Protein AF-0000000077073101 (afdb_homodimer)

Secondary structure (DSSP, 8-state):
-----------------TT--PPP-BS-EEEEETTEEEEE--EE---TTS--BTTTB---EE---EEEEETTTTEEEEE--EE----SEES-EEEEETTEEEEEEEEETTTTEEEEEEEEEETTTTEEEEE--EESS--PPS-BS-EEEEEEETTEEEEEEE--EE--SS-TTS-EE---EEEEETTTTEEEE---SS----------/-----------------TT--PPP-BS-EEEEETTEEEEE--EE---TTS--BGGGB---EE---EEEEETTTTEEEEE--EE----SEES-EEEEETTEEEEEEEEETTTTEEEEEEEEEETTTTEEEEE--EESS--PPS-BS-EEEEEEETTEEEEEEE--EE--SS-TTS-EE---EEEEETTTTEEEE---SS----------

Foldseek 3Di:
DPPPPPPPPPPPPPDLPPDDDDADFPLWDWADAPQKIKIAKGWHQDDPPDPCPPPSNRPTDIGGWIKMAGNVVRRIDTDDAEEDDDPQFGQWEWDDDHQKIKTAWGAHPVVRFIGGWIWIAGNVRRYIDTADADEPDDADDGFGNWYWYWDDDPNATKIKTAKGWAADPVGNPDIDIDGWIWIQRVVRSYIDGPPPVDDDDPPPPPPD/DPPPPPPPPPPPPPDLPVDDDDADFDLWDWADAPQKIKIAKGWHQDPPPPPCPPPSNRPTDIGGWIKMAGNVVRRIDTDDAEEDDDPQFGQWEWDDDHQKIKTAWGAHPVVRFIGGWIWIAGNVRRYIDTADADEPDDADDGFGNWYWYWDDDPNATKIKTAKGWAADPVGNPDIDIDGWIWIQRVVRSYIDGVPVVDDDDPPPPPPD

Sequence (416 aa):
MAVRVAAAAKGDAKGARKDYQPAKRWEHSTVQVGDYLYMWGGNRDQPADLPYVHNNERKKSMCSVMEVCHLSTGKWEQKPTTGNPPLGVVGYAAAAIGNEIFYFGGWCHHEDCHHNSLYSFNVDTFNWKELSPTTSHHGPRMKAYSDMIAIKVNGEDYLALVGGWGPSNNTPEQPGAHASWYSYLIFAQLYRPFLSFYGGSCKQKRTVMAVRVAAAAKGDAKGARKDYQPAKRWEHSTVQVGDYLYMWGGNRDQPADLPYVHNNERKKSMCSVMEVCHLSTGKWEQKPTTGNPPLGVVGYAAAAIGNEIFYFGGWCHHEDCHHNSLYSFNVDTFNWKELSPTTSHHGPRMKAYSDMIAIKVNGEDYLALVGGWGPSNNTPEQPGAHASWYSYLIFAQLYRPFLSFYGGSCKQKRTV

pLDDT: mean 71.32, std 23.21, range [20.83, 97.69]

Solvent-accessible surface area (backbone atoms only — not comparable to full-atom values): 22762 Å² total; per-residue (Å²): 132,85,75,74,71,74,72,72,72,71,70,75,77,65,63,86,49,96,75,48,69,70,74,37,20,20,48,42,48,65,46,72,49,90,66,28,36,43,34,41,41,9,37,27,64,53,62,85,79,53,66,61,40,89,90,75,40,62,61,68,42,54,38,84,56,44,33,36,29,37,59,76,51,50,47,39,41,79,49,87,70,45,73,58,68,85,72,57,44,34,36,49,18,52,36,54,59,81,63,33,37,36,39,36,35,3,34,21,71,90,75,68,42,61,30,56,54,38,33,36,35,31,71,85,76,34,33,30,38,73,55,78,59,52,49,90,52,88,56,76,63,35,19,21,29,30,36,35,39,61,40,74,55,97,87,37,66,30,35,37,34,39,37,5,33,24,54,33,91,89,38,61,88,48,62,38,43,29,55,54,45,34,25,32,33,60,90,66,39,26,44,37,68,57,49,60,58,59,82,81,72,80,68,70,77,70,80,122,131,85,75,74,71,74,71,74,72,70,70,73,77,67,63,86,49,96,74,48,70,70,73,37,21,20,48,44,48,65,45,71,48,90,66,29,38,44,33,40,42,8,37,27,65,52,62,86,80,52,68,60,38,87,91,75,40,61,58,68,42,55,38,83,57,42,35,37,29,38,58,74,52,52,47,40,41,78,50,86,69,45,71,58,67,85,72,57,43,33,36,48,18,53,36,53,57,81,65,31,37,35,39,37,33,4,34,21,72,89,74,70,42,59,30,55,54,37,32,37,34,30,71,87,76,34,33,29,39,72,55,77,58,52,50,91,50,88,55,76,63,37,20,20,29,30,36,36,38,60,40,73,55,98,88,37,66,30,35,36,34,38,36,5,34,24,54,32,92,89,38,61,88,49,62,40,45,28,56,54,45,33,25,31,33,59,90,66,39,25,43,36,64,53,48,60,57,57,78,79,70,80,68,74,78,71,79,124

InterPro domains:
  IPR015915 Kelch-type beta-propeller [G3DSA:2.120.10.80] (12-193)
  IPR015915 Kelch-type beta-propeller [SSF117281] (22-168)
  IPR052637 Kelch domain-containing protein 3-like [PTHR46461] (21-145)

Organism: Amphimedon queenslandica (NCBI:txid400682)

Structure (mmCIF, N/CA/C/O backbone):
data_AF-0000000077073101-model_v1
#
loop_
_entity.id
_entity.type
_entity.pdbx_description
1 polymer 'Uncharacterized protein'
#
loop_
_atom_site.group_PDB
_atom_site.id
_atom_site.type_symbol
_atom_site.label_atom_id
_atom_site.label_alt_id
_atom_site.label_comp_id
_atom_site.label_asym_id
_atom_site.label_entity_id
_atom_site.label_seq_id
_atom_site.pdbx_PDB_ins_code
_atom_site.Cartn_x
_atom_site.Cartn_y
_atom_site.Cartn_z
_atom_site.occupancy
_atom_site.B_iso_or_equiv
_atom_site.auth_seq_id
_atom_site.auth_comp_id
_atom_site.auth_asym_id
_atom_site.auth_atom_id
_atom_site.pdbx_PDB_model_num
ATOM 1 N N . MET A 1 1 ? -40.594 -3.648 12.383 1 21.84 1 MET A N 1
ATOM 2 C CA . MET A 1 1 ? -39.562 -3.047 13.203 1 21.84 1 MET A CA 1
ATOM 3 C C . MET A 1 1 ? -38.75 -2.039 12.398 1 21.84 1 MET A C 1
ATOM 5 O O . MET A 1 1 ? -38.219 -2.363 11.32 1 21.84 1 MET A O 1
ATOM 9 N N . ALA A 1 2 ? -38.969 -0.686 12.586 1 21.12 2 ALA A N 1
ATOM 10 C CA . ALA A 1 2 ? -38.562 0.439 11.75 1 21.12 2 ALA A CA 1
ATOM 11 C C . ALA A 1 2 ? -37.031 0.608 11.781 1 21.12 2 ALA A C 1
ATOM 13 O O . ALA A 1 2 ? -36.438 0.712 12.852 1 21.12 2 ALA A O 1
ATOM 14 N N . VAL A 1 3 ? -36.344 -0.02 10.969 1 22.09 3 VAL A N 1
ATOM 15 C CA . VAL A 1 3 ? -34.906 0.051 10.844 1 22.09 3 VAL A CA 1
ATOM 16 C C . VAL A 1 3 ? -34.469 1.508 10.711 1 22.09 3 VAL A C 1
ATOM 18 O O . VAL A 1 3 ? -34.812 2.188 9.75 1 22.09 3 VAL A O 1
ATOM 21 N N . ARG A 1 4 ? -34.344 2.205 11.789 1 21.05 4 ARG A N 1
ATOM 22 C CA . ARG A 1 4 ? -33.938 3.602 11.797 1 21.05 4 ARG A CA 1
ATOM 23 C C . ARG A 1 4 ? -32.625 3.781 11.039 1 21.05 4 ARG A C 1
ATOM 25 O O . ARG A 1 4 ? -31.609 3.156 11.375 1 21.05 4 ARG A O 1
ATOM 32 N N . VAL A 1 5 ? -32.688 3.936 9.805 1 22.17 5 VAL A N 1
ATOM 33 C CA . VAL A 1 5 ? -31.641 4.426 8.922 1 22.17 5 VAL A CA 1
ATOM 34 C C . VAL A 1 5 ? -30.969 5.641 9.555 1 22.17 5 VAL A C 1
ATOM 36 O O . VAL A 1 5 ? -31.609 6.66 9.805 1 22.17 5 VAL A O 1
ATOM 39 N N . ALA A 1 6 ? -30.172 5.344 10.547 1 27.17 6 ALA A N 1
ATOM 40 C CA . ALA A 1 6 ? -29.484 6.488 11.133 1 27.17 6 ALA A CA 1
ATOM 41 C C . ALA A 1 6 ? -29.109 7.512 10.062 1 27.17 6 ALA A C 1
ATOM 43 O O . ALA A 1 6 ? -28.75 7.145 8.945 1 27.17 6 ALA A O 1
ATOM 44 N N . ALA A 1 7 ? -29.703 8.688 10.195 1 25.06 7 ALA A N 1
ATOM 45 C CA . ALA A 1 7 ? -29.516 9.945 9.477 1 25.06 7 ALA A CA 1
ATOM 46 C C . ALA A 1 7 ? -28.047 10.117 9.055 1 25.06 7 ALA A C 1
ATOM 48 O O . ALA A 1 7 ? -27.141 9.727 9.781 1 25.06 7 ALA A O 1
ATOM 49 N N . ALA A 1 8 ? -27.844 10.141 7.758 1 27.02 8 ALA A N 1
ATOM 50 C CA . ALA A 1 8 ? -26.688 10.648 7.035 1 27.02 8 ALA A CA 1
ATOM 51 C C . ALA A 1 8 ? -26.031 11.805 7.793 1 27.02 8 ALA A C 1
ATOM 53 O O . ALA A 1 8 ? -26.656 12.828 8.047 1 27.02 8 ALA A O 1
ATOM 54 N N . ALA A 1 9 ? -25.391 11.5 8.914 1 29.22 9 ALA A N 1
ATOM 55 C CA . ALA A 1 9 ? -24.734 12.68 9.469 1 29.22 9 ALA A CA 1
ATOM 56 C C . ALA A 1 9 ? -24.375 13.68 8.375 1 29.22 9 ALA A C 1
ATOM 58 O O . ALA A 1 9 ? -23.906 13.289 7.301 1 29.22 9 ALA A O 1
ATOM 59 N N . LYS A 1 10 ? -25.203 14.641 8.188 1 28.11 10 LYS A N 1
ATOM 60 C CA . LYS A 1 10 ? -24.938 15.836 7.395 1 28.11 10 LYS A CA 1
ATOM 61 C C . LYS A 1 10 ? -23.453 16.172 7.398 1 28.11 10 LYS A C 1
ATOM 63 O O . LYS A 1 10 ? -22.875 16.438 8.453 1 28.11 10 LYS A O 1
ATOM 68 N N . GLY A 1 11 ? -22.688 15.367 6.707 1 32.09 11 GLY A N 1
ATOM 69 C CA . GLY A 1 11 ? -21.344 15.906 6.457 1 32.09 11 GLY A CA 1
ATOM 70 C C . GLY A 1 11 ? -21.328 17.422 6.375 1 32.09 11 GLY A C 1
ATOM 71 O O . GLY A 1 11 ? -22.109 18.016 5.645 1 32.09 11 GLY A O 1
ATOM 72 N N . ASP A 1 12 ? -21.359 18.125 7.496 1 30.73 12 ASP A N 1
ATOM 73 C CA . ASP A 1 12 ? -21.125 19.562 7.512 1 30.73 12 ASP A CA 1
ATOM 74 C C . ASP A 1 12 ? -20.266 19.984 6.324 1 30.73 12 ASP A C 1
ATOM 76 O O . ASP A 1 12 ? -19.141 19.516 6.164 1 30.73 12 ASP A O 1
ATOM 80 N N . ALA A 1 13 ? -20.859 20.234 5.129 1 31.95 13 ALA A N 1
ATOM 81 C CA . ALA A 1 13 ? -20.328 21.031 4.023 1 31.95 13 ALA A CA 1
ATOM 82 C C . ALA A 1 13 ? -19.516 22.203 4.539 1 31.95 13 ALA A C 1
ATOM 84 O O . ALA A 1 13 ? -19.891 23.375 4.312 1 31.95 13 ALA A O 1
ATOM 85 N N . LYS A 1 14 ? -19.219 22.266 5.82 1 34.09 14 LYS A N 1
ATOM 86 C CA . LYS A 1 14 ? -18.422 23.453 6.086 1 34.09 14 LYS A CA 1
ATOM 87 C C . LYS A 1 14 ? -17.359 23.656 5.016 1 34.09 14 LYS A C 1
ATOM 89 O O . LYS A 1 14 ? -16.812 22.688 4.488 1 34.09 14 LYS A O 1
ATOM 94 N N . GLY A 1 15 ? -17.375 24.812 4.348 1 34.38 15 GLY A N 1
ATOM 95 C CA . GLY A 1 15 ? -16.484 25.391 3.348 1 34.38 15 GLY A CA 1
ATOM 96 C C . GLY A 1 15 ? -15.07 24.859 3.42 1 34.38 15 GLY A C 1
ATOM 97 O O . GLY A 1 15 ? -14.68 24.25 4.418 1 34.38 15 GLY A O 1
ATOM 98 N N . ALA A 1 16 ? -14.445 24.641 2.182 1 41.81 16 ALA A N 1
ATOM 99 C CA . ALA A 1 16 ? -12.984 24.562 2.129 1 41.81 16 ALA A CA 1
ATOM 100 C C . ALA A 1 16 ? -12.352 25.328 3.289 1 41.81 16 ALA A C 1
ATOM 102 O O . ALA A 1 16 ? -12.414 26.562 3.336 1 41.81 16 ALA A O 1
ATOM 103 N N . ARG A 1 17 ? -12.562 24.875 4.438 1 46.91 17 ARG A N 1
ATOM 104 C CA . ARG A 1 17 ? -11.828 25.609 5.465 1 46.91 17 ARG A CA 1
ATOM 105 C C . ARG A 1 17 ? -10.375 25.812 5.059 1 46.91 17 ARG A C 1
ATOM 107 O O . ARG A 1 17 ? -9.758 24.922 4.449 1 46.91 17 ARG A O 1
ATOM 114 N N . LYS A 1 18 ? -9.938 27.031 4.863 1 54.75 18 LYS A N 1
ATOM 115 C CA . LYS A 1 18 ? -8.617 27.531 4.496 1 54.75 18 LYS A CA 1
ATOM 116 C C . LYS A 1 18 ? -7.516 26.656 5.082 1 54.75 18 LYS A C 1
ATOM 118 O O . LYS A 1 18 ? -6.465 26.484 4.461 1 54.75 18 LYS A O 1
ATOM 123 N N . ASP A 1 19 ? -7.879 25.781 6.215 1 68.56 19 ASP A N 1
ATOM 124 C CA . ASP A 1 19 ? -6.82 25.078 6.938 1 68.56 19 ASP A CA 1
ATOM 125 C C . ASP A 1 19 ? -7.203 23.625 7.199 1 68.56 19 ASP A C 1
ATOM 127 O O . ASP A 1 19 ? -6.844 23.062 8.234 1 68.56 19 ASP A O 1
ATOM 131 N N . TYR A 1 20 ? -7.906 23 6.219 1 78.88 20 TYR A N 1
ATOM 132 C CA . TYR A 1 20 ? -8.305 21.625 6.469 1 78.88 20 TYR A CA 1
ATOM 133 C C . TYR A 1 20 ? -7.082 20.719 6.566 1 78.88 20 TYR A C 1
ATOM 135 O O . TYR A 1 20 ? -6.184 20.781 5.727 1 78.88 20 TYR A O 1
ATOM 143 N N . GLN A 1 21 ? -7.105 20 7.715 1 78.69 21 GLN A N 1
ATOM 144 C CA . GLN A 1 21 ? -6.082 18.969 7.867 1 78.69 21 GLN A CA 1
ATOM 145 C C . GLN A 1 21 ? -6.684 17.578 7.723 1 78.69 21 GLN A C 1
ATOM 147 O O . GLN A 1 21 ? -7.742 17.281 8.289 1 78.69 21 GLN A O 1
ATOM 152 N N . PRO A 1 22 ? -6.023 16.812 6.926 1 82.88 22 PRO A N 1
ATOM 153 C CA . PRO A 1 22 ? -6.559 15.461 6.77 1 82.88 22 PRO A CA 1
ATOM 154 C C . PRO A 1 22 ? -6.562 14.672 8.078 1 82.88 22 PRO A C 1
ATOM 156 O O . PRO A 1 22 ? -5.75 14.945 8.969 1 82.88 22 PRO A O 1
ATOM 159 N N . ALA A 1 23 ? -7.445 13.727 8.188 1 82.44 23 ALA A N 1
ATOM 160 C CA . ALA A 1 23 ? -7.574 12.906 9.383 1 82.44 23 ALA A CA 1
ATOM 161 C C . ALA A 1 23 ? -6.324 12.062 9.609 1 82.44 23 ALA A C 1
ATOM 163 O O . ALA A 1 23 ? -5.742 11.539 8.656 1 82.44 23 ALA A O 1
ATOM 164 N N . LYS A 1 24 ? -5.973 11.977 10.898 1 84.81 24 LYS A N 1
ATOM 165 C CA . LYS A 1 24 ? -4.945 11 11.25 1 84.81 24 LYS A CA 1
ATOM 166 C C . LYS A 1 24 ? -5.434 9.578 11.008 1 84.81 24 LYS A C 1
ATOM 168 O O . LYS A 1 24 ? -6.516 9.195 11.461 1 84.81 24 LYS A O 1
ATOM 173 N N . ARG A 1 25 ? -4.617 8.812 10.203 1 88.5 25 ARG A N 1
ATOM 174 C CA . ARG A 1 25 ? -5.07 7.457 9.906 1 88.5 25 ARG A CA 1
ATOM 175 C C . ARG A 1 25 ? -3.896 6.562 9.516 1 88.5 25 ARG A C 1
ATOM 177 O O . ARG A 1 25 ? -2.807 7.055 9.211 1 88.5 25 ARG A O 1
ATOM 184 N N . TRP A 1 26 ? -4.137 5.344 9.672 1 89.38 26 TRP A N 1
ATOM 185 C CA . TRP A 1 26 ? -3.197 4.32 9.227 1 89.38 26 TRP A CA 1
ATOM 186 C C . TRP A 1 26 ? -3.92 3.195 8.492 1 89.38 26 TRP A C 1
ATOM 188 O O . TRP A 1 26 ? -5.145 3.066 8.594 1 89.38 26 TRP A O 1
ATOM 198 N N . GLU A 1 27 ? -3.18 2.438 7.629 1 92.12 27 GLU A N 1
ATOM 199 C CA . GLU A 1 27 ? -3.748 1.379 6.797 1 92.12 27 GLU A CA 1
ATOM 200 C C . GLU A 1 27 ? -4.73 1.943 5.773 1 92.12 27 GLU A C 1
ATOM 202 O O . GLU A 1 27 ? -5.762 1.331 5.492 1 92.12 27 GLU A O 1
ATOM 207 N N . HIS A 1 28 ? -4.504 3.209 5.391 1 91.81 28 HIS A N 1
ATOM 208 C CA . HIS A 1 28 ? -5.246 3.855 4.316 1 91.81 28 HIS A CA 1
ATOM 209 C C . HIS A 1 28 ? -4.551 3.666 2.973 1 91.81 28 HIS A C 1
ATOM 211 O O . HIS A 1 28 ? -3.475 3.07 2.904 1 91.81 28 HIS A O 1
ATOM 217 N N . SER A 1 29 ? -5.258 4.051 1.969 1 92.69 29 SER A N 1
ATOM 218 C CA . SER A 1 29 ? -4.648 4.117 0.645 1 92.69 29 SER A CA 1
ATOM 219 C C . SER A 1 29 ? -4.633 5.547 0.114 1 92.69 29 SER A C 1
ATOM 221 O O . SER A 1 29 ? -5.609 6.281 0.276 1 92.69 29 SER A O 1
ATOM 223 N N . THR A 1 30 ? -3.562 5.914 -0.412 1 93.19 30 THR A N 1
ATOM 224 C CA . THR A 1 30 ? -3.408 7.18 -1.117 1 93.19 30 THR A CA 1
ATOM 225 C C . THR A 1 30 ? -2.895 6.949 -2.535 1 93.19 30 THR A C 1
ATOM 227 O O . THR A 1 30 ? -1.886 6.273 -2.734 1 93.19 30 THR A O 1
ATOM 230 N N . VAL A 1 31 ? -3.617 7.477 -3.482 1 93.62 31 VAL A N 1
ATOM 231 C CA . VAL A 1 31 ? -3.264 7.285 -4.887 1 93.62 31 VAL A CA 1
ATOM 232 C C . VAL A 1 31 ? -3.244 8.633 -5.602 1 93.62 31 VAL A C 1
ATOM 234 O O . VAL A 1 31 ? -4.02 9.531 -5.273 1 93.62 31 VAL A O 1
ATOM 237 N N . GLN A 1 32 ? -2.332 8.734 -6.523 1 92.06 32 GLN A N 1
ATOM 238 C CA . GLN A 1 32 ? -2.297 9.945 -7.344 1 92.06 32 GLN A CA 1
ATOM 239 C C . GLN A 1 32 ? -3.078 9.75 -8.641 1 92.06 32 GLN A C 1
ATOM 241 O O . GLN A 1 32 ? -2.92 8.734 -9.32 1 92.06 32 GLN A O 1
ATOM 246 N N . VAL A 1 33 ? -3.898 10.617 -8.945 1 94.31 33 VAL A N 1
ATOM 247 C CA . VAL A 1 33 ? -4.535 10.758 -10.25 1 94.31 33 VAL A CA 1
ATOM 248 C C . VAL A 1 33 ? -4.41 12.203 -10.734 1 94.31 33 VAL A C 1
ATOM 250 O O . VAL A 1 33 ? -4.957 13.117 -10.117 1 94.31 33 VAL A O 1
ATOM 253 N N . GLY A 1 34 ? -3.643 12.414 -11.844 1 91.19 34 GLY A N 1
ATOM 254 C CA . GLY A 1 34 ? -3.361 13.766 -12.281 1 91.19 34 GLY A CA 1
ATOM 255 C C . GLY A 1 34 ? -2.6 14.578 -11.25 1 91.19 34 GLY A C 1
ATOM 256 O O . GLY A 1 34 ? -1.562 14.141 -10.75 1 91.19 34 GLY A O 1
ATOM 257 N N . ASP A 1 35 ? -3.141 15.766 -10.898 1 90.06 35 ASP A N 1
ATOM 258 C CA . ASP A 1 35 ? -2.449 16.672 -9.992 1 90.06 35 ASP A CA 1
ATOM 259 C C . ASP A 1 35 ? -3.008 16.578 -8.578 1 90.06 35 ASP A C 1
ATOM 261 O O . ASP A 1 35 ? -2.838 17.484 -7.77 1 90.06 35 ASP A O 1
ATOM 265 N N . TYR A 1 36 ? -3.668 15.398 -8.352 1 92.19 36 TYR A N 1
ATOM 266 C CA . TYR A 1 36 ? -4.312 15.266 -7.047 1 92.19 36 TYR A CA 1
ATOM 267 C C . TYR A 1 36 ? -3.936 13.945 -6.387 1 92.19 36 TYR A C 1
ATOM 269 O O . TYR A 1 36 ? -3.682 12.953 -7.074 1 92.19 36 TYR A O 1
ATOM 277 N N . LEU A 1 37 ? -3.887 13.992 -5.066 1 92.12 37 LEU A N 1
ATOM 278 C CA . LEU A 1 37 ? -3.865 12.773 -4.266 1 92.12 37 LEU A CA 1
ATOM 279 C C . LEU A 1 37 ? -5.25 12.461 -3.711 1 92.12 37 LEU A C 1
ATOM 281 O O . LEU A 1 37 ? -5.957 13.359 -3.254 1 92.12 37 LEU A O 1
ATOM 285 N N . TYR A 1 38 ? -5.633 11.258 -3.836 1 94.81 38 TYR A N 1
ATOM 286 C CA . TYR A 1 38 ? -6.879 10.758 -3.264 1 94.81 38 TYR A CA 1
ATOM 287 C C . TYR A 1 38 ? -6.605 9.781 -2.127 1 94.81 38 TYR A C 1
ATOM 289 O O . TYR A 1 38 ? -5.961 8.75 -2.328 1 94.81 38 TYR A O 1
ATOM 297 N N . MET A 1 39 ? -7.039 10.148 -0.983 1 93.06 39 MET A N 1
ATOM 298 C CA . MET A 1 39 ? -6.832 9.328 0.206 1 93.06 39 MET A CA 1
ATOM 299 C C . MET A 1 39 ? -8.164 8.812 0.752 1 93.06 39 MET A C 1
ATOM 301 O O . MET A 1 39 ? -9.094 9.594 0.962 1 93.06 39 MET A O 1
ATOM 305 N N . TRP A 1 40 ? -8.211 7.566 0.951 1 92.75 40 TRP A N 1
ATOM 306 C CA . TRP A 1 40 ? -9.445 6.957 1.439 1 92.75 40 TRP A CA 1
ATOM 307 C C . TRP A 1 40 ? -9.141 5.789 2.373 1 92.75 40 TRP A C 1
ATOM 309 O O . TRP A 1 40 ? -8.148 5.082 2.191 1 92.75 40 TRP A O 1
ATOM 319 N N . GLY A 1 41 ? -10.039 5.59 3.348 1 90.06 41 GLY A N 1
ATOM 320 C CA . GLY A 1 41 ? -10 4.434 4.227 1 90.06 41 GLY A CA 1
ATOM 321 C C . GLY A 1 41 ? -9 4.578 5.363 1 90.06 41 GLY A C 1
ATOM 322 O O . GLY A 1 41 ? -8.555 5.688 5.664 1 90.06 41 GLY A O 1
ATOM 323 N N . GLY A 1 42 ? -8.742 3.373 5.988 1 90.25 42 GLY A N 1
ATOM 324 C CA . GLY A 1 42 ? -7.809 3.303 7.102 1 90.25 42 GLY A CA 1
ATOM 325 C C . GLY A 1 42 ? -8.484 3.398 8.453 1 90.25 42 GLY A C 1
ATOM 326 O O . GLY A 1 42 ? -9.711 3.529 8.539 1 90.25 42 GLY A O 1
ATOM 327 N N . ASN A 1 43 ? -7.609 3.291 9.391 1 88.06 43 ASN A N 1
ATOM 328 C CA . ASN A 1 43 ? -8.055 3.344 10.781 1 88.06 43 ASN A CA 1
ATOM 329 C C . ASN A 1 43 ? -7.77 4.707 11.406 1 88.06 43 ASN A C 1
ATOM 331 O O . ASN A 1 43 ? -6.727 5.309 11.148 1 88.06 43 ASN A O 1
ATOM 335 N N . ARG A 1 44 ? -8.766 5.156 12.172 1 81.56 44 ARG A N 1
ATOM 336 C CA . ARG A 1 44 ? -8.578 6.375 12.945 1 81.56 44 ARG A CA 1
ATOM 337 C C . ARG A 1 44 ? -8.453 6.059 14.438 1 81.56 44 ARG A C 1
ATOM 339 O O . ARG A 1 44 ? -8.953 5.031 14.898 1 81.56 44 ARG A O 1
ATOM 346 N N . ASP A 1 45 ? -7.57 6.977 15.07 1 72.44 45 ASP A N 1
ATOM 347 C CA . ASP A 1 45 ? -7.562 6.824 16.516 1 72.44 45 ASP A CA 1
ATOM 348 C C . ASP A 1 45 ? -8.93 7.164 17.109 1 72.44 45 ASP A C 1
ATOM 350 O O . ASP A 1 45 ? -9.625 8.055 16.609 1 72.44 45 ASP A O 1
ATOM 354 N N . GLN A 1 46 ? -9.523 6.234 17.766 1 59.09 46 GLN A N 1
ATOM 355 C CA . GLN A 1 46 ? -10.727 6.637 18.484 1 59.09 46 GLN A CA 1
ATOM 356 C C . GLN A 1 46 ? -10.414 7.699 19.531 1 59.09 46 GLN A C 1
ATOM 358 O O . GLN A 1 46 ? -9.312 7.723 20.094 1 59.09 46 GLN A O 1
ATOM 363 N N . PRO A 1 47 ? -11.289 8.734 19.516 1 51.16 47 PRO A N 1
ATOM 364 C CA . PRO A 1 47 ? -11.109 9.664 20.625 1 51.16 47 PRO A CA 1
ATOM 365 C C . PRO A 1 47 ? -10.852 8.953 21.953 1 51.16 47 PRO A C 1
ATOM 367 O O . PRO A 1 47 ? -11.383 7.867 22.188 1 51.16 47 PRO A O 1
ATOM 370 N N . ALA A 1 48 ? -9.688 9.375 22.578 1 45.31 48 ALA A N 1
ATOM 371 C CA . ALA A 1 48 ? -9.312 8.859 23.906 1 45.31 48 ALA A CA 1
ATOM 372 C C . ALA A 1 48 ? -10.547 8.633 24.781 1 45.31 48 ALA A C 1
ATOM 374 O O . ALA A 1 48 ? -10.5 7.852 25.719 1 45.31 48 ALA A O 1
ATOM 375 N N . ASP A 1 49 ? -11.445 9.469 24.594 1 43.88 49 ASP A N 1
ATOM 376 C CA . ASP A 1 49 ? -12.578 9.438 25.516 1 43.88 49 ASP A CA 1
ATOM 377 C C . ASP A 1 49 ? -13.523 8.281 25.188 1 43.88 49 ASP A C 1
ATOM 379 O O . ASP A 1 49 ? -14.516 8.062 25.875 1 43.88 49 ASP A O 1
ATOM 383 N N . LEU A 1 50 ? -13.43 7.77 24.078 1 47.47 50 LEU A N 1
ATOM 384 C CA . LEU A 1 50 ? -14.398 6.684 23.922 1 47.47 50 LEU A CA 1
ATOM 385 C C . LEU A 1 50 ? -13.93 5.43 24.641 1 47.47 50 LEU A C 1
ATOM 387 O O . LEU A 1 50 ? -12.742 5.094 24.625 1 47.47 50 LEU A O 1
ATOM 391 N N . PRO A 1 51 ? -14.75 4.984 25.516 1 42.03 51 PRO A N 1
ATOM 392 C CA . PRO A 1 51 ? -14.43 3.781 26.297 1 42.03 51 PRO A CA 1
ATOM 393 C C . PRO A 1 51 ? -13.961 2.625 25.406 1 42.03 51 PRO A C 1
ATOM 395 O O . PRO A 1 51 ? -14.336 2.543 24.234 1 42.03 51 PRO A O 1
ATOM 398 N N . TYR A 1 52 ? -12.773 2.113 25.781 1 41.94 52 TYR A N 1
ATOM 399 C CA . TYR A 1 52 ? -12.422 0.816 25.219 1 41.94 52 TYR A CA 1
ATOM 400 C C . TYR A 1 52 ? -13.656 -0.057 25.047 1 41.94 52 TYR A C 1
ATOM 402 O O . TYR A 1 52 ? -14.523 -0.094 25.922 1 41.94 52 TYR A O 1
ATOM 410 N N . VAL A 1 53 ? -14.273 -0.129 23.953 1 39.84 53 VAL A N 1
ATOM 411 C CA . VAL A 1 53 ? -15.391 -1.068 23.875 1 39.84 53 VAL A CA 1
ATOM 412 C C . VAL A 1 53 ? -14.953 -2.432 24.406 1 39.84 53 VAL A C 1
ATOM 414 O O . VAL A 1 53 ? -13.758 -2.68 24.594 1 39.84 53 VAL A O 1
ATOM 417 N N . HIS A 1 54 ? -15.781 -3.547 24.375 1 38.06 54 HIS A N 1
ATOM 418 C CA . HIS A 1 54 ? -15.609 -4.891 24.906 1 38.06 54 HIS A CA 1
ATOM 419 C C . HIS A 1 54 ? -14.414 -5.594 24.281 1 38.06 54 HIS A C 1
ATOM 421 O O . HIS A 1 54 ? -14.156 -5.426 23.078 1 38.06 54 HIS A O 1
ATOM 427 N N . ASN A 1 55 ? -13.523 -6.309 25.016 1 42.5 55 ASN A N 1
ATOM 428 C CA . ASN A 1 55 ? -12.305 -7.105 24.984 1 42.5 55 ASN A CA 1
ATOM 429 C C . ASN A 1 55 ? -11.086 -6.254 24.656 1 42.5 55 ASN A C 1
ATOM 431 O O . ASN A 1 55 ? -10.156 -6.715 23.984 1 42.5 55 ASN A O 1
ATOM 435 N N . ASN A 1 56 ? -11.125 -4.918 25.219 1 43.56 56 ASN A N 1
ATOM 436 C CA . ASN A 1 56 ? -9.992 -3.998 25.266 1 43.56 56 ASN A CA 1
ATOM 437 C C . ASN A 1 56 ? -9.586 -3.527 23.875 1 43.56 56 ASN A C 1
ATOM 439 O O . ASN A 1 56 ? -8.422 -3.193 23.641 1 43.56 56 ASN A O 1
ATOM 443 N N . GLU A 1 57 ? -10.445 -3.979 23.016 1 46.97 57 GLU A N 1
ATOM 444 C CA . GLU A 1 57 ? -10.117 -3.539 21.656 1 46.97 57 GLU A CA 1
ATOM 445 C C . GLU A 1 57 ? -10.711 -2.162 21.375 1 46.97 57 GLU A C 1
ATOM 447 O O . GLU A 1 57 ? -11.82 -1.855 21.797 1 46.97 57 GLU A O 1
ATOM 452 N N . ARG A 1 58 ? -10.078 -1.123 21.344 1 47.31 58 ARG A N 1
ATOM 453 C CA . ARG A 1 58 ? -10.469 0.203 20.875 1 47.31 58 ARG A CA 1
ATOM 454 C C . ARG A 1 58 ? -11.32 0.112 19.609 1 47.31 58 ARG A C 1
ATOM 456 O O . ARG A 1 58 ? -11.008 -0.662 18.703 1 47.31 58 ARG A O 1
ATOM 463 N N . LYS A 1 59 ? -12.641 0.458 19.812 1 50.09 59 LYS A N 1
ATOM 464 C CA . LYS A 1 59 ? -13.453 0.494 18.609 1 50.09 59 LYS A CA 1
ATOM 465 C C . LYS A 1 59 ? -12.734 1.241 17.484 1 50.09 59 LYS A C 1
ATOM 467 O O . LYS A 1 59 ? -12.422 2.428 17.625 1 50.09 59 LYS A O 1
ATOM 472 N N . LYS A 1 60 ? -11.938 0.605 16.781 1 56.12 60 LYS A N 1
ATOM 473 C CA . LYS A 1 60 ? -11.32 1.163 15.586 1 56.12 60 LYS A CA 1
ATOM 474 C C . LYS A 1 60 ? -12.375 1.735 14.641 1 56.12 60 LYS A C 1
ATOM 476 O O . LYS A 1 60 ? -13.438 1.135 14.453 1 56.12 60 LYS A O 1
ATOM 481 N N . SER A 1 61 ? -12.375 3.199 14.539 1 68.69 61 SER A N 1
ATOM 482 C CA . SER A 1 61 ? -13.258 3.805 13.547 1 68.69 61 SER A CA 1
ATOM 483 C C . SER A 1 61 ? -12.578 3.914 12.188 1 68.69 61 SER A C 1
ATOM 485 O O . SER A 1 61 ? -11.438 4.371 12.102 1 68.69 61 SER A O 1
ATOM 487 N N . MET A 1 62 ? -13.133 3.191 11.242 1 78.69 62 MET A N 1
ATOM 488 C CA . MET A 1 62 ? -12.641 3.227 9.867 1 78.69 62 MET A CA 1
ATOM 489 C C . MET A 1 62 ? -13.008 4.543 9.195 1 78.69 62 MET A C 1
ATOM 491 O O . MET A 1 62 ? -14.102 5.074 9.406 1 78.69 62 MET A O 1
ATOM 495 N N . CYS A 1 63 ? -12.016 5.133 8.609 1 79.69 63 CYS A N 1
ATOM 496 C CA . CYS A 1 63 ? -12.25 6.363 7.863 1 79.69 63 CYS A CA 1
ATOM 497 C C . CYS A 1 63 ? -12.938 6.074 6.535 1 79.69 63 CYS A C 1
ATOM 499 O O . CYS A 1 63 ? -12.43 5.297 5.723 1 79.69 63 CYS A O 1
ATOM 501 N N . SER A 1 64 ? -14.109 6.629 6.336 1 79.81 64 SER A N 1
ATOM 502 C CA . SER A 1 64 ? -14.844 6.414 5.094 1 79.81 64 SER A CA 1
ATOM 503 C C . SER A 1 64 ? -15.023 7.719 4.324 1 79.81 64 SER A C 1
ATOM 505 O O . SER A 1 64 ? -15.953 7.852 3.529 1 79.81 64 SER A O 1
ATOM 507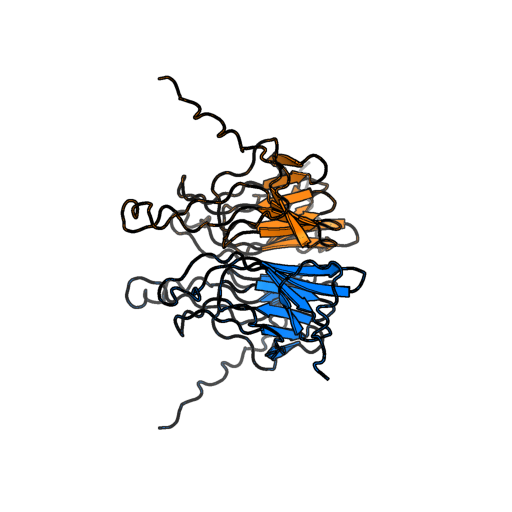 N N . VAL A 1 65 ? -14.172 8.656 4.613 1 85.25 65 VAL A N 1
ATOM 508 C CA . VAL A 1 65 ? -14.242 9.945 3.939 1 85.25 65 VAL A CA 1
ATOM 509 C C . VAL A 1 65 ? -13.148 10.047 2.881 1 85.25 65 VAL A C 1
ATOM 511 O O . VAL A 1 65 ? -12.016 9.617 3.111 1 85.25 65 VAL A O 1
ATOM 514 N N . MET A 1 66 ? -13.586 10.57 1.732 1 92.62 66 MET A N 1
ATOM 515 C CA . MET A 1 66 ? -12.609 10.836 0.679 1 92.62 66 MET A CA 1
ATOM 516 C C . MET A 1 66 ? -11.938 12.188 0.884 1 92.62 66 MET A C 1
ATOM 518 O O . MET A 1 66 ? -12.609 13.219 0.918 1 92.62 66 MET A O 1
ATOM 522 N N . GLU A 1 67 ? -10.688 12.156 1.104 1 92.06 67 GLU A N 1
ATOM 523 C CA . GLU A 1 67 ? -9.898 13.375 1.23 1 92.06 67 GLU A CA 1
ATOM 524 C C . GLU A 1 67 ? -8.953 13.547 0.049 1 92.06 67 GLU A C 1
ATOM 526 O O . GLU A 1 67 ? -8.305 12.586 -0.375 1 92.06 67 GLU A O 1
ATOM 531 N N . VAL A 1 68 ? -8.93 14.766 -0.482 1 93.62 68 VAL A N 1
ATOM 532 C CA . VAL A 1 68 ? -8.188 15.039 -1.709 1 93.62 68 VAL A CA 1
ATOM 5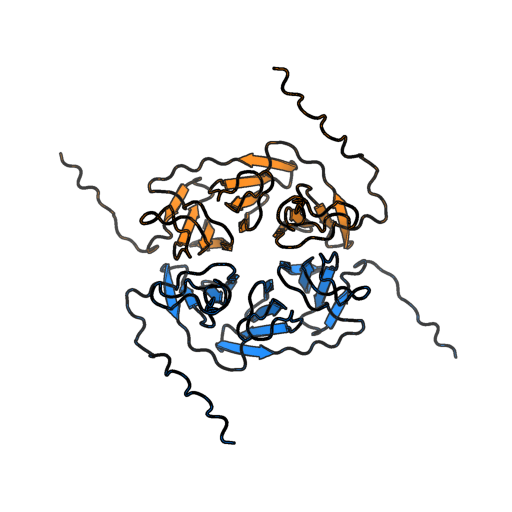33 C C . VAL A 1 68 ? -7.184 16.156 -1.465 1 93.62 68 VAL A C 1
ATOM 535 O O . VAL A 1 68 ? -7.5 17.156 -0.812 1 93.62 68 VAL A O 1
ATOM 538 N N . CYS A 1 69 ? -6 15.953 -2.023 1 89.81 69 CYS A N 1
ATOM 539 C CA . CYS A 1 69 ? -4.945 16.953 -1.914 1 89.81 69 CYS A CA 1
ATOM 540 C C . CYS A 1 69 ? -4.547 17.469 -3.289 1 89.81 69 CYS A C 1
ATOM 542 O O . CYS A 1 69 ? -4.242 16.688 -4.191 1 89.81 69 CYS A O 1
ATOM 544 N N . HIS A 1 70 ? -4.543 18.797 -3.385 1 87.31 70 HIS A N 1
ATOM 545 C CA . HIS A 1 70 ? -4.004 19.422 -4.582 1 87.31 70 HIS A CA 1
ATOM 546 C C . HIS A 1 70 ? -2.484 19.547 -4.5 1 87.31 70 HIS A C 1
ATOM 548 O O . HIS A 1 70 ? -1.96 20.281 -3.664 1 87.31 70 HIS A O 1
ATOM 554 N N . LEU A 1 71 ? -1.782 18.922 -5.449 1 82.69 71 LEU A N 1
ATOM 555 C CA . LEU A 1 71 ? -0.336 18.766 -5.336 1 82.69 71 LEU A CA 1
ATOM 556 C C . LEU A 1 71 ? 0.373 20.094 -5.52 1 82.69 71 LEU A C 1
ATOM 558 O O . LEU A 1 71 ? 1.441 20.328 -4.945 1 82.69 71 LEU A O 1
ATOM 562 N N . SER A 1 72 ? -0.189 20.984 -6.305 1 78.06 72 SER A N 1
ATOM 563 C CA . SER A 1 72 ? 0.47 22.25 -6.559 1 78.06 72 SER A CA 1
ATOM 564 C C . SER A 1 72 ? 0.364 23.172 -5.352 1 78.06 72 SER A C 1
ATOM 566 O O . SER A 1 72 ? 1.258 23.984 -5.102 1 78.06 72 SER A O 1
ATOM 568 N N . THR A 1 73 ? -0.71 23 -4.527 1 76.44 73 THR A N 1
ATOM 569 C CA . THR A 1 73 ? -0.919 23.906 -3.402 1 76.44 73 THR A CA 1
ATOM 570 C C . THR A 1 73 ? -0.671 23.188 -2.078 1 76.44 73 THR A C 1
ATOM 572 O O . THR A 1 73 ? -0.447 23.828 -1.05 1 76.44 73 THR A O 1
ATOM 575 N N . GLY A 1 74 ? -0.804 21.906 -2.092 1 78.19 74 GLY A N 1
ATOM 576 C CA . GLY A 1 74 ? -0.67 21.141 -0.868 1 78.19 74 GLY A CA 1
ATOM 577 C C . GLY A 1 74 ? -1.911 21.172 0.003 1 78.19 74 GLY A C 1
ATOM 578 O O . GLY A 1 74 ? -1.897 20.688 1.136 1 78.19 74 GLY A O 1
ATOM 579 N N . LYS A 1 75 ? -2.951 21.719 -0.499 1 83.62 75 LYS A N 1
ATOM 580 C CA . LYS A 1 75 ? -4.18 21.859 0.278 1 83.62 75 LYS A CA 1
ATOM 581 C C . LYS A 1 75 ? -5.035 20.609 0.196 1 83.62 75 LYS A C 1
ATOM 583 O O . LYS A 1 75 ? -5.184 20.016 -0.878 1 83.62 75 LYS A O 1
ATOM 588 N N . TRP A 1 76 ? -5.559 20.297 1.378 1 87.81 76 TRP A N 1
ATOM 589 C CA . TRP A 1 76 ? -6.445 19.141 1.49 1 87.81 76 TRP A CA 1
ATOM 590 C C . TRP A 1 76 ? -7.902 19.578 1.599 1 87.81 76 TRP A C 1
ATOM 592 O O . TRP A 1 76 ? -8.195 20.672 2.117 1 87.81 76 TRP A O 1
ATOM 602 N N . GLU A 1 77 ? -8.734 18.734 1.115 1 90.12 77 GLU A N 1
ATOM 603 C CA . GLU A 1 77 ? -10.172 18.938 1.288 1 90.12 77 GLU A CA 1
ATOM 604 C C . GLU A 1 77 ? -10.906 17.594 1.36 1 90.12 77 GLU A C 1
ATOM 606 O O . GLU A 1 77 ? -10.445 16.594 0.8 1 90.12 77 GLU A O 1
ATOM 611 N N . GLN A 1 78 ? -11.945 17.641 2.16 1 90.81 78 GLN A N 1
ATOM 612 C CA . GLN A 1 78 ? -12.883 16.516 2.127 1 90.81 78 GLN A CA 1
ATOM 613 C C . GLN A 1 78 ? -13.883 16.672 0.987 1 90.81 78 GLN A C 1
ATOM 615 O O . GLN A 1 78 ? -14.461 17.734 0.798 1 90.81 78 GLN A O 1
ATOM 620 N N . LYS A 1 79 ? -14.047 15.625 0.224 1 92.81 79 LYS A N 1
ATOM 621 C CA . LYS A 1 79 ? -14.992 15.68 -0.889 1 92.81 79 LYS A CA 1
ATOM 622 C C . LYS A 1 79 ? -16.188 14.766 -0.633 1 92.81 79 LYS A C 1
ATOM 624 O O . LYS A 1 79 ? -16.031 13.586 -0.317 1 92.81 79 LYS A O 1
ATOM 629 N N . PRO A 1 80 ? -17.391 15.359 -0.742 1 92.25 80 PRO A N 1
ATOM 630 C CA . PRO A 1 80 ? -18.547 14.469 -0.731 1 92.25 80 PRO A CA 1
ATOM 631 C C . PRO A 1 80 ? -18.578 13.516 -1.922 1 92.25 80 PRO A C 1
ATOM 633 O O . PRO A 1 80 ? -18.188 13.891 -3.029 1 92.25 80 PRO A O 1
ATOM 636 N N . THR A 1 81 ? -18.938 12.281 -1.653 1 94.5 81 THR A N 1
ATOM 637 C CA . THR A 1 81 ? -18.984 11.281 -2.713 1 94.5 81 THR A CA 1
ATOM 638 C C . THR A 1 81 ? -20.391 10.703 -2.854 1 94.5 81 THR A C 1
ATOM 640 O O . THR A 1 81 ? -21.219 10.852 -1.953 1 94.5 81 THR A O 1
ATOM 643 N N . THR A 1 82 ? -20.703 10.203 -4.008 1 96 82 THR A N 1
ATOM 644 C CA . THR A 1 82 ? -21.953 9.516 -4.277 1 96 82 THR A CA 1
ATOM 645 C C . THR A 1 82 ? -21.703 8.047 -4.625 1 96 82 THR A C 1
ATOM 647 O O . THR A 1 82 ? -20.562 7.629 -4.797 1 96 82 THR A O 1
ATOM 650 N N . GLY A 1 83 ? -22.844 7.262 -4.629 1 95.12 83 GLY A N 1
ATOM 651 C CA . GLY A 1 83 ? -22.75 5.836 -4.891 1 95.12 83 GLY A CA 1
ATOM 652 C C . GLY A 1 83 ? -22.656 5.004 -3.625 1 95.12 83 GLY A C 1
ATOM 653 O O . GLY A 1 83 ? -23.219 5.375 -2.586 1 95.12 83 GLY A O 1
ATOM 654 N N . ASN A 1 84 ? -22.094 3.795 -3.791 1 89.56 84 ASN A N 1
ATOM 655 C CA . ASN A 1 84 ? -22.016 2.844 -2.689 1 89.56 84 ASN A CA 1
ATOM 656 C C . ASN A 1 84 ? -20.562 2.531 -2.328 1 89.56 84 ASN A C 1
ATOM 658 O O . ASN A 1 84 ? -19.984 1.57 -2.838 1 89.56 84 ASN A O 1
ATOM 662 N N . PRO A 1 85 ? -19.984 3.381 -1.459 1 88 85 PRO A N 1
ATOM 663 C CA . PRO A 1 85 ? -18.609 3.084 -1.061 1 88 85 PRO A CA 1
ATOM 664 C C . PRO A 1 85 ? -18.5 1.787 -0.262 1 88 85 PRO A C 1
ATOM 666 O O . PRO A 1 85 ? -19.484 1.323 0.315 1 88 85 PRO A O 1
ATOM 669 N N . PRO A 1 86 ? -17.25 1.223 -0.349 1 82.69 86 PRO A N 1
ATOM 670 C CA . PRO A 1 86 ? -17.031 0.092 0.556 1 82.69 86 PRO A CA 1
ATOM 671 C C . PRO A 1 86 ? -17.219 0.467 2.025 1 82.69 86 PRO A C 1
ATOM 673 O O . PRO A 1 86 ? -16.922 1.599 2.418 1 82.69 86 PRO A O 1
ATOM 676 N N . LEU A 1 87 ? -17.734 -0.402 2.881 1 75.62 87 LEU A N 1
ATOM 677 C CA . LEU A 1 87 ? -18.016 -0.041 4.266 1 75.62 87 LEU A CA 1
ATOM 678 C C . LEU A 1 87 ? -17.016 -0.694 5.211 1 75.62 87 LEU A C 1
ATOM 680 O O . LEU A 1 87 ? -16.891 -1.92 5.238 1 75.62 87 LEU A O 1
ATOM 684 N N . GLY A 1 88 ? -16.375 0.183 5.992 1 71.69 88 GLY A N 1
ATOM 685 C CA . GLY A 1 88 ? -15.672 -0.238 7.195 1 71.69 88 GLY A CA 1
ATOM 686 C C . GLY A 1 88 ? -14.586 -1.26 6.93 1 71.69 88 GLY A C 1
ATOM 687 O O . GLY A 1 88 ? -14.461 -2.248 7.656 1 71.69 88 GLY A O 1
ATOM 688 N N . VAL A 1 89 ? -13.883 -1.196 5.816 1 80 89 VAL A N 1
ATOM 689 C CA . VAL A 1 89 ? -12.914 -2.236 5.477 1 80 89 VAL A CA 1
ATOM 690 C C . VAL A 1 89 ? -11.5 -1.697 5.641 1 80 89 VAL A C 1
ATOM 692 O O . VAL A 1 89 ? -11.242 -0.521 5.375 1 80 89 VAL A O 1
ATOM 695 N N . VAL A 1 90 ? -10.656 -2.545 6.254 1 85.62 90 VAL A N 1
ATOM 696 C CA . VAL A 1 90 ? -9.234 -2.232 6.301 1 85.62 90 VAL A CA 1
ATOM 697 C C . VAL A 1 90 ? -8.445 -3.293 5.535 1 85.62 90 VAL A C 1
ATOM 699 O O . VAL A 1 90 ? -8.961 -4.379 5.262 1 85.62 90 VAL A O 1
ATOM 702 N N . GLY A 1 91 ? -7.23 -2.953 5.195 1 91.5 91 GLY A N 1
ATOM 703 C CA . GLY A 1 91 ? -6.383 -3.908 4.496 1 91.5 91 GLY A CA 1
ATOM 704 C C . GLY A 1 91 ? -6.777 -4.109 3.045 1 91.5 91 GLY A C 1
ATOM 705 O O . GLY A 1 91 ? -6.496 -5.156 2.459 1 91.5 91 GLY A O 1
ATOM 706 N N . TYR A 1 92 ? -7.492 -3.197 2.445 1 92.56 92 TYR A N 1
ATOM 707 C CA . TYR A 1 92 ? -7.832 -3.256 1.029 1 92.56 92 TYR A CA 1
ATOM 708 C C . TYR A 1 92 ? -6.629 -2.9 0.163 1 92.56 92 TYR A C 1
ATOM 710 O O . TYR A 1 92 ? -5.68 -2.27 0.635 1 92.56 92 TYR A O 1
ATOM 718 N N . ALA A 1 93 ? -6.668 -3.363 -1.015 1 93.06 93 ALA A N 1
ATOM 719 C CA . ALA A 1 93 ? -5.703 -2.975 -2.039 1 93.06 93 ALA A CA 1
ATOM 720 C C . ALA A 1 93 ? -6.285 -1.913 -2.969 1 93.06 93 ALA A C 1
ATOM 722 O O . ALA A 1 93 ? -7.48 -1.925 -3.262 1 93.06 93 ALA A O 1
ATOM 723 N N . ALA A 1 94 ? -5.438 -1.021 -3.438 1 94.44 94 ALA A N 1
ATOM 724 C CA . ALA A 1 94 ? -5.945 0.05 -4.293 1 94.44 94 ALA A CA 1
ATOM 725 C C . ALA A 1 94 ? -4.934 0.414 -5.375 1 94.44 94 ALA A C 1
ATOM 727 O O . ALA A 1 94 ? -3.721 0.331 -5.152 1 94.44 94 ALA A O 1
ATOM 728 N N . ALA A 1 95 ? -5.402 0.777 -6.504 1 93.81 95 ALA A N 1
ATOM 729 C CA . ALA A 1 95 ? -4.613 1.297 -7.621 1 93.81 95 ALA A CA 1
ATOM 730 C C . ALA A 1 95 ? -5.48 2.127 -8.562 1 93.81 95 ALA A C 1
ATOM 732 O O . ALA A 1 95 ? -6.703 1.974 -8.586 1 93.81 95 ALA A O 1
ATOM 733 N N . ALA A 1 96 ? -4.844 2.969 -9.281 1 93.38 96 ALA A N 1
ATOM 734 C CA . ALA A 1 96 ? -5.582 3.828 -10.203 1 93.38 96 ALA A CA 1
ATOM 735 C C . ALA A 1 96 ? -5.223 3.516 -11.656 1 93.38 96 ALA A C 1
ATOM 737 O O . ALA A 1 96 ? -4.062 3.236 -11.961 1 93.38 96 ALA A O 1
ATOM 738 N N . ILE A 1 97 ? -6.195 3.539 -12.484 1 90.25 97 ILE A N 1
ATOM 739 C CA . ILE A 1 97 ? -6.047 3.521 -13.938 1 90.25 97 ILE A CA 1
ATOM 740 C C . ILE A 1 97 ? -6.926 4.605 -14.562 1 90.25 97 ILE A C 1
ATOM 742 O O . ILE A 1 97 ? -8.148 4.594 -14.391 1 90.25 97 ILE A O 1
ATOM 746 N N . GLY A 1 98 ? -6.246 5.5 -15.297 1 90.94 98 GLY A N 1
ATOM 747 C CA . GLY A 1 98 ? -7.008 6.629 -15.805 1 90.94 98 GLY A CA 1
ATOM 748 C C . GLY A 1 98 ? -7.641 7.465 -14.703 1 90.94 98 GLY A C 1
ATOM 749 O O . GLY A 1 98 ? -6.953 7.902 -13.781 1 90.94 98 GLY A O 1
ATOM 750 N N . ASN A 1 99 ? -8.984 7.73 -14.844 1 94.81 99 ASN A N 1
ATOM 751 C CA . ASN A 1 99 ? -9.688 8.547 -13.859 1 94.81 99 ASN A CA 1
ATOM 752 C C . ASN A 1 99 ? -10.461 7.688 -12.867 1 94.81 99 ASN A C 1
ATOM 754 O O . ASN A 1 99 ? -11.398 8.164 -12.227 1 94.81 99 ASN A O 1
ATOM 758 N N . GLU A 1 100 ? -10.047 6.406 -12.812 1 93.62 100 GLU A N 1
ATOM 759 C CA . GLU A 1 100 ? -10.695 5.484 -11.883 1 93.62 100 GLU A CA 1
ATOM 760 C C . GLU A 1 100 ? -9.703 4.953 -10.852 1 93.62 100 GLU A C 1
ATOM 762 O O . GLU A 1 100 ? -8.586 4.574 -11.195 1 93.62 100 GLU A O 1
ATOM 767 N N . ILE A 1 101 ? -10.125 4.988 -9.602 1 94.81 101 ILE A N 1
ATOM 768 C CA . ILE A 1 101 ? -9.398 4.301 -8.539 1 94.81 101 ILE A CA 1
ATOM 769 C C . ILE A 1 101 ? -10.133 3.021 -8.156 1 94.81 101 ILE A C 1
ATOM 771 O O . ILE A 1 101 ? -11.352 3.041 -7.926 1 94.81 101 ILE A O 1
ATOM 775 N N . PHE A 1 102 ? -9.398 1.937 -8.078 1 92.81 102 PHE A N 1
ATOM 776 C CA . PHE A 1 102 ? -9.984 0.637 -7.77 1 92.81 102 PHE A CA 1
ATOM 777 C C . PHE A 1 102 ? -9.594 0.192 -6.367 1 92.81 102 PHE A C 1
ATOM 779 O O . PHE A 1 102 ? -8.461 0.393 -5.934 1 92.81 102 PHE A O 1
ATOM 786 N N . TYR A 1 103 ? -10.539 -0.365 -5.68 1 92.94 103 TYR A N 1
ATOM 787 C CA . TYR A 1 103 ? -10.367 -0.899 -4.332 1 92.94 103 TYR A CA 1
ATOM 788 C C . TYR A 1 103 ? -10.836 -2.348 -4.258 1 92.94 103 TYR A C 1
ATOM 790 O O . TYR A 1 103 ? -11.945 -2.67 -4.684 1 92.94 103 TYR A O 1
ATOM 798 N N . PHE A 1 104 ? -9.969 -3.176 -3.701 1 90.56 104 PHE A N 1
ATOM 799 C CA . PHE A 1 104 ? -10.312 -4.594 -3.666 1 90.56 104 PHE A CA 1
ATOM 800 C C . PHE A 1 104 ? -10.141 -5.156 -2.262 1 90.56 104 PHE A C 1
ATOM 802 O O . PHE A 1 104 ? -9.109 -4.93 -1.62 1 90.56 104 PHE A O 1
ATOM 809 N N . GLY A 1 105 ? -11.148 -5.938 -1.889 1 90.81 105 GLY A N 1
ATOM 810 C CA . GLY A 1 105 ? -11.023 -6.805 -0.727 1 90.81 105 GLY A CA 1
ATOM 811 C C . GLY A 1 105 ? -10.953 -6.039 0.582 1 90.81 105 GLY A C 1
ATOM 812 O O . GLY A 1 105 ? -11.617 -5.012 0.744 1 90.81 105 GLY A O 1
ATOM 813 N N . GLY A 1 106 ? -10.164 -6.656 1.517 1 90.62 106 GLY A N 1
ATOM 814 C CA . GLY A 1 106 ? -10.023 -6.098 2.854 1 90.62 106 GLY A CA 1
ATOM 815 C C . GLY A 1 106 ? -10.789 -6.875 3.906 1 90.62 106 GLY A C 1
ATOM 816 O O . GLY A 1 106 ? -11.414 -7.895 3.602 1 90.62 106 GLY A O 1
ATOM 817 N N . TRP A 1 107 ? -10.555 -6.398 5.09 1 88.25 107 TRP A N 1
ATOM 818 C CA . TRP A 1 107 ? -11.219 -6.98 6.254 1 88.25 107 TRP A CA 1
ATOM 819 C C . TRP A 1 107 ? -12.234 -6.012 6.84 1 88.25 107 TRP A C 1
ATOM 821 O O . TRP A 1 107 ? -11.922 -4.848 7.098 1 88.25 107 TRP A O 1
ATOM 831 N N . CYS A 1 108 ? -13.414 -6.547 7.004 1 81.75 108 CYS A N 1
ATOM 832 C CA . CYS A 1 108 ? -14.461 -5.754 7.641 1 81.75 108 CYS A CA 1
ATOM 833 C C . CYS A 1 108 ? -14.578 -6.098 9.125 1 81.75 108 CYS A C 1
ATOM 835 O O . CYS A 1 108 ? -14.969 -7.211 9.477 1 81.75 108 CYS A O 1
ATOM 837 N N . HIS A 1 109 ? -14.344 -5.102 9.93 1 72.75 109 HIS A N 1
ATOM 838 C CA . HIS A 1 109 ? -14.391 -5.344 11.367 1 72.75 109 HIS A CA 1
ATOM 839 C C . HIS A 1 109 ? -15.82 -5.57 11.844 1 72.75 109 HIS A C 1
ATOM 841 O O . HIS A 1 109 ? -16.047 -6.32 12.797 1 72.75 109 HIS A O 1
ATOM 847 N N . HIS A 1 110 ? -16.734 -4.875 11.195 1 71.19 110 HIS A N 1
ATOM 848 C CA . HIS A 1 110 ? -18.125 -4.977 11.609 1 71.19 110 HIS A CA 1
ATOM 849 C C . HIS A 1 110 ? -18.688 -6.367 11.32 1 71.19 110 HIS A C 1
ATOM 851 O O . HIS A 1 110 ? -19.406 -6.934 12.148 1 71.19 110 HIS A O 1
ATOM 857 N N . GLU A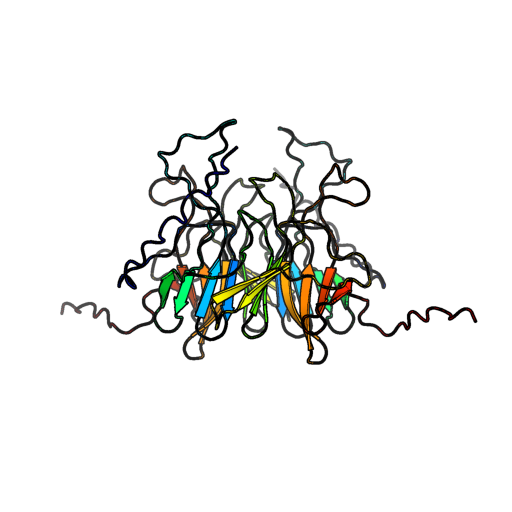 1 111 ? -18.312 -6.926 10.164 1 75.81 111 GLU A N 1
ATOM 858 C CA . GLU A 1 111 ? -18.828 -8.227 9.742 1 75.81 111 GLU A CA 1
ATOM 859 C C . GLU A 1 111 ? -17.875 -9.352 10.141 1 75.81 111 GLU A C 1
ATOM 861 O O . GLU A 1 111 ? -18.234 -10.531 10.078 1 75.81 111 GLU A O 1
ATOM 866 N N . ASP A 1 112 ? -16.719 -8.945 10.602 1 78.94 112 ASP A N 1
ATOM 867 C CA . ASP A 1 112 ? -15.68 -9.906 10.984 1 78.94 112 ASP A CA 1
ATOM 868 C C . ASP A 1 112 ? -15.391 -10.883 9.852 1 78.94 112 ASP A C 1
ATOM 870 O O . ASP A 1 112 ? -15.398 -12.102 10.055 1 78.94 112 ASP A O 1
ATOM 874 N N . CYS A 1 113 ? -15.281 -10.344 8.68 1 83.81 113 CYS A N 1
ATOM 875 C CA . CYS A 1 113 ? -14.992 -11.211 7.543 1 83.81 113 CYS A CA 1
ATOM 876 C C . CYS A 1 113 ? -14.156 -10.477 6.504 1 83.81 113 CYS A C 1
ATOM 878 O O . CYS A 1 113 ? -14.078 -9.25 6.508 1 83.81 113 CYS A O 1
ATOM 880 N N . HIS A 1 114 ? -13.469 -11.297 5.645 1 88.44 114 HIS A N 1
ATOM 881 C CA . HIS A 1 114 ? -12.766 -10.781 4.48 1 88.44 114 HIS A CA 1
ATOM 882 C C . HIS A 1 114 ? -13.727 -10.523 3.324 1 88.44 114 HIS A C 1
ATOM 884 O O . HIS A 1 114 ? -14.773 -11.172 3.225 1 88.44 114 HIS A O 1
ATOM 890 N N . HIS A 1 115 ? -13.367 -9.594 2.551 1 87.5 115 HIS A N 1
ATOM 891 C CA . HIS A 1 115 ? -14.141 -9.281 1.355 1 87.5 115 HIS A CA 1
ATOM 892 C C . HIS A 1 115 ? -13.344 -9.562 0.089 1 87.5 115 HIS A C 1
ATOM 894 O O . HIS A 1 115 ? -12.117 -9.664 0.135 1 87.5 115 HIS A O 1
ATOM 900 N N . ASN A 1 116 ? -14.008 -9.828 -1.049 1 86.19 116 ASN A N 1
ATOM 901 C CA . ASN A 1 116 ? -13.375 -9.922 -2.361 1 86.19 116 ASN A CA 1
ATOM 902 C C . ASN A 1 116 ? -14.062 -9.008 -3.379 1 86.19 116 ASN A C 1
ATOM 904 O O . ASN A 1 116 ? -13.961 -9.234 -4.586 1 86.19 116 ASN A O 1
ATOM 908 N N . SER A 1 117 ? -14.766 -8.039 -2.877 1 86.75 117 SER A N 1
ATOM 909 C CA . SER A 1 117 ? -15.453 -7.098 -3.758 1 86.75 117 SER A CA 1
ATOM 910 C C . SER A 1 117 ? -14.469 -6.121 -4.395 1 86.75 117 SER A C 1
ATOM 912 O O . SER A 1 117 ? -13.445 -5.777 -3.791 1 86.75 117 SER A O 1
ATOM 914 N N . LEU A 1 118 ? -14.852 -5.758 -5.602 1 89.69 118 LEU A N 1
ATOM 915 C CA . LEU A 1 118 ? -14.109 -4.738 -6.332 1 89.69 118 LEU A CA 1
ATOM 916 C C . LEU A 1 118 ? -14.953 -3.488 -6.535 1 89.69 118 LEU A C 1
ATOM 918 O O . LEU A 1 118 ? -16.094 -3.57 -7.023 1 89.69 118 LEU A O 1
ATOM 922 N N . TYR A 1 119 ? -14.414 -2.391 -6.094 1 92.19 119 TYR A N 1
ATOM 923 C CA . TYR A 1 119 ? -15.062 -1.097 -6.273 1 92.19 119 TYR A CA 1
ATOM 924 C C . TYR A 1 119 ? -14.219 -0.186 -7.164 1 92.19 119 TYR A C 1
ATOM 926 O O . TYR A 1 119 ? -13 -0.328 -7.227 1 92.19 119 TYR A O 1
ATOM 934 N N . SER A 1 120 ? -14.875 0.647 -7.863 1 92.69 120 SER A N 1
ATOM 935 C CA . SER A 1 120 ? -14.203 1.754 -8.539 1 92.69 120 SER A CA 1
ATOM 936 C C . SER A 1 120 ? -14.719 3.1 -8.039 1 92.69 120 SER A C 1
ATOM 938 O O . SER A 1 120 ? -15.883 3.219 -7.656 1 92.69 120 SER A O 1
ATOM 940 N N . PHE A 1 121 ? -13.867 4.027 -7.949 1 95 121 PHE A N 1
ATOM 941 C CA . PHE A 1 121 ? -14.172 5.422 -7.652 1 95 121 PHE A CA 1
ATOM 942 C C . PHE A 1 121 ? -13.742 6.328 -8.797 1 95 121 PHE A C 1
ATOM 944 O O . PHE A 1 121 ? -12.562 6.391 -9.141 1 95 121 PHE A O 1
ATOM 951 N N . ASN A 1 122 ? -14.719 7.035 -9.359 1 96.75 122 ASN A N 1
ATOM 952 C CA . ASN A 1 122 ? -14.422 7.977 -10.438 1 96.75 122 ASN A CA 1
ATOM 953 C C . ASN A 1 122 ? -14.047 9.352 -9.891 1 96.75 122 ASN A C 1
ATOM 955 O O . ASN A 1 122 ? -14.836 9.977 -9.18 1 96.75 122 ASN A O 1
ATOM 959 N N . VAL A 1 123 ? -12.93 9.82 -10.281 1 96.56 123 VAL A N 1
ATOM 960 C CA . VAL A 1 123 ? -12.414 11.031 -9.641 1 96.56 123 VAL A CA 1
ATOM 961 C C . VAL A 1 123 ? -13.039 12.266 -10.281 1 96.56 123 VAL A C 1
ATOM 963 O O . VAL A 1 123 ? -12.945 13.367 -9.742 1 96.56 123 VAL A O 1
ATOM 966 N N . ASP A 1 124 ? -13.641 12.109 -11.461 1 96.75 124 ASP A N 1
ATOM 967 C CA . ASP A 1 124 ? -14.305 13.234 -12.109 1 96.75 124 ASP A CA 1
ATOM 968 C C . ASP A 1 124 ? -15.711 13.438 -11.547 1 96.75 124 ASP A C 1
ATOM 970 O O . ASP A 1 124 ? -16.141 14.578 -11.344 1 96.75 124 ASP A O 1
ATOM 974 N N . THR A 1 125 ? -16.391 12.359 -11.273 1 97.12 125 THR A N 1
ATOM 975 C CA . THR A 1 125 ? -17.781 12.453 -10.836 1 97.12 125 THR A CA 1
ATOM 976 C C . THR A 1 125 ? -17.891 12.234 -9.336 1 97.12 125 THR A C 1
ATOM 978 O O . THR A 1 125 ? -18.953 12.469 -8.742 1 97.12 125 THR A O 1
ATOM 981 N N . PHE A 1 126 ? -16.812 11.82 -8.719 1 97.06 126 PHE A N 1
ATOM 982 C CA . PHE A 1 126 ? -16.781 11.492 -7.293 1 97.06 126 PHE A CA 1
ATOM 983 C C . PHE A 1 126 ? -17.844 10.477 -6.945 1 97.06 126 PHE A C 1
ATOM 985 O O . PHE A 1 126 ? -18.562 10.641 -5.957 1 97.06 126 PHE A O 1
ATOM 992 N N . ASN A 1 127 ? -17.859 9.477 -7.719 1 97.56 127 ASN A N 1
ATOM 993 C CA . ASN A 1 127 ? -18.875 8.445 -7.586 1 97.56 127 ASN A CA 1
ATOM 994 C C . ASN A 1 127 ? -18.25 7.062 -7.41 1 97.56 127 ASN A C 1
ATOM 996 O O . ASN A 1 127 ? -17.297 6.711 -8.109 1 97.56 127 ASN A O 1
ATOM 1000 N N . TRP A 1 128 ? -18.828 6.316 -6.461 1 96.38 128 TRP A N 1
ATOM 1001 C CA . TRP A 1 128 ? -18.422 4.938 -6.191 1 96.38 128 TRP A CA 1
ATOM 1002 C C . TRP A 1 128 ? -19.312 3.953 -6.938 1 96.38 128 TRP A C 1
ATOM 1004 O O . TRP A 1 128 ? -20.531 4.133 -7.004 1 96.38 128 TRP A O 1
ATOM 1014 N N . LYS A 1 129 ? -18.656 2.918 -7.418 1 93.38 129 LYS A N 1
ATOM 1015 C CA . LYS A 1 129 ? -19.375 1.813 -8.039 1 93.38 129 LYS A CA 1
ATOM 1016 C C . LYS A 1 129 ? -18.797 0.468 -7.609 1 93.38 129 LYS A C 1
ATOM 1018 O O . LYS A 1 129 ? -17.578 0.284 -7.602 1 93.38 129 LYS A O 1
ATOM 1023 N N . GLU A 1 130 ? -19.688 -0.402 -7.215 1 91.56 130 GLU A N 1
ATOM 1024 C CA . GLU A 1 130 ? -19.266 -1.791 -7.055 1 91.56 130 GLU A CA 1
ATOM 1025 C C . GLU A 1 130 ? -19.25 -2.521 -8.391 1 91.56 130 GLU A C 1
ATOM 1027 O O . GLU A 1 130 ? -20.234 -2.508 -9.125 1 91.56 130 GLU A O 1
ATOM 1032 N N . LEU A 1 131 ? -18.094 -3.086 -8.648 1 86.5 131 LEU A N 1
ATOM 1033 C CA . LEU A 1 131 ? -17.938 -3.787 -9.914 1 86.5 131 LEU A CA 1
ATOM 1034 C C . LEU A 1 131 ? -18.234 -5.273 -9.758 1 86.5 131 LEU A C 1
ATOM 1036 O O . LEU A 1 131 ? -18.094 -5.824 -8.664 1 86.5 131 LEU A O 1
ATOM 1040 N N . SER A 1 132 ? -18.75 -5.848 -10.812 1 80.44 132 SER A N 1
ATOM 1041 C CA . SER A 1 132 ? -19.031 -7.277 -10.844 1 80.44 132 SER A CA 1
ATOM 1042 C C . SER A 1 132 ? -18.344 -7.945 -12.031 1 80.44 132 SER A C 1
ATOM 1044 O O . SER A 1 132 ? -19.016 -8.289 -13.016 1 80.44 132 SER A O 1
ATOM 1046 N N . PRO A 1 133 ? -17.047 -8 -11.867 1 73.88 133 PRO A N 1
ATOM 1047 C CA . PRO A 1 133 ? -16.359 -8.617 -13 1 73.88 133 PRO A CA 1
ATOM 1048 C C . PRO A 1 133 ? -16.812 -10.055 -13.258 1 73.88 133 PRO A C 1
ATOM 1050 O O . PRO A 1 133 ? -17.188 -10.766 -12.32 1 73.88 133 PRO A O 1
ATOM 1053 N N . THR A 1 134 ? -16.938 -10.328 -14.57 1 65.94 134 THR A N 1
ATOM 1054 C CA . THR A 1 134 ? -17.188 -11.711 -14.953 1 65.94 134 THR A CA 1
ATOM 1055 C C . THR A 1 134 ? -15.93 -12.555 -14.828 1 65.94 134 THR A C 1
ATOM 1057 O O . THR A 1 134 ? -14.812 -12.031 -14.953 1 65.94 134 THR A O 1
ATOM 1060 N N . THR A 1 135 ? -16.094 -13.695 -14.078 1 59.53 135 THR A N 1
ATOM 1061 C CA . THR A 1 135 ? -14.891 -14.516 -13.922 1 59.53 135 THR A CA 1
ATOM 1062 C C . THR A 1 135 ? -14.992 -15.781 -14.766 1 59.53 135 THR A C 1
ATOM 1064 O O . THR A 1 135 ? -16.062 -16.406 -14.836 1 59.53 135 THR A O 1
ATOM 1067 N N . SER A 1 136 ? -14.086 -15.82 -15.852 1 50.53 136 SER A N 1
ATOM 1068 C CA . SER A 1 136 ? -14.07 -17.141 -16.469 1 50.53 136 SER A CA 1
ATOM 1069 C C . SER A 1 136 ? -13.703 -18.219 -15.461 1 50.53 136 SER A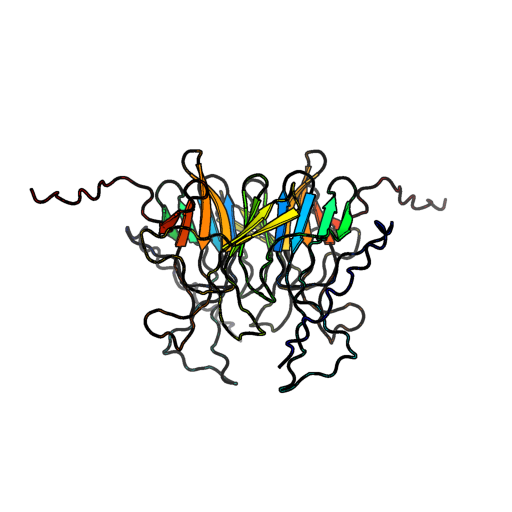 C 1
ATOM 1071 O O . SER A 1 136 ? -14.094 -19.375 -15.625 1 50.53 136 SER A O 1
ATOM 1073 N N . HIS A 1 137 ? -12.867 -17.891 -14.578 1 54.62 137 HIS A N 1
ATOM 1074 C CA . HIS A 1 137 ? -12.445 -18.75 -13.477 1 54.62 137 HIS A CA 1
ATOM 1075 C C . HIS A 1 137 ? -12.688 -18.062 -12.133 1 54.62 137 HIS A C 1
ATOM 1077 O O . HIS A 1 137 ? -13.125 -16.922 -12.078 1 54.62 137 HIS A O 1
ATOM 1083 N N . HIS A 1 138 ? -12.508 -18.812 -11.094 1 60.19 138 HIS A N 1
ATOM 1084 C CA . HIS A 1 138 ? -12.742 -18.328 -9.742 1 60.19 138 HIS A CA 1
ATOM 1085 C C . HIS A 1 138 ? -12 -17.016 -9.492 1 60.19 138 HIS A C 1
ATOM 1087 O O . HIS A 1 138 ? -10.82 -16.875 -9.828 1 60.19 138 HIS A O 1
ATOM 1093 N N . GLY A 1 139 ? -12.609 -15.914 -9.461 1 69.38 139 GLY A N 1
ATOM 1094 C CA . GLY A 1 139 ? -12.031 -14.625 -9.094 1 69.38 139 GLY A CA 1
ATOM 1095 C C . GLY A 1 139 ? -11.18 -14.688 -7.844 1 69.38 139 GLY A C 1
ATOM 1096 O O . GLY A 1 139 ? -11.008 -15.758 -7.254 1 69.38 139 GLY A O 1
ATOM 1097 N N . PRO A 1 140 ? -10.57 -13.625 -7.598 1 78.31 140 PRO A N 1
ATOM 1098 C CA . PRO A 1 140 ? -9.75 -13.625 -6.379 1 78.31 140 PRO A CA 1
ATOM 1099 C C . PRO A 1 140 ? -10.562 -13.984 -5.133 1 78.31 140 PRO A C 1
ATOM 1101 O O . PRO A 1 140 ? -11.727 -13.594 -5.016 1 78.31 140 PRO A O 1
ATOM 1104 N N . ARG A 1 141 ? -9.992 -14.664 -4.297 1 81.38 141 ARG A N 1
ATOM 1105 C CA . ARG A 1 141 ? -10.602 -15.016 -3.021 1 81.38 141 ARG A CA 1
ATOM 1106 C C . ARG A 1 141 ? -10.648 -13.812 -2.084 1 81.38 141 ARG A C 1
ATOM 1108 O O . ARG A 1 141 ? -9.93 -12.828 -2.289 1 81.38 141 ARG A O 1
ATOM 1115 N N . MET A 1 142 ? -11.547 -14.055 -1.105 1 86.12 142 MET A N 1
ATOM 1116 C CA . MET A 1 142 ? -11.594 -13.039 -0.056 1 86.12 142 MET A CA 1
ATOM 1117 C C . MET A 1 142 ? -10.242 -12.914 0.643 1 86.12 142 MET A C 1
ATOM 1119 O O . MET A 1 142 ? -9.633 -13.922 1.01 1 86.12 142 MET A O 1
ATOM 1123 N N . LYS A 1 143 ? -9.789 -11.68 0.738 1 89.44 143 LYS A N 1
ATOM 1124 C CA . LYS A 1 143 ? -8.484 -11.492 1.367 1 89.44 143 LYS A CA 1
ATOM 1125 C C . LYS A 1 143 ? -8.258 -10.031 1.746 1 89.44 143 LYS A C 1
ATOM 1127 O O . LYS A 1 143 ? -8.922 -9.141 1.215 1 89.44 143 LYS A O 1
ATOM 1132 N N . ALA A 1 144 ? -7.344 -9.891 2.674 1 90.88 144 ALA A N 1
ATOM 1133 C CA . ALA A 1 144 ? -6.855 -8.578 3.082 1 90.88 144 ALA A CA 1
ATOM 1134 C C . ALA A 1 144 ? -5.336 -8.492 2.955 1 90.88 144 ALA A C 1
ATOM 1136 O O . ALA A 1 144 ? -4.656 -9.516 2.863 1 90.88 144 ALA A O 1
ATOM 1137 N N . TYR A 1 145 ? -4.84 -7.23 2.811 1 93 145 TYR A N 1
ATOM 1138 C CA . TYR A 1 145 ? -3.412 -6.938 2.846 1 93 145 TYR A CA 1
ATOM 1139 C C . TYR A 1 145 ? -2.707 -7.523 1.626 1 93 145 TYR A C 1
ATOM 1141 O O . TYR A 1 145 ? -1.588 -8.031 1.732 1 93 145 TYR A O 1
ATOM 1149 N N . SER A 1 146 ? -3.436 -7.508 0.52 1 92.25 146 SER A N 1
ATOM 1150 C CA . SER A 1 146 ? -2.85 -7.734 -0.798 1 92.25 146 SER A CA 1
ATOM 1151 C C . SER A 1 146 ? -2.334 -6.43 -1.402 1 92.25 146 SER A C 1
ATOM 1153 O O . SER A 1 146 ? -2.615 -5.348 -0.887 1 92.25 146 SER A O 1
ATOM 1155 N N . ASP A 1 147 ? -1.55 -6.578 -2.418 1 92.31 147 ASP A N 1
ATOM 1156 C CA . ASP A 1 147 ? -1.16 -5.418 -3.215 1 92.31 147 ASP A CA 1
ATOM 1157 C C . ASP A 1 147 ? -1.902 -5.395 -4.551 1 92.31 147 ASP A C 1
ATOM 1159 O O . ASP A 1 147 ? -2.096 -6.441 -5.176 1 92.31 147 ASP A O 1
ATOM 1163 N N . MET A 1 148 ? -2.338 -4.293 -4.855 1 91.56 148 MET A N 1
ATOM 1164 C CA . MET A 1 148 ? -2.863 -4.066 -6.199 1 91.56 148 MET A CA 1
ATOM 1165 C C . MET A 1 148 ? -2.035 -3.021 -6.941 1 91.56 148 MET A C 1
ATOM 1167 O O . MET A 1 148 ? -1.743 -1.955 -6.398 1 91.56 148 MET A O 1
ATOM 1171 N N . ILE A 1 149 ? -1.644 -3.367 -8.164 1 90.44 149 ILE A N 1
ATOM 1172 C CA . ILE A 1 149 ? -0.798 -2.49 -8.969 1 90.44 149 ILE A CA 1
ATOM 1173 C C . ILE A 1 149 ? -1.399 -2.328 -10.359 1 90.44 149 ILE A C 1
ATOM 1175 O O . ILE A 1 149 ? -1.839 -3.305 -10.969 1 90.44 149 ILE A O 1
ATOM 1179 N N . ALA A 1 150 ? -1.444 -1.04 -10.75 1 89.44 150 ALA A N 1
ATOM 1180 C CA . ALA A 1 150 ? -1.76 -0.805 -12.156 1 89.44 150 ALA A CA 1
ATOM 1181 C C . ALA A 1 150 ? -0.556 -1.105 -13.039 1 89.44 150 ALA A C 1
ATOM 1183 O O . ALA A 1 150 ? 0.515 -0.52 -12.867 1 89.44 150 ALA A O 1
ATOM 1184 N N . ILE A 1 151 ? -0.758 -2.002 -13.938 1 83.38 151 ILE A N 1
ATOM 1185 C CA . ILE A 1 151 ? 0.35 -2.379 -14.805 1 83.38 151 ILE A CA 1
ATOM 1186 C C . ILE A 1 151 ? -0.075 -2.254 -16.266 1 83.38 151 ILE A C 1
ATOM 1188 O O . ILE A 1 151 ? -1.27 -2.205 -16.562 1 83.38 151 ILE A O 1
ATOM 1192 N N . LYS A 1 152 ? 1.002 -2.105 -17.047 1 78.38 152 LYS A N 1
ATOM 1193 C CA . LYS A 1 152 ? 0.795 -2.109 -18.484 1 78.38 152 LYS A CA 1
ATOM 1194 C C . LYS A 1 152 ? 1.497 -3.297 -19.141 1 78.38 152 LYS A C 1
ATOM 1196 O O . LYS A 1 152 ? 2.693 -3.508 -18.938 1 78.38 152 LYS A O 1
ATOM 1201 N N . VAL A 1 153 ? 0.686 -4.129 -19.781 1 71.44 153 VAL A N 1
ATOM 1202 C CA . VAL A 1 153 ? 1.217 -5.258 -20.531 1 71.44 153 VAL A CA 1
ATOM 1203 C C . VAL A 1 153 ? 0.834 -5.125 -22.016 1 71.44 153 VAL A C 1
ATOM 1205 O O . VAL A 1 153 ? -0.351 -5.082 -22.344 1 71.44 153 VAL A O 1
ATOM 1208 N N . ASN A 1 154 ? 1.903 -5.055 -22.906 1 72.31 154 ASN A N 1
ATOM 1209 C CA . ASN A 1 154 ? 1.691 -4.895 -24.328 1 72.31 154 ASN A CA 1
ATOM 1210 C C . ASN A 1 154 ? 0.783 -3.707 -24.641 1 72.31 154 ASN A C 1
ATOM 1212 O O . ASN A 1 154 ? -0.13 -3.812 -25.453 1 72.31 154 ASN A O 1
ATOM 1216 N N . GLY A 1 155 ? 0.833 -2.656 -23.906 1 72.81 155 GLY A N 1
ATOM 1217 C CA . GLY A 1 155 ? 0.106 -1.421 -24.141 1 72.81 155 GLY A CA 1
ATOM 1218 C C . GLY A 1 155 ? -1.265 -1.396 -23.5 1 72.81 155 GLY A C 1
ATOM 1219 O O . GLY A 1 155 ? -1.975 -0.391 -23.562 1 72.81 155 GLY A O 1
ATOM 1220 N N . GLU A 1 156 ? -1.636 -2.508 -22.859 1 74.56 156 GLU A N 1
ATOM 1221 C CA . GLU A 1 156 ? -2.943 -2.586 -22.219 1 74.56 156 GLU A CA 1
ATOM 1222 C C . GLU A 1 156 ? -2.826 -2.441 -20.703 1 74.56 156 GLU A C 1
ATOM 1224 O O . GLU A 1 156 ? -1.867 -2.93 -20.094 1 74.56 156 GLU A O 1
ATOM 1229 N N . ASP A 1 157 ? -3.891 -1.793 -20.141 1 79.75 157 ASP A N 1
ATOM 1230 C CA . ASP A 1 157 ? -3.891 -1.562 -18.703 1 79.75 157 ASP A CA 1
ATOM 1231 C C . ASP A 1 157 ? -4.504 -2.744 -17.953 1 79.75 157 ASP A C 1
ATOM 1233 O O . ASP A 1 157 ? -5.582 -3.221 -18.312 1 79.75 157 ASP A O 1
ATOM 1237 N N . TYR A 1 158 ? -3.73 -3.189 -16.953 1 81.5 158 TYR A N 1
ATOM 1238 C CA . TYR A 1 158 ? -4.203 -4.258 -16.078 1 81.5 158 TYR A CA 1
ATOM 1239 C C . TYR A 1 158 ? -4.031 -3.879 -14.609 1 81.5 158 TYR A C 1
ATOM 1241 O O . TYR A 1 158 ? -3.199 -3.029 -14.281 1 81.5 158 TYR A O 1
ATOM 1249 N N . LEU A 1 159 ? -4.938 -4.488 -13.82 1 86.5 159 LEU A N 1
ATOM 1250 C CA . LEU A 1 159 ? -4.695 -4.5 -12.383 1 86.5 159 LEU A CA 1
ATOM 1251 C C . LEU A 1 159 ? -4.137 -5.844 -11.93 1 86.5 159 LEU A C 1
ATOM 1253 O O . LEU A 1 159 ? -4.734 -6.891 -12.203 1 86.5 159 LEU A O 1
ATOM 1257 N N . ALA A 1 160 ? -2.988 -5.754 -11.422 1 84.56 160 ALA A N 1
ATOM 1258 C CA . ALA A 1 160 ? -2.406 -6.961 -10.844 1 84.56 160 ALA A CA 1
ATOM 1259 C C . ALA A 1 160 ? -2.656 -7.023 -9.336 1 84.56 160 ALA A C 1
ATOM 1261 O O . ALA A 1 160 ? -2.391 -6.059 -8.617 1 84.56 160 ALA A O 1
ATOM 1262 N N . LEU A 1 161 ? -3.23 -8.102 -8.914 1 88.31 161 LEU A N 1
ATOM 1263 C CA . LEU A 1 161 ? -3.461 -8.367 -7.5 1 88.31 161 LEU A CA 1
ATOM 1264 C C . LEU A 1 161 ? -2.514 -9.445 -6.992 1 88.31 161 LEU A C 1
ATOM 1266 O O . LEU A 1 161 ? -2.459 -10.547 -7.551 1 88.31 161 LEU A O 1
ATOM 1270 N N . VAL A 1 162 ? -1.762 -9.102 -5.887 1 87.5 162 VAL A N 1
ATOM 1271 C CA . VAL A 1 162 ? -0.717 -10.016 -5.445 1 87.5 162 VAL A CA 1
ATOM 1272 C C . VAL A 1 162 ? -0.859 -10.273 -3.947 1 87.5 162 VAL A C 1
ATOM 1274 O O . VAL A 1 162 ? -1.057 -9.344 -3.164 1 87.5 162 VAL A O 1
ATOM 1277 N N . GLY A 1 163 ? -0.801 -11.547 -3.609 1 88.25 163 GLY A N 1
ATOM 1278 C CA . GLY A 1 163 ? -0.729 -11.961 -2.217 1 88.25 163 GLY A CA 1
ATOM 1279 C C . GLY A 1 163 ? -1.988 -11.641 -1.433 1 88.25 163 GLY A C 1
ATOM 1280 O O . GLY A 1 163 ? -3.082 -11.586 -2 1 88.25 163 GLY A O 1
ATOM 1281 N N . GLY A 1 164 ? -1.724 -11.547 -0.046 1 90.19 164 GLY A N 1
ATOM 1282 C CA . GLY A 1 164 ? -2.814 -11.266 0.874 1 90.19 164 GLY A CA 1
ATOM 1283 C C . GLY A 1 164 ? -3.055 -12.383 1.874 1 90.19 164 GLY A C 1
ATOM 1284 O O . GLY A 1 164 ? -2.332 -13.383 1.884 1 90.19 164 GLY A O 1
ATOM 1285 N N . TRP A 1 165 ? -3.996 -12.094 2.67 1 89.62 165 TRP A N 1
ATOM 1286 C CA . TRP A 1 165 ? -4.371 -13.008 3.744 1 89.62 165 TRP A CA 1
ATOM 1287 C C . TRP A 1 165 ? -5.879 -13.234 3.766 1 89.62 165 TRP A C 1
ATOM 1289 O O . TRP A 1 165 ? -6.656 -12.281 3.703 1 89.62 165 TRP A O 1
ATOM 1299 N N . GLY A 1 166 ? -6.223 -14.445 3.756 1 87.12 166 GLY A N 1
ATOM 1300 C CA . GLY A 1 166 ? -7.641 -14.75 3.797 1 87.12 166 GLY A CA 1
ATOM 1301 C C . GLY A 1 166 ? -7.926 -16.234 3.854 1 87.12 166 GLY A C 1
ATOM 1302 O O . GLY A 1 166 ? -7.004 -17.047 3.99 1 87.12 166 GLY A O 1
ATOM 1303 N N . PRO A 1 167 ? -9.242 -16.547 3.826 1 84.19 167 PRO A N 1
ATOM 1304 C CA . PRO A 1 167 ? -9.625 -17.953 3.893 1 84.19 167 PRO A CA 1
ATOM 1305 C C . PRO A 1 167 ? -9.094 -18.766 2.711 1 84.19 167 PRO A C 1
ATOM 1307 O O . PRO A 1 167 ? -8.969 -18.234 1.602 1 84.19 167 PRO A O 1
ATOM 1310 N N . SER A 1 168 ? -8.57 -19.969 3.137 1 71.88 168 SER A N 1
ATOM 1311 C CA . SER A 1 168 ? -8.102 -20.875 2.086 1 71.88 168 SER A CA 1
ATOM 1312 C C . SER A 1 168 ? -9.219 -21.812 1.63 1 71.88 168 SER A C 1
ATOM 1314 O O . SER A 1 168 ? -10.188 -22.031 2.354 1 71.88 168 SER A O 1
ATOM 1316 N N . ASN A 1 169 ? -9.133 -22.203 0.33 1 63.59 169 ASN A N 1
ATOM 1317 C CA . ASN A 1 169 ? -10.117 -23.156 -0.18 1 63.59 169 ASN A CA 1
ATOM 1318 C C . ASN A 1 169 ? -10.133 -24.438 0.638 1 63.59 169 ASN A C 1
ATOM 1320 O O . ASN A 1 169 ? -11.188 -25.031 0.857 1 63.59 169 ASN A O 1
ATOM 1324 N N . ASN A 1 170 ? -8.938 -24.781 1.035 1 60.34 170 ASN A N 1
ATOM 1325 C CA . ASN A 1 170 ? -8.82 -26.094 1.654 1 60.34 170 ASN A CA 1
ATOM 1326 C C . ASN A 1 170 ? -9.195 -26.062 3.133 1 60.34 170 ASN A C 1
ATOM 1328 O O . ASN A 1 170 ? -9.633 -27.062 3.695 1 60.34 170 ASN A O 1
ATOM 1332 N N . THR A 1 171 ? -8.938 -24.938 3.672 1 59.84 171 THR A N 1
ATOM 1333 C CA . THR A 1 171 ? -9.242 -24.797 5.09 1 59.84 171 THR A CA 1
ATOM 1334 C C . THR A 1 171 ? -9.891 -23.438 5.375 1 59.84 171 THR A C 1
ATOM 1336 O O . THR A 1 171 ? -9.266 -22.562 5.969 1 59.84 171 THR A O 1
ATOM 1339 N N . PRO A 1 172 ? -11.195 -23.297 5.023 1 62.25 172 PRO A N 1
ATOM 1340 C CA . PRO A 1 172 ? -11.836 -21.984 5.148 1 62.25 172 PRO A CA 1
ATOM 1341 C C . PRO A 1 172 ? -11.82 -21.453 6.578 1 62.25 172 PRO A C 1
ATOM 1343 O O . PRO A 1 172 ? -11.875 -20.234 6.789 1 62.25 172 PRO A O 1
ATOM 1346 N N . GLU A 1 173 ? -11.609 -22.453 7.398 1 65 173 GLU A N 1
ATOM 1347 C CA . GLU A 1 173 ? -11.656 -22.047 8.797 1 65 173 GLU A CA 1
ATOM 1348 C C . GLU A 1 173 ? -10.32 -21.484 9.258 1 65 173 GLU A C 1
ATOM 1350 O O . GLU A 1 173 ? -10.234 -20.844 10.312 1 65 173 GLU A O 1
ATOM 1355 N N . GLN A 1 174 ? -9.375 -21.703 8.406 1 71.5 174 GLN A N 1
ATOM 1356 C CA . GLN A 1 174 ? -8.062 -21.188 8.797 1 71.5 174 GLN A CA 1
ATOM 1357 C C . GLN A 1 174 ? -7.512 -20.219 7.75 1 71.5 174 GLN A C 1
ATOM 1359 O O . GLN A 1 174 ? -6.945 -20.656 6.738 1 71.5 174 GLN A O 1
ATOM 1364 N N . PRO A 1 175 ? -7.672 -19 8.055 1 78.56 175 PRO A N 1
ATOM 1365 C CA . PRO A 1 175 ? -7.102 -18.047 7.105 1 78.56 175 PRO A CA 1
ATOM 1366 C C . PRO A 1 175 ? -5.578 -18.141 7.012 1 78.56 175 PRO A C 1
ATOM 1368 O O . PRO A 1 175 ? -4.934 -18.656 7.926 1 78.56 175 PRO A O 1
ATOM 1371 N N . GLY A 1 176 ? -5.012 -17.922 5.828 1 82.44 176 GLY A N 1
ATOM 1372 C CA . GLY A 1 176 ? -3.576 -17.922 5.594 1 82.44 176 GLY A CA 1
ATOM 1373 C C . GLY A 1 176 ? -3.156 -17.016 4.457 1 82.44 176 GLY A C 1
ATOM 1374 O O . GLY A 1 176 ? -3.982 -16.297 3.896 1 82.44 176 GLY A O 1
ATOM 1375 N N . ALA A 1 177 ? -1.813 -17.016 4.301 1 84.69 177 ALA A N 1
ATOM 1376 C CA . ALA A 1 177 ? -1.233 -16.203 3.238 1 84.69 177 ALA A CA 1
ATOM 1377 C C . ALA A 1 177 ? -1.542 -16.781 1.863 1 84.69 177 ALA A C 1
ATOM 1379 O O . ALA A 1 177 ? -1.55 -18 1.688 1 84.69 177 ALA A O 1
ATOM 1380 N N . HIS A 1 178 ? -1.857 -15.914 0.893 1 79.56 178 HIS A N 1
ATOM 1381 C CA . HIS A 1 178 ? -2.121 -16.297 -0.49 1 79.56 178 HIS A CA 1
ATOM 1382 C C . HIS A 1 178 ? -0.926 -15.992 -1.385 1 79.56 178 HIS A C 1
ATOM 1384 O O . HIS A 1 178 ? -0.179 -15.047 -1.129 1 79.56 178 HIS A O 1
ATOM 1390 N N . ALA A 1 179 ? -0.688 -16.906 -2.35 1 66.38 179 ALA A N 1
ATOM 1391 C CA . ALA A 1 179 ? 0.298 -16.625 -3.391 1 66.38 179 ALA A CA 1
ATOM 1392 C C . ALA A 1 179 ? -0.37 -16.062 -4.641 1 66.38 179 ALA A C 1
ATOM 1394 O O . ALA A 1 179 ? 0.311 -15.625 -5.574 1 66.38 179 ALA A O 1
ATOM 1395 N N . SER A 1 180 ? -1.609 -16.047 -4.656 1 58.97 180 SER A N 1
ATOM 1396 C CA . SER A 1 180 ? -2.377 -15.844 -5.879 1 58.97 180 SER A CA 1
ATOM 1397 C C . SER A 1 180 ? -2.172 -14.445 -6.438 1 58.97 180 SER A C 1
ATOM 1399 O O . SER A 1 180 ? -2.078 -13.477 -5.684 1 58.97 180 SER A O 1
ATOM 1401 N N . TRP A 1 181 ? -1.915 -14.578 -7.766 1 64.31 181 TRP A N 1
ATOM 1402 C CA . TRP A 1 181 ? -1.784 -13.383 -8.586 1 64.31 181 TRP A CA 1
ATOM 1403 C C . TRP A 1 181 ? -2.943 -13.266 -9.57 1 64.31 181 TRP A C 1
ATOM 1405 O O . TRP A 1 181 ? -3.303 -14.242 -10.234 1 64.31 181 TRP A O 1
ATOM 1415 N N . TYR A 1 182 ? -3.66 -12.312 -9.398 1 62.72 182 TYR A N 1
ATOM 1416 C CA . TYR A 1 182 ? -4.742 -12.078 -10.344 1 62.72 182 TYR A CA 1
ATOM 1417 C C . TYR A 1 182 ? -4.527 -10.773 -11.109 1 62.72 182 TYR A C 1
ATOM 1419 O O . TYR A 1 182 ? -3.9 -9.844 -10.602 1 62.72 182 TYR A O 1
ATOM 1427 N N . SER A 1 183 ? -4.723 -10.984 -12.383 1 57.88 183 SER A N 1
ATOM 1428 C CA . SER A 1 183 ? -4.781 -9.758 -13.18 1 57.88 183 SER A CA 1
ATOM 1429 C C . SER A 1 183 ? -6.219 -9.422 -13.57 1 57.88 183 SER A C 1
ATOM 1431 O O . SER A 1 183 ? -7.02 -10.32 -13.836 1 57.88 183 SER A O 1
ATOM 1433 N N . TYR A 1 184 ? -6.621 -8.32 -13.211 1 56.44 184 TYR A N 1
ATOM 1434 C CA . TYR A 1 184 ? -7.906 -7.785 -13.648 1 56.44 184 TYR A CA 1
ATOM 1435 C C . TYR A 1 184 ? -7.734 -6.898 -14.875 1 56.44 184 TYR A C 1
ATOM 1437 O O . TYR A 1 184 ? -7.031 -5.891 -14.828 1 56.44 184 TYR A O 1
ATOM 1445 N N . LEU A 1 185 ? -8.344 -7.566 -15.914 1 51.34 185 LEU A N 1
ATOM 1446 C CA . LEU A 1 185 ? -8.406 -6.781 -17.141 1 51.34 185 LEU A CA 1
ATOM 1447 C C . LEU A 1 185 ? -9.547 -5.77 -17.078 1 51.34 185 LEU A C 1
ATOM 1449 O O . LEU A 1 185 ? -10.719 -6.148 -17.141 1 51.34 185 LEU A O 1
ATOM 1453 N N . ILE A 1 186 ? -9.227 -4.543 -16.875 1 53.16 186 ILE A N 1
ATOM 1454 C CA . ILE A 1 186 ? -10.195 -3.48 -16.656 1 53.16 186 ILE A CA 1
ATOM 1455 C C . ILE A 1 186 ? -11.18 -3.424 -17.812 1 53.16 186 ILE A C 1
ATOM 1457 O O . ILE A 1 186 ? -12.398 -3.389 -17.609 1 53.16 186 ILE A O 1
ATOM 1461 N N . PHE A 1 187 ? -10.562 -3.346 -18.969 1 46.88 187 PHE A N 1
ATOM 1462 C CA . PHE A 1 187 ? -11.438 -3.158 -20.125 1 46.88 187 PHE A CA 1
ATOM 1463 C C . PHE A 1 187 ? -12.461 -4.281 -20.203 1 46.88 187 PHE A C 1
ATOM 1465 O O . PHE A 1 187 ? -13.609 -4.047 -20.578 1 46.88 187 PHE A O 1
ATOM 1472 N N . ALA A 1 188 ? -11.938 -5.379 -19.781 1 46.5 188 ALA A N 1
ATOM 1473 C CA . ALA A 1 188 ? -12.828 -6.523 -19.969 1 46.5 188 ALA A CA 1
ATOM 1474 C C . ALA A 1 188 ? -13.578 -6.855 -18.688 1 46.5 188 ALA A C 1
ATOM 1476 O O . ALA A 1 188 ? -14.453 -7.727 -18.672 1 46.5 188 ALA A O 1
ATOM 1477 N N . GLN A 1 189 ? -13.445 -5.969 -17.781 1 52.91 189 GLN A N 1
ATOM 1478 C CA . GLN A 1 189 ? -14.008 -6.258 -16.469 1 52.91 189 GLN A CA 1
ATOM 1479 C C . GLN A 1 189 ? -13.883 -7.738 -16.125 1 52.91 189 GLN A C 1
ATOM 1481 O O . GLN A 1 189 ? -14.867 -8.383 -15.75 1 52.91 189 GLN A O 1
ATOM 1486 N N . LEU A 1 190 ? -12.75 -8.367 -16.594 1 49.56 190 LEU A N 1
ATOM 1487 C CA . LEU A 1 190 ? -12.469 -9.789 -16.469 1 49.56 190 LEU A CA 1
ATOM 1488 C C . LEU A 1 190 ? -11.258 -10.023 -15.562 1 49.56 190 LEU A C 1
ATOM 1490 O O . LEU A 1 190 ? -10.266 -9.305 -15.656 1 49.56 190 LEU A O 1
ATOM 1494 N N . TYR A 1 191 ? -11.586 -10.852 -14.547 1 51.53 191 TYR A N 1
ATOM 1495 C CA . TYR A 1 191 ? -10.453 -11.352 -13.781 1 51.53 191 TYR A CA 1
ATOM 1496 C C . TYR A 1 191 ? -9.734 -12.461 -14.539 1 51.53 191 TYR A C 1
ATOM 1498 O O . TYR A 1 191 ? -10.375 -13.336 -15.125 1 51.53 191 TYR A O 1
ATOM 1506 N N . ARG A 1 192 ? -8.531 -12.312 -14.805 1 56.81 192 ARG A N 1
ATOM 1507 C CA . ARG A 1 192 ? -7.758 -13.445 -15.312 1 56.81 192 ARG A CA 1
ATOM 1508 C C . ARG A 1 192 ? -6.621 -13.797 -14.352 1 56.81 192 ARG A C 1
ATOM 1510 O O . ARG A 1 192 ? -6.016 -12.914 -13.75 1 56.81 192 ARG A O 1
ATOM 1517 N N . PRO A 1 193 ? -6.594 -15.164 -13.961 1 50.06 193 PRO A N 1
ATOM 1518 C CA . PRO A 1 193 ? -5.371 -15.508 -13.227 1 50.06 193 PRO A CA 1
ATOM 1519 C C . PRO A 1 193 ? -4.109 -15.008 -13.93 1 50.06 193 PRO A C 1
ATOM 1521 O O . PRO A 1 193 ? -4.078 -14.906 -15.156 1 50.06 193 PRO A O 1
ATOM 1524 N N . PHE A 1 194 ? -3.375 -14.289 -13.195 1 47.91 194 PHE A N 1
ATOM 1525 C CA . PHE A 1 194 ? -2.115 -13.867 -13.797 1 47.91 194 PHE A CA 1
ATOM 1526 C C . PHE A 1 194 ? -1.48 -15.008 -14.586 1 47.91 194 PHE A C 1
ATOM 1528 O O . PHE A 1 194 ? -0.91 -15.93 -14 1 47.91 194 PHE A O 1
ATOM 1535 N N . LEU A 1 195 ? -2.189 -15.773 -15.391 1 39.97 195 LEU A N 1
ATOM 1536 C CA . LEU A 1 195 ? -1.541 -16.797 -16.203 1 39.97 195 LEU A CA 1
ATOM 1537 C C . LEU A 1 195 ? -0.245 -16.266 -16.812 1 39.97 195 LEU A C 1
ATOM 1539 O O . LEU A 1 195 ? -0.061 -15.047 -16.938 1 39.97 195 LEU A O 1
ATOM 1543 N N . SER A 1 196 ? 0.656 -17.219 -17.312 1 36.72 196 SER A N 1
ATOM 1544 C CA . SER A 1 196 ? 1.574 -17.203 -18.453 1 36.72 196 SER A CA 1
ATOM 1545 C C . SER A 1 196 ? 1.11 -16.219 -19.516 1 36.72 196 SER A C 1
ATOM 1547 O O . SER A 1 196 ? 0.13 -16.469 -20.219 1 36.72 196 SER A O 1
ATOM 1549 N N . PHE A 1 197 ? 1.102 -14.984 -19.266 1 34.06 197 PHE A N 1
ATOM 1550 C CA . PHE A 1 197 ? 0.836 -14.094 -20.391 1 34.06 197 PHE A CA 1
ATOM 1551 C C . PHE A 1 197 ? 1.115 -14.797 -21.719 1 34.06 197 PHE A C 1
ATOM 1553 O O . PHE A 1 197 ? 1.037 -14.172 -22.781 1 34.06 197 PHE A O 1
ATOM 1560 N N . TYR A 1 198 ? 2.115 -15.711 -21.797 1 30.2 198 TYR A N 1
ATOM 1561 C CA . TYR A 1 198 ? 2.4 -16.219 -23.141 1 30.2 198 TYR A CA 1
ATOM 1562 C C . TYR A 1 198 ? 1.133 -16.75 -23.812 1 30.2 198 TYR A C 1
ATOM 1564 O O . TYR A 1 198 ? 0.119 -16.969 -23.141 1 30.2 198 TYR A O 1
ATOM 1572 N N . GLY A 1 199 ? 1.341 -17.766 -24.875 1 29.31 199 GLY A N 1
ATOM 1573 C CA . GLY A 1 199 ? 0.8 -18.266 -26.125 1 29.31 199 GLY A CA 1
ATOM 1574 C C . GLY A 1 199 ? -0.543 -18.953 -25.969 1 29.31 199 GLY A C 1
ATOM 1575 O O . GLY A 1 199 ? -1.442 -18.766 -26.781 1 29.31 199 GLY A O 1
ATOM 1576 N N . GLY A 1 200 ? -0.631 -20.281 -25.406 1 27.11 200 GLY A N 1
ATOM 1577 C CA . GLY A 1 200 ? -1.341 -21.312 -26.125 1 27.11 200 GLY A CA 1
ATOM 1578 C C . GLY A 1 200 ? -2.85 -21.188 -26.047 1 27.11 200 GLY A C 1
ATOM 1579 O O . GLY A 1 200 ? -3.373 -20.609 -25.094 1 27.11 200 GLY A O 1
ATOM 1580 N N . SER A 1 201 ? -3.568 -21.219 -27.188 1 28.12 201 SER A N 1
ATOM 1581 C CA . SER A 1 201 ? -4.871 -21.688 -27.641 1 28.12 201 SER A CA 1
ATOM 1582 C C . SER A 1 201 ? -5.398 -22.797 -26.75 1 28.12 201 SER A C 1
ATOM 1584 O O . SER A 1 201 ? -4.852 -23.906 -26.734 1 28.12 201 SER A O 1
ATOM 1586 N N . CYS A 1 202 ? -5.598 -22.812 -25.594 1 27.25 202 CYS A N 1
ATOM 1587 C CA . CYS A 1 202 ? -6.348 -24.016 -25.266 1 27.25 202 CYS A CA 1
ATOM 1588 C C . CYS A 1 202 ? -7.52 -24.203 -26.219 1 27.25 202 CYS A C 1
ATOM 1590 O O . CYS A 1 202 ? -8.484 -23.438 -26.188 1 27.25 202 CYS A O 1
ATOM 1592 N N . LYS A 1 203 ? -7.234 -24.703 -27.469 1 26.53 203 LYS A N 1
ATOM 1593 C CA . LYS A 1 203 ? -8.195 -25.344 -28.359 1 26.53 203 LYS A CA 1
ATOM 1594 C C . LYS A 1 203 ? -9.102 -26.297 -27.578 1 26.53 203 LYS A C 1
ATOM 1596 O O . LYS A 1 203 ? -8.633 -27.281 -26.984 1 26.53 203 LYS A O 1
ATOM 1601 N N . GLN A 1 204 ? -10 -25.875 -26.797 1 26.09 204 GLN A N 1
ATOM 1602 C CA . GLN A 1 204 ? -11.062 -26.875 -26.703 1 26.09 204 GLN A CA 1
ATOM 1603 C C . GLN A 1 204 ? -11.328 -27.531 -28.047 1 26.09 204 GLN A C 1
ATOM 1605 O O . GLN A 1 204 ? -11.555 -26.859 -29.047 1 26.09 204 GLN A O 1
ATOM 1610 N N . LYS A 1 205 ? -10.727 -28.781 -28.328 1 25.5 205 LYS A N 1
ATOM 1611 C CA . LYS A 1 205 ? -11.305 -29.719 -29.281 1 25.5 205 LYS A CA 1
ATOM 1612 C C . LYS A 1 205 ? -12.828 -29.656 -29.266 1 25.5 205 LYS A C 1
ATOM 1614 O O . LYS A 1 205 ? -13.445 -29.859 -28.219 1 25.5 205 LYS A O 1
ATOM 1619 N N . ARG A 1 206 ? -13.344 -28.844 -30.125 1 23.59 206 ARG A N 1
ATOM 1620 C CA . ARG A 1 206 ? -14.719 -29.031 -30.594 1 23.59 206 ARG A CA 1
ATOM 1621 C C . ARG A 1 206 ? -14.992 -30.484 -30.922 1 23.59 206 ARG A C 1
ATOM 1623 O O . ARG A 1 206 ? -14.438 -31.031 -31.875 1 23.59 206 ARG A O 1
ATOM 1630 N N . THR A 1 207 ? -15.156 -31.297 -29.922 1 22.11 207 THR A N 1
ATOM 1631 C CA . THR A 1 207 ? -15.891 -32.438 -30.438 1 22.11 207 THR A CA 1
ATOM 1632 C C . THR A 1 207 ? -17.047 -32 -31.312 1 22.11 207 THR A C 1
ATOM 1634 O O . THR A 1 207 ? -17.938 -31.281 -30.875 1 22.11 207 THR A O 1
ATOM 1637 N N . VAL A 1 208 ? -16.672 -32.156 -32.625 1 21.81 208 VAL A N 1
ATOM 1638 C CA . VAL A 1 208 ? -17.703 -32.5 -33.594 1 21.81 208 VAL A CA 1
ATOM 1639 C C . VAL A 1 208 ? -18.328 -33.844 -33.219 1 21.81 208 VAL A C 1
ATOM 1641 O O . VAL A 1 208 ? -17.609 -34.781 -32.875 1 21.81 208 VAL A O 1
ATOM 1644 N N . MET B 1 1 ? 32.719 -13.594 23.812 1 22.31 1 MET B N 1
ATOM 1645 C CA . MET B 1 1 ? 31.531 -14.398 23.516 1 22.31 1 MET B CA 1
ATOM 1646 C C . MET B 1 1 ? 31.234 -14.398 22.016 1 22.31 1 MET B C 1
ATOM 1648 O O . MET B 1 1 ? 31.125 -13.336 21.406 1 22.31 1 MET B O 1
ATOM 1652 N N . ALA B 1 2 ? 31.578 -15.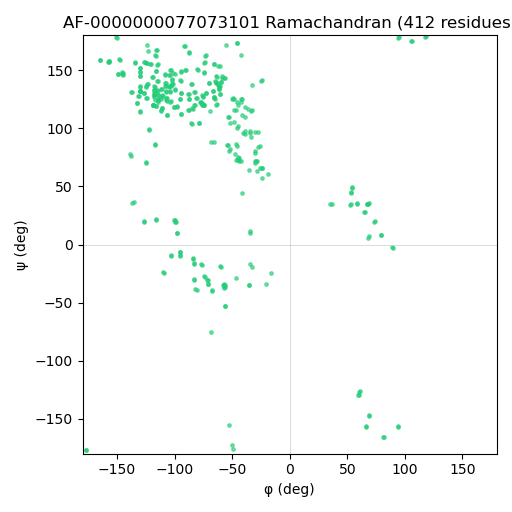508 21.297 1 20.83 2 ALA B N 1
ATOM 1653 C CA . ALA B 1 2 ? 31.703 -15.664 19.844 1 20.83 2 ALA B CA 1
ATOM 1654 C C . ALA B 1 2 ? 30.359 -15.508 19.156 1 20.83 2 ALA B C 1
ATOM 1656 O O . ALA B 1 2 ? 29.391 -16.203 19.484 1 20.83 2 ALA B O 1
ATOM 1657 N N . VAL B 1 3 ? 30.031 -14.359 18.828 1 21.78 3 VAL B N 1
ATOM 1658 C CA . VAL B 1 3 ? 28.797 -14.008 18.141 1 21.78 3 VAL B CA 1
ATOM 1659 C C . VAL B 1 3 ? 28.641 -14.852 16.875 1 21.78 3 VAL B C 1
ATOM 1661 O O . VAL B 1 3 ? 29.453 -14.758 15.961 1 21.78 3 VAL B O 1
ATOM 1664 N N . ARG B 1 4 ? 28.188 -16.062 17 1 21.02 4 ARG B N 1
ATOM 1665 C CA . ARG B 1 4 ? 28.016 -16.953 15.852 1 21.02 4 ARG B CA 1
ATOM 1666 C C . ARG B 1 4 ? 27.156 -16.297 14.781 1 21.02 4 ARG B C 1
ATOM 1668 O O . ARG B 1 4 ? 26.016 -15.906 15.047 1 21.02 4 ARG B O 1
ATOM 1675 N N . VAL B 1 5 ? 27.734 -15.547 13.953 1 22.44 5 VAL B N 1
ATOM 1676 C CA . VAL B 1 5 ? 27.219 -15.062 12.68 1 22.44 5 VAL B CA 1
ATOM 1677 C C . VAL B 1 5 ? 26.531 -16.203 11.93 1 22.44 5 VAL B C 1
ATOM 1679 O O . VAL B 1 5 ? 27.172 -17.203 11.586 1 22.44 5 VAL B O 1
ATOM 1682 N N . ALA B 1 6 ? 25.391 -16.547 12.453 1 27.11 6 ALA B N 1
ATOM 1683 C CA . ALA B 1 6 ? 24.734 -17.641 11.734 1 27.11 6 ALA B CA 1
ATOM 1684 C C . ALA B 1 6 ? 24.922 -17.484 10.227 1 27.11 6 ALA B C 1
ATOM 1686 O O . ALA B 1 6 ? 24.938 -16.359 9.703 1 27.11 6 ALA B O 1
ATOM 1687 N N . ALA B 1 7 ? 25.562 -18.453 9.633 1 24.88 7 ALA B N 1
ATOM 1688 C CA . ALA B 1 7 ? 25.844 -18.734 8.227 1 24.88 7 ALA B CA 1
ATOM 1689 C C . ALA B 1 7 ? 24.688 -18.266 7.332 1 24.88 7 ALA B C 1
ATOM 1691 O O . ALA B 1 7 ? 23.531 -18.375 7.711 1 24.88 7 ALA B O 1
ATOM 1692 N N . ALA B 1 8 ? 24.969 -17.297 6.504 1 27.28 8 ALA B N 1
ATOM 1693 C CA . ALA B 1 8 ? 24.25 -16.922 5.293 1 27.28 8 ALA B CA 1
ATOM 1694 C C . ALA B 1 8 ? 23.562 -18.125 4.656 1 27.28 8 ALA B C 1
ATOM 1696 O O . ALA B 1 8 ? 24.234 -19.094 4.266 1 27.28 8 ALA B O 1
ATOM 1697 N N . ALA B 1 9 ? 22.5 -18.609 5.297 1 30.22 9 ALA B N 1
ATOM 1698 C CA . ALA B 1 9 ? 21.859 -19.703 4.559 1 30.22 9 ALA B CA 1
ATOM 1699 C C . ALA B 1 9 ? 22.047 -19.531 3.055 1 30.22 9 ALA B C 1
ATOM 1701 O O . ALA B 1 9 ? 21.922 -18.422 2.529 1 30.22 9 ALA B O 1
ATOM 1702 N N . LYS B 1 10 ? 23.031 -20.203 2.537 1 28.64 10 LYS B N 1
ATOM 1703 C CA . LYS B 1 10 ? 23.25 -20.375 1.105 1 28.64 10 LYS B CA 1
ATOM 1704 C C . LYS B 1 10 ? 21.922 -20.359 0.34 1 28.64 10 LYS B C 1
ATOM 1706 O O . LYS B 1 10 ? 21.078 -21.234 0.526 1 28.64 10 LYS B O 1
ATOM 1711 N N . GLY B 1 11 ? 21.328 -19.172 0.245 1 32.56 11 GLY B N 1
ATOM 1712 C CA . GLY B 1 11 ? 20.281 -19.172 -0.76 1 32.56 11 GLY B CA 1
ATOM 1713 C C . GLY B 1 11 ? 20.547 -20.141 -1.904 1 32.56 11 GLY B C 1
ATOM 1714 O O . GLY B 1 11 ? 21.641 -20.125 -2.484 1 32.56 11 GLY B O 1
ATOM 1715 N N . ASP B 1 12 ? 20.281 -21.391 -1.723 1 30.33 12 ASP B N 1
ATOM 1716 C CA . ASP B 1 12 ? 20.312 -22.344 -2.83 1 30.33 12 ASP B CA 1
ATOM 1717 C C . ASP B 1 12 ? 20.016 -21.656 -4.156 1 30.33 12 ASP B C 1
ATOM 1719 O O . ASP B 1 12 ? 18.969 -21.047 -4.324 1 30.33 12 ASP B O 1
ATOM 1723 N N . ALA B 1 13 ? 21.031 -21.031 -4.84 1 31.83 13 ALA B N 1
ATOM 1724 C CA . ALA B 1 13 ? 21.062 -20.672 -6.258 1 31.83 13 ALA B CA 1
ATOM 1725 C C . ALA B 1 13 ? 20.312 -21.719 -7.094 1 31.83 13 ALA B C 1
ATOM 1727 O O . ALA B 1 13 ? 20.906 -22.344 -7.973 1 31.83 13 ALA B O 1
ATOM 1728 N N . LYS B 1 14 ? 19.594 -22.594 -6.477 1 34.5 14 LYS B N 1
ATOM 1729 C CA . LYS B 1 14 ? 18.953 -23.438 -7.484 1 34.5 14 LYS B CA 1
ATOM 1730 C C . LYS B 1 14 ? 18.359 -22.594 -8.609 1 34.5 14 LYS B C 1
ATOM 1732 O O . LYS B 1 14 ? 17.891 -21.469 -8.375 1 34.5 14 LYS B O 1
ATOM 1737 N N . GLY B 1 15 ? 18.781 -22.844 -9.859 1 34.5 15 GLY B N 1
ATOM 1738 C CA . GLY B 1 15 ? 18.406 -22.328 -11.172 1 34.5 15 GLY B CA 1
ATOM 1739 C C . GLY B 1 15 ? 17 -21.766 -11.227 1 34.5 15 GLY B C 1
ATOM 1740 O O . GLY B 1 15 ? 16.188 -22.031 -10.344 1 34.5 15 GLY B O 1
ATOM 1741 N N . ALA B 1 16 ? 16.828 -20.594 -12.008 1 42.31 16 ALA B N 1
ATOM 1742 C CA . ALA B 1 16 ? 15.508 -20.266 -12.516 1 42.31 16 ALA B CA 1
ATOM 1743 C C . ALA B 1 16 ? 14.633 -21.516 -12.617 1 42.31 16 ALA B C 1
ATOM 1745 O O . ALA B 1 16 ? 14.867 -22.375 -13.461 1 42.31 16 ALA B O 1
ATOM 1746 N N . ARG B 1 17 ? 14.336 -22.078 -11.547 1 47.19 17 ARG B N 1
ATOM 1747 C CA . ARG B 1 17 ? 13.422 -23.203 -11.734 1 47.19 17 ARG B CA 1
ATOM 1748 C C . ARG B 1 17 ? 12.25 -22.797 -12.625 1 47.19 17 ARG B C 1
ATOM 1750 O O . ARG B 1 17 ? 11.75 -21.672 -12.539 1 47.19 17 ARG B O 1
ATOM 1757 N N . LYS B 1 18 ? 12.102 -23.391 -13.805 1 55.06 18 LYS B N 1
ATOM 1758 C CA . LYS B 1 18 ? 11.094 -23.219 -14.852 1 55.06 18 LYS B CA 1
ATOM 1759 C C . LYS B 1 18 ? 9.727 -22.906 -14.242 1 55.06 18 LYS B C 1
ATOM 1761 O O . LYS B 1 18 ? 8.938 -22.156 -14.836 1 55.06 18 LYS B O 1
ATOM 1766 N N . ASP B 1 19 ? 9.547 -23.203 -12.789 1 69.19 19 ASP B N 1
ATOM 1767 C CA . ASP B 1 19 ? 8.203 -23.125 -12.227 1 69.19 19 ASP B CA 1
ATOM 1768 C C . ASP B 1 19 ? 8.219 -22.422 -10.867 1 69.19 19 ASP B C 1
ATOM 1770 O O . ASP B 1 19 ? 7.43 -22.75 -9.984 1 69.19 19 ASP B O 1
ATOM 1774 N N . TYR B 1 20 ? 9.109 -21.391 -10.734 1 79.25 20 TYR B N 1
ATOM 1775 C CA . TYR B 1 20 ? 9.156 -20.734 -9.438 1 79.25 20 TYR B CA 1
ATOM 1776 C C . TYR B 1 20 ? 7.848 -20.016 -9.141 1 79.25 20 TYR B C 1
ATOM 1778 O O . TYR B 1 20 ? 7.328 -19.281 -9.992 1 79.25 20 TYR B O 1
ATOM 1786 N N . GLN B 1 21 ? 7.344 -20.391 -7.938 1 79.56 21 GLN B N 1
ATOM 1787 C CA . GLN B 1 21 ? 6.176 -19.656 -7.449 1 79.56 21 GLN B CA 1
ATOM 1788 C C . GLN B 1 21 ? 6.551 -18.734 -6.297 1 79.56 21 GLN B C 1
ATOM 1790 O O . GLN B 1 21 ? 7.281 -19.141 -5.387 1 79.56 21 GLN B O 1
ATOM 1795 N N . PRO B 1 22 ? 6.113 -17.547 -6.438 1 83.19 22 PRO B N 1
ATOM 1796 C CA . PRO B 1 22 ? 6.434 -16.625 -5.34 1 83.19 22 PRO B CA 1
ATOM 1797 C C . PRO B 1 22 ? 5.852 -17.078 -4.004 1 83.19 22 PRO B C 1
ATOM 1799 O O . PRO B 1 22 ? 4.836 -17.781 -3.975 1 83.19 22 PRO B O 1
ATOM 1802 N N . ALA B 1 23 ? 6.473 -16.688 -2.936 1 82.69 23 ALA B N 1
ATOM 1803 C CA . ALA B 1 23 ? 6.039 -17.047 -1.589 1 82.69 23 ALA B CA 1
ATOM 1804 C C . ALA B 1 23 ? 4.668 -16.453 -1.274 1 82.69 23 ALA B C 1
ATOM 1806 O O . ALA B 1 23 ? 4.383 -15.312 -1.649 1 82.69 23 ALA B O 1
ATOM 1807 N N . LYS B 1 24 ? 3.871 -17.297 -0.594 1 85.12 24 LYS B N 1
ATOM 1808 C CA . LYS B 1 24 ? 2.641 -16.75 -0.03 1 85.12 24 LYS B CA 1
ATOM 1809 C C . LYS B 1 24 ? 2.943 -15.711 1.052 1 85.12 24 LYS B C 1
ATOM 1811 O O . LYS B 1 24 ? 3.717 -15.977 1.974 1 85.12 24 LYS B O 1
ATOM 1816 N N . ARG B 1 25 ? 2.354 -14.484 0.862 1 88.62 25 ARG B N 1
ATOM 1817 C CA . ARG B 1 25 ? 2.656 -13.453 1.848 1 88.62 25 ARG B CA 1
ATOM 1818 C C . ARG B 1 25 ? 1.567 -12.383 1.872 1 88.62 25 ARG B C 1
ATOM 1820 O O . ARG B 1 25 ? 0.748 -12.305 0.955 1 88.62 25 ARG B O 1
ATOM 1827 N N . TRP B 1 26 ? 1.528 -11.742 2.955 1 89.5 26 TRP B N 1
ATOM 1828 C CA . TRP B 1 26 ? 0.648 -10.594 3.129 1 89.5 26 TRP B CA 1
ATOM 1829 C C . TRP B 1 26 ? 1.39 -9.438 3.789 1 89.5 26 TRP B C 1
ATOM 1831 O O . TRP B 1 26 ? 2.459 -9.625 4.375 1 89.5 26 TRP B O 1
ATOM 1841 N N . GLU B 1 27 ? 0.896 -8.172 3.584 1 92.12 27 GLU B N 1
ATOM 1842 C CA . GLU B 1 27 ? 1.536 -6.965 4.09 1 92.12 27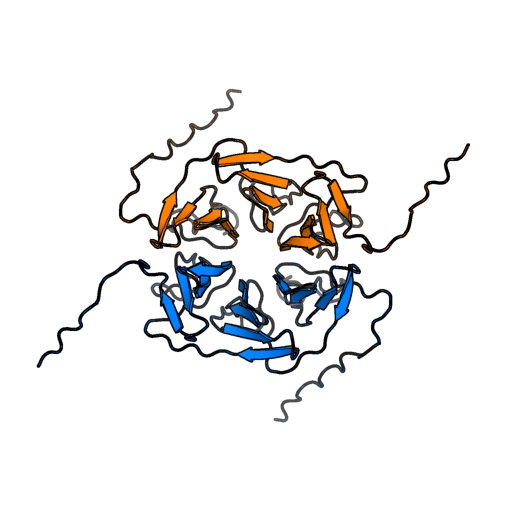 GLU B CA 1
ATOM 1843 C C . GLU B 1 27 ? 2.895 -6.742 3.43 1 92.12 27 GLU B C 1
ATOM 1845 O O . GLU B 1 27 ? 3.846 -6.309 4.086 1 92.12 27 GLU B O 1
ATOM 1850 N N . HIS B 1 28 ? 3.029 -7.242 2.186 1 91.88 28 HIS B N 1
ATOM 1851 C CA . HIS B 1 28 ? 4.195 -6.996 1.348 1 91.88 28 HIS B CA 1
ATOM 1852 C C . HIS B 1 28 ? 3.994 -5.77 0.466 1 91.88 28 HIS B C 1
ATOM 1854 O O . HIS B 1 28 ? 2.932 -5.145 0.498 1 91.88 28 HIS B O 1
ATOM 1860 N N . SER B 1 29 ? 5.055 -5.402 -0.158 1 92.81 29 SER B N 1
ATOM 1861 C CA . SER B 1 29 ? 4.957 -4.375 -1.188 1 92.81 29 SER B CA 1
ATOM 1862 C C . SER B 1 29 ? 5.367 -4.922 -2.553 1 92.81 29 SER B C 1
ATOM 1864 O O . SER B 1 29 ? 6.328 -5.688 -2.658 1 92.81 29 SER B O 1
ATOM 1866 N N . THR B 1 30 ? 4.625 -4.594 -3.508 1 93.44 30 THR B N 1
ATOM 1867 C CA . THR B 1 30 ? 4.938 -4.879 -4.902 1 93.44 30 THR B CA 1
ATOM 1868 C C . THR B 1 30 ? 4.918 -3.6 -5.734 1 93.44 30 THR B C 1
ATOM 1870 O O . THR B 1 30 ? 3.943 -2.846 -5.703 1 93.44 30 THR B O 1
ATOM 1873 N N . VAL B 1 31 ? 5.996 -3.357 -6.418 1 93.69 31 VAL B N 1
ATOM 1874 C CA . VAL B 1 31 ? 6.121 -2.141 -7.215 1 93.69 31 VAL B CA 1
ATOM 1875 C C . VAL B 1 31 ? 6.574 -2.494 -8.633 1 93.69 31 VAL B C 1
ATOM 1877 O O . VAL B 1 31 ? 7.32 -3.455 -8.828 1 93.69 31 VAL B O 1
ATOM 1880 N N . GLN B 1 32 ? 6.074 -1.73 -9.555 1 92.25 32 GLN B N 1
ATOM 1881 C CA . GLN B 1 32 ? 6.527 -1.913 -10.93 1 92.25 32 GLN B CA 1
ATOM 1882 C C . GLN B 1 32 ? 7.668 -0.958 -11.266 1 92.25 32 GLN B C 1
ATOM 1884 O O . GLN B 1 32 ? 7.594 0.236 -10.969 1 92.25 32 GLN B O 1
ATOM 1889 N N . VAL B 1 33 ? 8.672 -1.437 -11.789 1 94.44 33 VAL B N 1
ATOM 1890 C CA . VAL B 1 33 ? 9.742 -0.673 -12.422 1 94.44 33 VAL B CA 1
ATOM 1891 C C . VAL B 1 33 ? 10.031 -1.243 -13.805 1 94.44 33 VAL B C 1
ATOM 1893 O O . VAL B 1 33 ? 10.469 -2.389 -13.938 1 94.44 33 VAL B O 1
ATOM 1896 N N . GLY B 1 34 ? 9.766 -0.433 -14.875 1 91.31 34 GLY B N 1
ATOM 1897 C CA . GLY B 1 34 ? 9.875 -0.958 -16.219 1 91.31 34 GLY B CA 1
ATOM 1898 C C . GLY B 1 34 ? 8.945 -2.127 -16.484 1 91.31 34 GLY B C 1
ATOM 1899 O O . GLY B 1 34 ? 7.742 -2.037 -16.234 1 91.31 34 GLY B O 1
ATOM 1900 N N . ASP B 1 35 ? 9.508 -3.25 -16.969 1 90.44 35 ASP B N 1
ATOM 1901 C CA . ASP B 1 35 ? 8.703 -4.402 -17.359 1 90.44 35 ASP B CA 1
ATOM 1902 C C . ASP B 1 35 ? 8.711 -5.469 -16.266 1 90.44 35 ASP B C 1
ATOM 1904 O O . ASP B 1 35 ? 8.414 -6.637 -16.531 1 90.44 35 ASP B O 1
ATOM 1908 N N . TYR B 1 36 ? 9.039 -4.977 -15.047 1 92.5 36 TYR B N 1
ATOM 1909 C CA . TYR B 1 36 ? 9.156 -5.953 -13.969 1 92.5 36 TYR B CA 1
ATOM 1910 C C . TYR B 1 36 ? 8.359 -5.508 -12.75 1 92.5 36 TYR B C 1
ATOM 1912 O O . TYR B 1 36 ? 8.203 -4.312 -12.5 1 92.5 36 TYR B O 1
ATOM 1920 N N . LEU B 1 37 ? 7.859 -6.508 -12.031 1 92.5 37 LEU B N 1
ATOM 1921 C CA . LEU B 1 37 ? 7.363 -6.297 -10.672 1 92.5 37 LEU B CA 1
ATOM 1922 C C . LEU B 1 37 ? 8.398 -6.727 -9.641 1 92.5 37 LEU B C 1
ATOM 1924 O O . LEU B 1 37 ? 9.039 -7.77 -9.789 1 92.5 37 LEU B O 1
ATOM 1928 N N . TYR B 1 38 ? 8.609 -5.902 -8.688 1 94.94 38 TYR B N 1
ATOM 1929 C CA . TYR B 1 38 ? 9.477 -6.199 -7.555 1 94.94 38 TYR B CA 1
ATOM 1930 C C . TYR B 1 38 ? 8.664 -6.352 -6.273 1 94.94 38 TYR B C 1
ATOM 1932 O O . TYR B 1 38 ? 7.977 -5.418 -5.852 1 94.94 38 TYR B O 1
ATOM 1940 N N . MET B 1 39 ? 8.719 -7.512 -5.734 1 93.31 39 MET B N 1
ATOM 1941 C CA . MET B 1 39 ? 7.977 -7.812 -4.512 1 93.31 39 MET B CA 1
ATOM 1942 C C . MET B 1 39 ? 8.93 -8.102 -3.357 1 93.31 39 MET B C 1
ATOM 1944 O O . MET B 1 39 ? 9.836 -8.922 -3.482 1 93.31 39 MET B O 1
ATOM 1948 N N . TRP B 1 40 ? 8.703 -7.426 -2.303 1 92.81 40 TRP B N 1
ATOM 1949 C CA . TRP B 1 40 ? 9.57 -7.59 -1.141 1 92.81 40 TRP B CA 1
ATOM 1950 C C . TRP B 1 40 ? 8.781 -7.461 0.155 1 92.81 40 TRP B C 1
ATOM 1952 O O . TRP B 1 40 ? 7.805 -6.707 0.223 1 92.81 40 TRP B O 1
ATOM 1962 N N . GLY B 1 41 ? 9.227 -8.211 1.181 1 90 41 GLY B N 1
ATOM 1963 C CA . GLY B 1 41 ? 8.695 -8.094 2.529 1 90 41 GLY B CA 1
ATOM 1964 C C . GLY B 1 41 ? 7.406 -8.867 2.729 1 90 41 GLY B C 1
ATOM 1965 O O . GLY B 1 41 ? 7.074 -9.75 1.931 1 90 41 GLY B O 1
ATOM 1966 N N . GLY B 1 42 ? 6.75 -8.492 3.883 1 90.19 42 GLY B N 1
ATOM 1967 C CA . GLY B 1 42 ? 5.488 -9.117 4.25 1 90.19 42 GLY B CA 1
ATOM 1968 C C . GLY B 1 42 ? 5.652 -10.289 5.195 1 90.19 42 GLY B C 1
ATOM 1969 O O . GLY B 1 42 ? 6.773 -10.641 5.566 1 90.19 42 GLY B O 1
ATOM 1970 N N . ASN B 1 43 ? 4.5 -10.758 5.512 1 87.75 43 ASN B N 1
ATOM 1971 C CA . ASN B 1 43 ? 4.43 -11.883 6.43 1 87.75 43 ASN B CA 1
ATOM 1972 C C . ASN B 1 43 ? 4.176 -13.195 5.691 1 87.75 43 ASN B C 1
ATOM 1974 O O . ASN B 1 43 ? 3.4 -13.234 4.734 1 87.75 43 ASN B O 1
ATOM 1978 N N . ARG B 1 44 ? 4.898 -14.211 6.145 1 81.5 44 ARG B N 1
ATOM 1979 C CA . ARG B 1 44 ? 4.652 -15.555 5.629 1 81.5 44 ARG B CA 1
ATOM 1980 C C . ARG B 1 44 ? 3.967 -16.422 6.68 1 81.5 44 ARG B C 1
ATOM 1982 O O . ARG B 1 44 ? 4.102 -16.188 7.879 1 81.5 44 ARG B O 1
ATOM 1989 N N . ASP B 1 45 ? 3.082 -17.328 6.059 1 72.44 45 ASP B N 1
ATOM 1990 C CA . ASP B 1 45 ? 2.541 -18.297 7.008 1 72.44 45 ASP B CA 1
ATOM 1991 C C . ASP B 1 45 ? 3.648 -19.172 7.59 1 72.44 45 ASP B C 1
ATOM 1993 O O . ASP B 1 45 ? 4.617 -19.5 6.898 1 72.44 45 ASP B O 1
ATOM 1997 N N . GLN B 1 46 ? 3.799 -19.141 8.852 1 58.97 46 GLN B N 1
ATOM 1998 C CA . GLN B 1 46 ? 4.727 -20.125 9.398 1 58.97 46 GLN B CA 1
ATOM 1999 C C . GLN B 1 46 ? 4.254 -21.547 9.109 1 58.97 46 GLN B C 1
ATOM 2001 O O . GLN B 1 46 ? 3.049 -21.797 9.016 1 58.97 46 GLN B O 1
ATOM 2006 N N . PRO B 1 47 ? 5.242 -22.344 8.648 1 51.53 47 PRO B N 1
ATOM 2007 C CA . PRO B 1 47 ? 4.848 -23.75 8.531 1 51.53 47 PRO B CA 1
ATOM 2008 C C . PRO B 1 47 ? 4.016 -24.219 9.727 1 51.53 47 PRO B C 1
ATOM 2010 O O . PRO B 1 47 ? 4.23 -23.781 10.852 1 51.53 47 PRO B O 1
ATOM 2013 N N . ALA B 1 48 ? 2.787 -24.766 9.344 1 45.75 48 ALA B N 1
ATOM 2014 C CA . ALA B 1 48 ? 1.887 -25.344 10.344 1 45.75 48 ALA B CA 1
ATOM 2015 C C . ALA B 1 48 ? 2.67 -26.047 11.453 1 45.75 48 ALA B C 1
ATOM 2017 O O . ALA B 1 48 ? 2.158 -26.234 12.555 1 45.75 48 ALA B O 1
ATOM 2018 N N . ASP B 1 49 ? 3.711 -26.594 11.039 1 44.28 49 ASP B N 1
ATOM 2019 C CA . ASP B 1 49 ? 4.426 -27.438 11.992 1 44.28 49 ASP B CA 1
ATOM 2020 C C . ASP B 1 49 ? 5.223 -26.594 12.984 1 44.28 49 ASP B C 1
ATOM 2022 O O . ASP B 1 49 ? 5.844 -27.125 13.906 1 44.28 49 ASP B O 1
ATOM 2026 N N . LEU B 1 50 ? 5.43 -25.422 12.68 1 47.91 50 LEU B N 1
ATOM 2027 C CA . LEU B 1 50 ? 6.191 -24.734 13.719 1 47.91 50 LEU B CA 1
ATOM 2028 C C . LEU B 1 50 ? 5.297 -24.359 14.898 1 47.91 50 LEU B C 1
ATOM 2030 O O . LEU B 1 50 ? 4.16 -23.922 14.695 1 47.91 50 LEU B O 1
ATOM 2034 N N . PRO B 1 51 ? 5.664 -24.828 16 1 42.44 51 PRO B N 1
ATOM 2035 C CA . PRO B 1 51 ? 4.891 -24.562 17.219 1 42.44 51 PRO B CA 1
ATOM 2036 C C . PRO B 1 51 ? 4.574 -23.078 17.406 1 42.44 51 PRO B C 1
ATOM 2038 O O . PRO B 1 51 ? 5.32 -22.219 16.922 1 42.44 51 PRO B O 1
ATOM 2041 N N . TYR B 1 52 ? 3.256 -22.812 17.562 1 42.47 52 TYR B N 1
ATOM 2042 C CA . TYR B 1 52 ? 2.932 -21.484 18.078 1 42.47 52 TYR B CA 1
ATOM 2043 C C . TYR B 1 52 ? 3.984 -21.016 19.078 1 42.47 52 TYR B C 1
ATOM 2045 O O . TYR B 1 52 ? 4.449 -21.797 19.906 1 42.47 52 TYR B O 1
ATOM 2053 N N . VAL B 1 53 ? 4.914 -20.25 18.734 1 40.5 53 VAL B N 1
ATOM 2054 C CA . VAL B 1 53 ? 5.816 -19.781 19.781 1 40.5 53 VAL B CA 1
ATOM 2055 C C . VAL B 1 53 ? 5.012 -19.219 20.953 1 40.5 53 VAL B C 1
ATOM 2057 O O . VAL B 1 53 ? 3.805 -19 20.828 1 40.5 53 VAL B O 1
ATOM 2060 N N . HIS B 1 54 ? 5.637 -18.578 22 1 38.72 54 HIS B N 1
ATOM 2061 C CA . HIS B 1 54 ? 5.074 -18.078 23.25 1 38.72 54 HIS B CA 1
ATOM 2062 C C . HIS B 1 54 ? 4.035 -16.984 23 1 38.72 54 HIS B C 1
ATOM 2064 O O . HIS B 1 54 ? 4.199 -16.172 22.094 1 38.72 54 HIS B O 1
ATOM 2070 N N . ASN B 1 55 ? 2.857 -16.953 23.688 1 42.94 55 ASN B N 1
ATOM 2071 C CA . ASN B 1 55 ? 1.592 -16.234 23.844 1 42.94 55 ASN B CA 1
ATOM 2072 C C . ASN B 1 55 ? 0.713 -16.359 22.609 1 42.94 55 ASN B C 1
ATOM 2074 O O . ASN B 1 55 ? 0.008 -15.422 22.25 1 42.94 55 ASN B O 1
ATOM 2078 N N . ASN B 1 56 ? 0.819 -17.625 21.953 1 43.22 56 ASN B N 1
ATOM 2079 C CA . ASN B 1 56 ? -0.078 -18.094 20.891 1 43.22 56 ASN B CA 1
ATOM 2080 C C . ASN B 1 56 ? 0.118 -17.297 19.609 1 43.22 56 ASN B C 1
ATOM 2082 O O . ASN B 1 56 ? -0.813 -17.156 18.812 1 43.22 56 ASN B O 1
ATOM 2086 N N . GLU B 1 57 ? 1.133 -16.516 19.766 1 47.19 57 GLU B N 1
ATOM 2087 C CA . GLU B 1 57 ? 1.406 -15.734 18.547 1 47.19 57 GLU B CA 1
ATOM 2088 C C . GLU B 1 57 ? 2.273 -16.516 17.578 1 47.19 57 GLU B C 1
ATOM 2090 O O . GLU B 1 57 ? 3.182 -17.25 17.984 1 47.19 57 GLU B O 1
ATOM 2095 N N . ARG B 1 58 ? 1.864 -17.062 16.562 1 47.31 58 ARG B N 1
ATOM 2096 C CA . ARG B 1 58 ? 2.607 -17.672 15.453 1 47.31 58 ARG B CA 1
ATOM 2097 C C . ARG B 1 58 ? 3.818 -16.812 15.086 1 47.31 58 ARG B C 1
ATOM 2099 O O . ARG B 1 58 ? 3.721 -15.594 15.008 1 47.31 58 ARG B O 1
ATOM 2106 N N . LYS B 1 59 ? 5.016 -17.422 15.406 1 49.97 59 LYS B N 1
ATOM 2107 C CA . LYS B 1 59 ? 6.195 -16.688 14.945 1 49.97 59 LYS B CA 1
ATOM 2108 C C . LYS B 1 59 ? 6.039 -16.234 13.5 1 49.97 59 LYS B C 1
ATOM 2110 O O . LYS B 1 59 ? 5.902 -17.078 12.594 1 49.97 59 LYS B O 1
ATOM 2115 N N . LYS B 1 60 ? 5.469 -15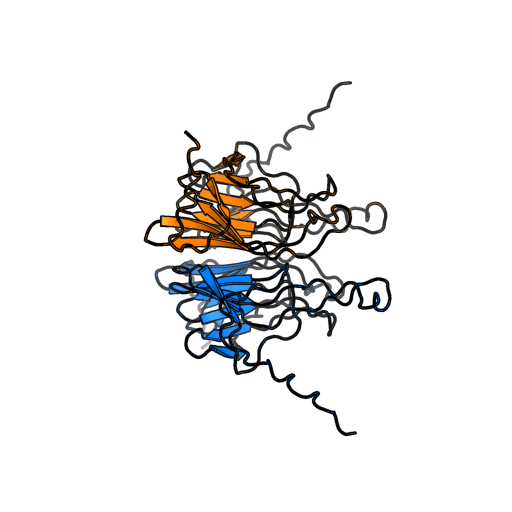.164 13.281 1 55.97 60 LYS B N 1
ATOM 2116 C CA . LYS B 1 60 ? 5.41 -14.547 11.961 1 55.97 60 LYS B CA 1
ATOM 2117 C C . LYS B 1 60 ? 6.805 -14.398 11.367 1 55.97 60 LYS B C 1
ATOM 2119 O O . LYS B 1 60 ? 7.75 -14.023 12.062 1 55.97 60 LYS B O 1
ATOM 2124 N N . SER B 1 61 ? 7.086 -15.273 10.234 1 68.25 61 SER B N 1
ATOM 2125 C CA . SER B 1 61 ? 8.352 -15.094 9.531 1 68.25 61 SER B CA 1
ATOM 2126 C C . SER B 1 61 ? 8.211 -14.055 8.422 1 68.25 61 SER B C 1
ATOM 2128 O O . SER B 1 61 ? 7.258 -14.086 7.641 1 68.25 61 SER B O 1
ATOM 2130 N N . MET B 1 62 ? 8.945 -12.977 8.602 1 78.44 62 MET B N 1
ATOM 2131 C CA . MET B 1 62 ? 8.977 -11.906 7.609 1 78.44 62 MET B CA 1
ATOM 2132 C C . MET B 1 62 ? 9.766 -12.336 6.379 1 78.44 62 MET B C 1
ATOM 2134 O O . MET B 1 62 ? 10.781 -13.023 6.496 1 78.44 62 MET B O 1
ATOM 2138 N N . CYS B 1 63 ? 9.156 -12.117 5.254 1 79.75 63 CYS B N 1
ATOM 2139 C CA . CYS B 1 63 ? 9.828 -12.406 3.994 1 79.75 63 CYS B CA 1
ATOM 2140 C C . CYS B 1 63 ? 10.883 -11.352 3.684 1 79.75 63 CYS B C 1
ATOM 2142 O O . CYS B 1 63 ? 10.57 -10.164 3.611 1 79.75 63 CYS B O 1
ATOM 2144 N N . SER B 1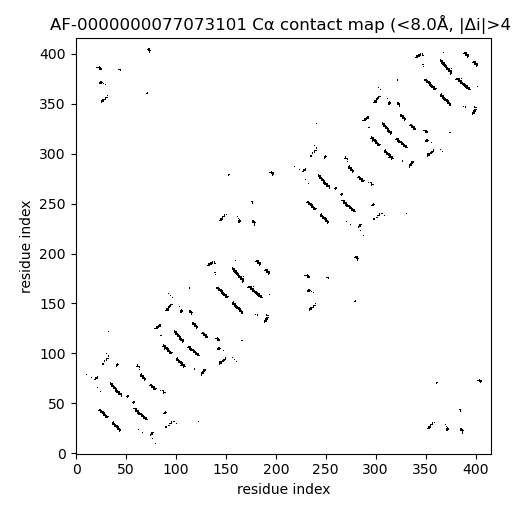 64 ? 12.117 -11.758 3.568 1 79.81 64 SER B N 1
ATOM 2145 C CA . SER B 1 64 ? 13.195 -10.82 3.266 1 79.81 64 SER B CA 1
ATOM 2146 C C . SER B 1 64 ? 13.836 -11.133 1.919 1 79.81 64 SER B C 1
ATOM 2148 O O . SER B 1 64 ? 14.992 -10.773 1.68 1 79.81 64 SER B O 1
ATOM 2150 N N . VAL B 1 65 ? 13.109 -11.828 1.102 1 85.38 65 VAL B N 1
ATOM 2151 C CA . VAL B 1 65 ? 13.625 -12.188 -0.215 1 85.38 65 VAL B CA 1
ATOM 2152 C C . VAL B 1 65 ? 13 -11.289 -1.279 1 85.38 65 VAL B C 1
ATOM 2154 O O . VAL B 1 65 ? 11.805 -10.984 -1.22 1 85.38 65 VAL B O 1
ATOM 2157 N N . MET B 1 66 ? 13.875 -10.867 -2.188 1 92.75 66 MET B N 1
ATOM 2158 C CA . MET B 1 66 ? 13.383 -10.102 -3.332 1 92.75 66 MET B CA 1
ATOM 2159 C C . MET B 1 66 ? 12.914 -11.039 -4.445 1 92.75 66 MET B C 1
ATOM 2161 O O . MET B 1 66 ? 13.688 -11.852 -4.945 1 92.75 66 MET B O 1
ATOM 2165 N N . GLU B 1 67 ? 11.68 -10.961 -4.73 1 92.38 67 GLU B N 1
ATOM 2166 C CA . GLU B 1 67 ? 11.109 -11.727 -5.832 1 92.38 67 GLU B CA 1
ATOM 2167 C C . GLU B 1 67 ? 10.672 -10.812 -6.973 1 92.38 67 GLU B C 1
ATOM 2169 O O . GLU B 1 67 ? 10.062 -9.766 -6.742 1 92.38 67 GLU B O 1
ATOM 2174 N N . VAL B 1 68 ? 11.047 -11.219 -8.18 1 93.88 68 VAL B N 1
ATOM 2175 C CA . VAL B 1 68 ? 10.836 -10.375 -9.352 1 93.88 68 VAL B CA 1
ATOM 2176 C C . VAL B 1 68 ? 10.008 -11.125 -10.391 1 93.88 68 VAL B C 1
ATOM 2178 O O . VAL B 1 68 ? 10.234 -12.312 -10.641 1 93.88 68 VAL B O 1
ATOM 2181 N N . CYS B 1 69 ? 9.07 -10.391 -10.977 1 90.38 69 CYS B N 1
ATOM 2182 C CA . CYS B 1 69 ? 8.227 -10.961 -12.016 1 90.38 69 CYS B CA 1
ATOM 2183 C C . CYS B 1 69 ? 8.422 -10.227 -13.344 1 90.38 69 CYS B C 1
ATOM 2185 O O . CYS B 1 69 ? 8.328 -9 -13.391 1 90.38 69 CYS B O 1
ATOM 2187 N N . HIS B 1 70 ? 8.672 -11 -14.367 1 88.06 70 HIS B N 1
ATOM 2188 C CA . HIS B 1 70 ? 8.688 -10.445 -15.711 1 88.06 70 HIS B CA 1
ATOM 2189 C C . HIS B 1 70 ? 7.277 -10.336 -16.281 1 88.06 70 HIS B C 1
ATOM 2191 O O . HIS B 1 70 ? 6.621 -11.352 -16.531 1 88.06 70 HIS B O 1
ATOM 2197 N N . LEU B 1 71 ? 6.859 -9.117 -16.625 1 83.69 71 LEU B N 1
ATOM 2198 C CA . LEU B 1 71 ? 5.457 -8.867 -16.938 1 83.69 71 LEU B CA 1
ATOM 2199 C C . LEU B 1 71 ? 5.086 -9.492 -18.281 1 83.69 71 LEU B C 1
ATOM 2201 O O . LEU B 1 71 ? 3.934 -9.891 -18.484 1 83.69 71 LEU B O 1
ATOM 2205 N N . SER B 1 72 ? 6.02 -9.57 -19.188 1 79.19 72 SER B N 1
ATOM 2206 C CA . SER B 1 72 ? 5.707 -10.117 -20.5 1 79.19 72 SER B CA 1
ATOM 2207 C C . SER B 1 72 ? 5.535 -11.633 -20.438 1 79.19 72 SER B C 1
ATOM 2209 O O . SER B 1 72 ? 4.754 -12.203 -21.203 1 79.19 72 SER B O 1
ATOM 2211 N N . THR B 1 73 ? 6.219 -12.305 -19.469 1 77.19 73 THR B N 1
ATOM 2212 C CA . THR B 1 73 ? 6.168 -13.758 -19.406 1 77.19 73 THR B CA 1
ATOM 2213 C C . THR B 1 73 ? 5.359 -14.219 -18.203 1 77.19 73 THR B C 1
ATOM 2215 O O . THR B 1 73 ? 4.898 -15.359 -18.156 1 77.19 73 THR B O 1
ATOM 2218 N N . GLY B 1 74 ? 5.281 -13.398 -17.219 1 78.94 74 GLY B N 1
ATOM 2219 C CA . GLY B 1 74 ? 4.605 -13.766 -15.984 1 78.94 74 GLY B CA 1
ATOM 2220 C C . GLY B 1 74 ? 5.453 -14.633 -15.078 1 78.94 74 GLY B C 1
ATOM 2221 O O . GLY B 1 74 ? 4.969 -15.141 -14.062 1 78.94 74 GLY B O 1
ATOM 2222 N N . LYS B 1 75 ? 6.676 -14.797 -15.406 1 84 75 LYS B N 1
ATOM 2223 C CA . LYS B 1 75 ? 7.562 -15.664 -14.633 1 84 75 LYS B CA 1
ATOM 2224 C C . LYS B 1 75 ? 8.172 -14.914 -13.453 1 84 75 LYS B C 1
ATOM 2226 O O . LYS B 1 75 ? 8.586 -13.766 -13.586 1 84 75 LYS B O 1
ATOM 2231 N N . TRP B 1 76 ? 8.18 -15.672 -12.367 1 88.38 76 TRP B N 1
ATOM 2232 C CA . TRP B 1 76 ? 8.766 -15.148 -11.141 1 88.38 76 TRP B CA 1
ATOM 2233 C C . TRP B 1 76 ? 10.148 -15.75 -10.891 1 88.38 76 TRP B C 1
ATOM 2235 O O . TRP B 1 76 ? 10.406 -16.891 -11.281 1 88.38 76 TRP B O 1
ATOM 2245 N N . GLU B 1 77 ? 10.953 -14.969 -10.242 1 90.38 77 GLU B N 1
ATOM 2246 C CA . GLU B 1 77 ? 12.25 -15.461 -9.781 1 90.38 77 GLU B CA 1
ATOM 2247 C C . GLU B 1 77 ? 12.688 -14.758 -8.5 1 90.38 77 GLU B C 1
ATOM 2249 O O . GLU B 1 77 ? 12.305 -13.617 -8.25 1 90.38 77 GLU B O 1
ATOM 2254 N N . GLN B 1 78 ? 13.367 -15.547 -7.715 1 91 78 GLN B N 1
ATOM 2255 C CA . GLN B 1 78 ? 14.062 -14.938 -6.582 1 91 78 GLN B CA 1
ATOM 2256 C C . GLN B 1 78 ? 15.406 -14.352 -7.004 1 91 78 GLN B C 1
ATOM 2258 O O . GLN B 1 78 ? 16.188 -15.016 -7.699 1 91 78 GLN B O 1
ATOM 2263 N N . LYS B 1 79 ? 15.664 -13.133 -6.613 1 92.88 79 LYS B N 1
ATOM 2264 C CA . LYS B 1 79 ? 16.922 -12.492 -6.961 1 92.88 79 LYS B CA 1
ATOM 2265 C C . LYS B 1 79 ? 17.797 -12.281 -5.727 1 92.88 79 LYS B C 1
ATOM 2267 O O . LYS B 1 79 ? 17.344 -11.703 -4.734 1 92.88 79 LYS B O 1
ATOM 2272 N N . PRO B 1 80 ? 19.016 -12.781 -5.797 1 92.38 80 PRO B N 1
ATOM 2273 C CA . PRO B 1 80 ? 19.938 -12.398 -4.727 1 92.38 80 PRO B CA 1
ATOM 2274 C C . PRO B 1 80 ? 20.219 -10.898 -4.707 1 92.38 80 PRO B C 1
ATOM 2276 O O . PRO B 1 80 ? 20.297 -10.266 -5.766 1 92.38 80 PRO B O 1
ATOM 2279 N N . THR B 1 81 ? 20.266 -10.344 -3.521 1 94.62 81 THR B N 1
ATOM 2280 C CA . THR B 1 81 ? 20.516 -8.914 -3.381 1 94.62 81 THR B CA 1
ATOM 2281 C C . THR B 1 81 ? 21.766 -8.664 -2.541 1 94.62 81 THR B C 1
ATOM 2283 O O . THR B 1 81 ? 22.234 -9.562 -1.835 1 94.62 81 THR B O 1
ATOM 2286 N N . THR B 1 82 ? 22.375 -7.539 -2.729 1 96.12 82 THR B N 1
ATOM 2287 C CA . THR B 1 82 ? 23.516 -7.098 -1.936 1 96.12 82 THR B CA 1
ATOM 2288 C C . THR B 1 82 ? 23.172 -5.836 -1.147 1 96.12 82 THR B C 1
ATOM 2290 O O . THR B 1 82 ? 22.094 -5.25 -1.341 1 96.12 82 THR B O 1
ATOM 2293 N N . GLY B 1 83 ? 24.078 -5.508 -0.182 1 95.31 83 GLY B N 1
ATOM 2294 C CA . GLY B 1 83 ? 23.859 -4.359 0.683 1 95.31 83 GLY B CA 1
ATOM 2295 C C . GLY B 1 83 ? 23.188 -4.723 1.993 1 95.31 83 GLY B C 1
ATOM 2296 O O . GLY B 1 83 ? 23.391 -5.82 2.52 1 95.31 83 GLY B O 1
ATOM 2297 N N . ASN B 1 84 ? 22.531 -3.707 2.578 1 89.81 84 ASN B N 1
ATOM 2298 C CA . ASN B 1 84 ? 21.906 -3.873 3.887 1 89.81 84 ASN B CA 1
ATOM 2299 C C . ASN B 1 84 ? 20.391 -3.695 3.816 1 89.81 84 ASN B C 1
ATOM 2301 O O . ASN B 1 84 ? 19.875 -2.596 4.035 1 89.81 84 ASN B O 1
ATOM 2305 N N . PRO B 1 85 ? 19.703 -4.805 3.494 1 88.25 85 PRO B N 1
ATOM 2306 C CA . PRO B 1 85 ? 18.25 -4.676 3.463 1 88.25 85 PRO B CA 1
ATOM 2307 C C . PRO B 1 85 ? 17.656 -4.395 4.84 1 88.25 85 PRO B C 1
ATOM 2309 O O . PRO B 1 85 ? 18.281 -4.676 5.859 1 88.25 85 PRO B O 1
ATOM 2312 N N . PRO B 1 86 ? 16.438 -3.762 4.77 1 83.06 86 PRO B N 1
ATOM 2313 C CA . PRO B 1 86 ? 15.727 -3.652 6.047 1 83.06 86 PRO B CA 1
ATOM 2314 C C . PRO B 1 86 ? 15.453 -5.012 6.691 1 83.06 86 PRO B C 1
ATOM 2316 O O . PRO B 1 86 ? 15.234 -6 5.984 1 83.06 86 PRO B O 1
ATOM 2319 N N . LEU B 1 87 ? 15.508 -5.156 7.996 1 75.62 87 LEU B N 1
ATOM 2320 C CA . LEU B 1 87 ? 15.352 -6.457 8.633 1 75.62 87 LEU B CA 1
ATOM 2321 C C . LEU B 1 87 ? 13.984 -6.57 9.312 1 75.62 87 LEU B C 1
ATOM 2323 O O . LEU B 1 87 ? 13.656 -5.766 10.188 1 75.62 87 LEU B O 1
ATOM 2327 N N . GLY B 1 88 ? 13.258 -7.617 8.891 1 71.81 88 GLY B N 1
ATOM 2328 C CA . GLY B 1 88 ? 12.117 -8.117 9.648 1 71.81 88 GLY B CA 1
ATOM 2329 C C . GLY B 1 88 ? 11.039 -7.07 9.867 1 71.81 88 GLY B C 1
ATOM 2330 O O . GLY B 1 88 ? 10.516 -6.938 10.977 1 71.81 88 GLY B O 1
ATOM 2331 N N . VAL B 1 89 ? 10.789 -6.184 8.922 1 79.88 89 VAL B N 1
ATOM 2332 C CA . VAL B 1 89 ? 9.852 -5.098 9.156 1 79.88 89 VAL B CA 1
ATOM 2333 C C . VAL B 1 89 ? 8.57 -5.344 8.367 1 79.88 89 VAL B C 1
ATOM 2335 O O . VAL B 1 89 ? 8.609 -5.891 7.266 1 79.88 89 VAL B O 1
ATOM 2338 N N . VAL B 1 90 ? 7.441 -5.094 9.055 1 85.38 90 VAL B N 1
ATOM 2339 C CA . VAL B 1 90 ? 6.156 -5.098 8.359 1 85.38 90 VAL B CA 1
ATOM 2340 C C . VAL B 1 90 ? 5.527 -3.709 8.422 1 85.38 90 VAL B C 1
ATOM 2342 O O . VAL B 1 90 ? 5.93 -2.875 9.242 1 85.38 90 VAL B O 1
ATOM 2345 N N . GLY B 1 91 ? 4.574 -3.49 7.562 1 91.5 91 GLY B N 1
ATOM 2346 C CA . GLY B 1 91 ? 3.881 -2.213 7.566 1 91.5 91 GLY B CA 1
ATOM 2347 C C . GLY B 1 91 ? 4.719 -1.075 7.016 1 91.5 91 GLY B C 1
ATOM 2348 O O . GLY B 1 91 ? 4.48 0.091 7.34 1 91.5 91 GLY B O 1
ATOM 2349 N N . TYR B 1 92 ? 5.746 -1.339 6.273 1 92.5 92 TYR B N 1
ATOM 2350 C CA . TYR B 1 92 ? 6.547 -0.314 5.609 1 92.5 92 TYR B CA 1
ATOM 2351 C C . TYR B 1 92 ? 5.801 0.276 4.418 1 92.5 92 TYR B C 1
ATOM 2353 O O . TYR B 1 92 ? 4.863 -0.336 3.898 1 92.5 92 TYR B O 1
ATOM 2361 N N . ALA B 1 93 ? 6.191 1.438 4.074 1 93.06 93 ALA B N 1
ATOM 2362 C CA . ALA B 1 93 ? 5.715 2.084 2.852 1 93.06 93 ALA B CA 1
ATOM 2363 C C . ALA B 1 93 ? 6.75 1.977 1.736 1 93.06 93 ALA B C 1
ATOM 2365 O O . ALA B 1 93 ? 7.957 1.989 1.995 1 93.06 93 ALA B O 1
ATOM 2366 N N . ALA B 1 94 ? 6.277 1.897 0.513 1 94.5 94 ALA B N 1
ATOM 2367 C CA . ALA B 1 94 ? 7.215 1.743 -0.595 1 94.5 94 ALA B CA 1
ATOM 2368 C C . ALA B 1 94 ? 6.719 2.469 -1.842 1 94.5 94 ALA B C 1
ATOM 2370 O O . ALA B 1 94 ? 5.512 2.561 -2.072 1 94.5 94 ALA B O 1
ATOM 2371 N N . ALA B 1 95 ? 7.602 2.982 -2.604 1 93.75 95 ALA B N 1
ATOM 2372 C CA . ALA B 1 95 ? 7.352 3.59 -3.908 1 93.75 95 ALA B CA 1
ATOM 2373 C C . ALA B 1 95 ? 8.617 3.596 -4.762 1 93.75 95 ALA B C 1
ATOM 2375 O O . ALA B 1 95 ? 9.727 3.52 -4.234 1 93.75 95 ALA B O 1
ATOM 2376 N N . ALA B 1 96 ? 8.414 3.676 -6.023 1 93.44 96 ALA B N 1
ATOM 2377 C CA . ALA B 1 96 ? 9.562 3.668 -6.93 1 93.44 96 ALA B CA 1
ATOM 2378 C C . ALA B 1 96 ? 9.68 4.996 -7.668 1 93.44 96 ALA B C 1
ATOM 2380 O O . ALA B 1 96 ? 8.68 5.598 -8.055 1 93.44 96 ALA B O 1
ATOM 2381 N N . ILE B 1 97 ? 10.875 5.438 -7.828 1 90.19 97 ILE B N 1
ATOM 2382 C CA . ILE B 1 97 ? 11.242 6.543 -8.703 1 90.19 97 ILE B CA 1
ATOM 2383 C C . ILE B 1 97 ? 12.445 6.148 -9.555 1 90.19 97 ILE B C 1
ATOM 2385 O O . ILE B 1 97 ? 13.516 5.836 -9.016 1 90.19 97 ILE B O 1
ATOM 2389 N N . GLY B 1 98 ? 12.227 6.219 -10.875 1 90.88 98 GLY B N 1
ATOM 2390 C CA . GLY B 1 98 ? 13.297 5.727 -11.734 1 90.88 98 GLY B CA 1
ATOM 2391 C C . GLY B 1 98 ? 13.633 4.266 -11.492 1 90.88 98 GLY B C 1
ATOM 2392 O O . GLY B 1 98 ? 12.742 3.408 -11.523 1 90.88 98 GLY B O 1
ATOM 2393 N N . ASN B 1 99 ? 14.961 3.977 -11.305 1 94.88 99 ASN B N 1
ATOM 2394 C CA . ASN B 1 99 ? 15.398 2.602 -11.086 1 94.88 99 ASN B CA 1
ATOM 2395 C C . ASN B 1 99 ? 15.625 2.307 -9.609 1 94.88 99 ASN B C 1
ATOM 2397 O O . ASN B 1 99 ? 16.328 1.364 -9.258 1 94.88 99 ASN B O 1
ATOM 2401 N N . GLU B 1 100 ? 15.008 3.17 -8.773 1 93.62 100 GLU B N 1
ATOM 2402 C CA . GLU B 1 100 ? 15.125 2.984 -7.332 1 93.62 100 GLU B CA 1
ATOM 2403 C C . GLU B 1 100 ? 13.766 2.732 -6.691 1 93.62 100 GLU B C 1
ATOM 2405 O O . GLU B 1 100 ? 12.789 3.42 -7.008 1 93.62 100 GLU B O 1
ATOM 2410 N N . ILE B 1 101 ? 13.727 1.723 -5.844 1 94.94 101 ILE B N 1
ATOM 2411 C CA . ILE B 1 101 ? 12.57 1.511 -4.977 1 94.94 101 ILE B CA 1
ATOM 2412 C C . ILE B 1 101 ? 12.914 1.948 -3.553 1 94.94 101 ILE B C 1
ATOM 2414 O O . ILE B 1 101 ? 13.953 1.567 -3.012 1 94.94 101 ILE B O 1
ATOM 2418 N N . PHE B 1 102 ? 12.039 2.732 -2.986 1 92.81 102 PHE B N 1
ATOM 2419 C CA . PHE B 1 102 ? 12.258 3.26 -1.644 1 92.81 102 PHE B CA 1
ATOM 2420 C C . PHE B 1 102 ? 11.336 2.578 -0.637 1 92.81 102 PHE B C 1
ATOM 2422 O O . PHE B 1 102 ? 10.172 2.316 -0.933 1 92.81 102 PHE B O 1
ATOM 2429 N N . TYR B 1 103 ? 11.875 2.275 0.498 1 93.06 103 TYR B N 1
ATOM 2430 C CA . TYR B 1 103 ? 11.156 1.66 1.61 1 93.06 103 TYR B CA 1
ATOM 2431 C C . TYR B 1 103 ? 11.328 2.477 2.887 1 93.06 103 TYR B C 1
ATOM 2433 O O . TYR B 1 103 ? 12.445 2.824 3.266 1 93.06 103 TYR B O 1
ATOM 2441 N N . PHE B 1 104 ? 10.203 2.754 3.518 1 90.56 104 PHE B N 1
ATOM 2442 C CA . PHE B 1 104 ? 10.273 3.6 4.703 1 90.56 104 PHE B CA 1
ATOM 2443 C C . PHE B 1 104 ? 9.523 2.967 5.867 1 90.56 104 PHE B C 1
ATOM 2445 O O . PHE B 1 104 ? 8.391 2.512 5.711 1 90.56 104 PHE B O 1
ATOM 2452 N N . GLY B 1 105 ? 10.195 3.043 7.016 1 90.62 105 GLY B N 1
ATOM 2453 C CA . GLY B 1 105 ? 9.531 2.773 8.281 1 90.62 105 GLY B CA 1
ATOM 2454 C C . GLY B 1 105 ? 9.133 1.32 8.453 1 90.62 105 GLY B C 1
ATOM 2455 O O . GLY B 1 105 ? 9.852 0.42 8.008 1 90.62 105 GLY B O 1
ATOM 2456 N N . GLY B 1 106 ? 7.988 1.161 9.18 1 90.56 106 GLY B N 1
ATOM 2457 C CA . GLY B 1 106 ? 7.48 -0.165 9.492 1 90.56 106 GLY B CA 1
ATOM 2458 C C . GLY B 1 106 ? 7.691 -0.556 10.945 1 90.56 106 GLY B C 1
ATOM 2459 O O . GLY B 1 106 ? 8.211 0.233 11.734 1 90.56 106 GLY B O 1
ATOM 2460 N N . TRP B 1 107 ? 7.137 -1.685 11.195 1 88 107 TRP B N 1
ATOM 2461 C CA . TRP B 1 107 ? 7.242 -2.27 12.523 1 88 107 TRP B CA 1
ATOM 2462 C C . TRP B 1 107 ? 8.141 -3.506 12.508 1 88 107 TRP B C 1
ATOM 2464 O O . TRP B 1 107 ? 7.945 -4.406 11.688 1 88 107 TRP B O 1
ATOM 2474 N N . CYS B 1 108 ? 9.094 -3.461 13.406 1 81.5 108 CYS B N 1
ATOM 2475 C CA . CYS B 1 108 ? 9.961 -4.625 13.547 1 81.5 108 CYS B CA 1
ATOM 2476 C C . CYS B 1 108 ? 9.5 -5.508 14.703 1 81.5 108 CYS B C 1
ATOM 2478 O O . CYS B 1 108 ? 9.562 -5.105 15.867 1 81.5 108 CYS B O 1
ATOM 2480 N N . HIS B 1 109 ? 9.156 -6.723 14.352 1 72.56 109 HIS B N 1
ATOM 2481 C CA . HIS B 1 109 ? 8.656 -7.633 15.375 1 72.56 109 HIS B CA 1
ATOM 2482 C C . HIS B 1 109 ? 9.773 -8.07 16.328 1 72.56 109 HIS B C 1
ATOM 2484 O O . HIS B 1 109 ? 9.531 -8.312 17.5 1 72.56 109 HIS B O 1
ATOM 2490 N N . HIS B 1 110 ? 10.961 -8.188 15.75 1 70.81 110 HIS B N 1
ATOM 2491 C CA . HIS B 1 110 ? 12.086 -8.648 16.547 1 70.81 110 HIS B CA 1
ATOM 2492 C C . HIS B 1 110 ? 12.477 -7.621 17.609 1 70.81 110 HIS B C 1
ATOM 2494 O O . HIS B 1 110 ? 12.758 -7.977 18.75 1 70.81 110 HIS B O 1
ATOM 2500 N N . GLU B 1 111 ? 12.43 -6.344 17.219 1 75.62 111 GLU B N 1
ATOM 2501 C CA . GLU B 1 111 ? 12.836 -5.266 18.109 1 75.62 111 GLU B CA 1
ATOM 2502 C C . GLU B 1 111 ? 11.641 -4.664 18.844 1 75.62 111 GLU B C 1
ATOM 2504 O O . GLU B 1 111 ? 11.797 -3.906 19.797 1 75.62 111 GLU B O 1
ATOM 2509 N N . ASP B 1 112 ? 10.492 -5.074 18.406 1 78.69 112 ASP B N 1
ATOM 2510 C CA . ASP B 1 112 ? 9.25 -4.562 18.969 1 78.69 112 ASP B CA 1
ATOM 2511 C C . ASP B 1 112 ? 9.219 -3.035 18.938 1 78.69 112 ASP B C 1
ATOM 2513 O O . ASP B 1 112 ? 8.961 -2.387 19.953 1 78.69 112 ASP B O 1
ATOM 2517 N N . CYS B 1 113 ? 9.609 -2.518 17.828 1 83.75 113 CYS B N 1
ATOM 2518 C CA . CYS B 1 113 ? 9.609 -1.065 17.703 1 83.75 113 CYS B CA 1
ATOM 2519 C C . CYS B 1 113 ? 9.312 -0.64 16.266 1 83.75 113 CYS B C 1
ATOM 2521 O O . CYS B 1 113 ? 9.438 -1.44 15.336 1 83.75 113 CYS B O 1
ATOM 2523 N N . HIS B 1 114 ? 8.836 0.65 16.141 1 88.31 114 HIS B N 1
ATOM 2524 C CA . HIS B 1 114 ? 8.68 1.288 14.836 1 88.31 114 HIS B CA 1
ATOM 2525 C C . HIS B 1 114 ? 10.008 1.811 14.312 1 88.31 114 HIS B C 1
ATOM 2527 O O . HIS B 1 114 ? 10.898 2.146 15.094 1 88.31 114 HIS B O 1
ATOM 2533 N N . HIS B 1 115 ? 10.109 1.818 13.062 1 87.25 115 HIS B N 1
ATOM 2534 C CA . HIS B 1 115 ? 11.297 2.365 12.406 1 87.25 115 HIS B CA 1
ATOM 2535 C C . HIS B 1 115 ? 10.953 3.613 11.602 1 87.25 115 HIS B C 1
ATOM 2537 O O . HIS B 1 115 ? 9.781 3.844 11.273 1 87.25 115 HIS B O 1
ATOM 2543 N N . ASN B 1 116 ? 11.906 4.508 11.367 1 85.94 116 ASN B N 1
ATOM 2544 C CA . ASN B 1 116 ? 11.773 5.637 10.453 1 85.94 116 ASN B CA 1
ATOM 2545 C C . ASN B 1 116 ? 12.906 5.676 9.43 1 85.94 116 ASN B C 1
ATOM 2547 O O . ASN B 1 116 ? 13.195 6.727 8.859 1 85.94 116 ASN B O 1
ATOM 2551 N N . SER B 1 117 ? 13.547 4.566 9.25 1 86.62 117 SER B N 1
ATOM 2552 C CA . SER B 1 117 ? 14.641 4.484 8.289 1 86.62 117 SER B CA 1
ATOM 2553 C C . SER B 1 117 ? 14.109 4.473 6.855 1 86.62 117 SER B C 1
ATOM 2555 O O . SER B 1 117 ? 13.016 3.967 6.598 1 86.62 117 SER B O 1
ATOM 2557 N N . LEU B 1 118 ? 14.945 5.055 6.023 1 89.62 118 LEU B N 1
ATOM 2558 C CA . LEU B 1 118 ? 14.68 5.051 4.59 1 89.62 118 LEU B CA 1
ATOM 2559 C C . LEU B 1 118 ? 15.734 4.238 3.848 1 89.62 118 LEU B C 1
ATOM 2561 O O . LEU B 1 118 ? 16.938 4.473 4.016 1 89.62 118 LEU B O 1
ATOM 2565 N N . TYR B 1 119 ? 15.25 3.291 3.107 1 92.25 119 TYR B N 1
ATOM 2566 C CA . TYR B 1 119 ? 16.125 2.469 2.277 1 92.25 119 TYR B CA 1
ATOM 2567 C C . TYR B 1 119 ? 15.805 2.662 0.798 1 92.25 119 TYR B C 1
ATOM 2569 O O . TYR B 1 119 ? 14.68 3.006 0.436 1 92.25 119 TYR B O 1
ATOM 2577 N N . SER B 1 120 ? 16.797 2.52 0.013 1 92.75 120 SER B N 1
ATOM 2578 C CA . SER B 1 120 ? 16.594 2.396 -1.426 1 92.75 120 SER B CA 1
ATOM 2579 C C . SER B 1 120 ? 17.125 1.063 -1.948 1 92.75 120 SER B C 1
ATOM 2581 O O . SER B 1 120 ? 18.078 0.51 -1.403 1 92.75 120 SER B O 1
ATOM 2583 N N . PHE B 1 121 ? 16.453 0.528 -2.877 1 95.12 121 PHE B N 1
ATOM 2584 C CA . PHE B 1 121 ? 16.859 -0.656 -3.623 1 95.12 121 PHE B CA 1
ATOM 2585 C C . PHE B 1 121 ? 17.016 -0.335 -5.105 1 95.12 121 PHE B C 1
ATOM 2587 O O . PHE B 1 121 ? 16.047 0.065 -5.762 1 95.12 121 PHE B O 1
ATOM 2594 N N . ASN B 1 122 ? 18.219 -0.537 -5.617 1 96.94 122 ASN B N 1
ATOM 2595 C CA . ASN B 1 122 ? 18.469 -0.317 -7.035 1 96.94 122 ASN B CA 1
ATOM 2596 C C . ASN B 1 122 ? 18.156 -1.562 -7.859 1 96.94 122 ASN B C 1
ATOM 2598 O O . ASN B 1 122 ? 18.75 -2.621 -7.641 1 96.94 122 ASN B O 1
ATOM 2602 N N . VAL B 1 123 ? 17.328 -1.406 -8.82 1 96.81 123 VAL B N 1
ATOM 2603 C CA . VAL B 1 123 ? 16.828 -2.588 -9.508 1 96.81 123 VAL B CA 1
ATOM 2604 C C . VAL B 1 123 ? 17.844 -3.031 -10.57 1 96.81 123 VAL B C 1
ATOM 2606 O O . VAL B 1 123 ? 17.734 -4.137 -11.102 1 96.81 123 VAL B O 1
ATOM 2609 N N . ASP B 1 124 ? 18.781 -2.154 -10.945 1 96.94 124 ASP B N 1
ATOM 2610 C CA . ASP B 1 124 ? 19.812 -2.523 -11.914 1 96.94 124 ASP B CA 1
ATOM 2611 C C . ASP B 1 124 ? 20.938 -3.301 -11.25 1 96.94 124 ASP B C 1
ATOM 2613 O O . ASP B 1 124 ? 21.453 -4.27 -11.812 1 96.94 124 ASP B O 1
ATOM 2617 N N . THR B 1 125 ? 21.297 -2.902 -10.055 1 97.19 125 THR B N 1
ATOM 2618 C CA . THR B 1 125 ? 22.438 -3.504 -9.375 1 97.19 125 THR B CA 1
ATOM 2619 C C . THR B 1 125 ? 21.984 -4.488 -8.305 1 97.19 125 THR B C 1
ATOM 2621 O O . THR B 1 125 ? 22.797 -5.246 -7.766 1 97.19 125 THR B O 1
ATOM 2624 N N . PHE B 1 126 ? 20.719 -4.492 -8.023 1 97.19 126 PHE B N 1
ATOM 2625 C CA . PHE B 1 126 ? 20.125 -5.316 -6.977 1 97.19 126 PHE B CA 1
ATOM 2626 C C . PHE B 1 126 ? 20.828 -5.082 -5.645 1 97.19 126 PHE B C 1
ATOM 2628 O O . PHE B 1 126 ? 21.172 -6.035 -4.941 1 97.19 126 PHE B O 1
ATOM 2635 N N . ASN B 1 127 ? 20.938 -3.854 -5.355 1 97.69 127 ASN B N 1
ATOM 2636 C CA . ASN B 1 127 ? 21.656 -3.438 -4.16 1 97.69 127 ASN B CA 1
ATOM 2637 C C . ASN B 1 127 ? 20.797 -2.561 -3.258 1 97.69 127 ASN B C 1
ATOM 2639 O O . ASN B 1 127 ? 20.094 -1.667 -3.742 1 97.69 127 ASN B O 1
ATOM 2643 N N . TRP B 1 128 ? 20.859 -2.869 -1.968 1 96.44 128 TRP B N 1
ATOM 2644 C CA . TRP B 1 128 ? 20.172 -2.102 -0.94 1 96.44 128 TRP B CA 1
ATOM 2645 C C . TRP B 1 128 ? 21.094 -1.048 -0.333 1 96.44 128 TRP B C 1
ATOM 2647 O O . TRP B 1 128 ? 22.266 -1.317 -0.072 1 96.44 128 TRP B O 1
ATOM 2657 N N . LYS B 1 129 ? 20.5 0.095 -0.087 1 93.44 129 LYS B N 1
ATOM 2658 C CA . LYS B 1 129 ? 21.203 1.159 0.624 1 93.44 129 LYS B CA 1
ATOM 2659 C C . LYS B 1 129 ? 20.297 1.82 1.659 1 93.44 129 LYS B C 1
ATOM 2661 O O . LYS B 1 129 ? 19.141 2.129 1.373 1 93.44 129 LYS B O 1
ATOM 2666 N N . GLU B 1 130 ? 20.828 1.949 2.842 1 91.62 130 GLU B N 1
ATOM 2667 C CA . GLU B 1 130 ? 20.156 2.812 3.809 1 91.62 130 GLU B CA 1
ATOM 2668 C C . GLU B 1 130 ? 20.484 4.281 3.562 1 91.62 130 GLU B C 1
ATOM 2670 O O . GLU B 1 130 ? 21.656 4.648 3.471 1 91.62 130 GLU B O 1
ATOM 2675 N N . LEU B 1 131 ? 19.422 5.031 3.426 1 86.62 131 LEU B N 1
ATOM 2676 C CA . LEU B 1 131 ? 19.625 6.449 3.152 1 86.62 131 LEU B CA 1
ATOM 2677 C C . LEU B 1 131 ? 19.594 7.262 4.445 1 86.62 131 LEU B C 1
ATOM 2679 O O . LEU B 1 131 ? 18.984 6.848 5.43 1 86.62 131 LEU B O 1
ATOM 2683 N N . SER B 1 132 ? 20.328 8.32 4.438 1 80.56 132 SER B N 1
ATOM 2684 C CA . SER B 1 132 ? 20.375 9.242 5.566 1 80.56 132 SER B CA 1
ATOM 2685 C C . SER B 1 132 ? 20.047 10.664 5.129 1 80.56 132 SER B C 1
ATOM 2687 O O . SER B 1 132 ? 20.953 11.5 5.031 1 80.56 132 SER B O 1
ATOM 2689 N N . PRO B 1 133 ? 18.781 10.781 4.809 1 73.94 133 PRO B N 1
ATOM 2690 C CA . PRO B 1 133 ? 18.438 12.133 4.359 1 73.94 133 PRO B CA 1
ATOM 2691 C C . PRO B 1 133 ? 18.719 13.195 5.422 1 73.94 133 PRO B C 1
ATOM 2693 O O . PRO B 1 133 ? 18.625 12.914 6.621 1 73.94 133 PRO B O 1
ATOM 2696 N N . THR B 1 134 ? 19.25 14.32 4.906 1 65.81 134 THR B N 1
ATOM 2697 C CA . THR B 1 134 ? 19.406 15.469 5.793 1 65.81 134 THR B CA 1
ATOM 2698 C C . THR B 1 134 ? 18.047 16.141 6.047 1 65.81 134 THR B C 1
ATOM 2700 O O . THR B 1 134 ? 17.156 16.078 5.203 1 65.81 134 THR B O 1
ATOM 2703 N N . THR B 1 135 ? 17.75 16.297 7.379 1 59.31 135 THR B N 1
ATOM 2704 C CA . THR B 1 135 ? 16.453 16.906 7.656 1 59.31 135 THR B CA 1
ATOM 2705 C C . THR B 1 135 ? 16.641 18.344 8.141 1 59.31 135 THR B C 1
ATOM 2707 O O . THR B 1 135 ? 17.547 18.625 8.93 1 59.31 135 THR B O 1
ATOM 2710 N N . SER B 1 136 ? 16.188 19.328 7.219 1 50.47 136 SER B N 1
ATOM 2711 C CA . SER B 1 136 ? 16.172 20.656 7.828 1 50.47 136 SER B CA 1
ATOM 2712 C C . SER B 1 136 ? 15.297 20.672 9.078 1 50.47 136 SER B C 1
ATOM 2714 O O . SER B 1 136 ? 15.516 21.484 9.984 1 50.47 136 SER B O 1
ATOM 2716 N N . HIS B 1 137 ? 14.266 19.953 9.047 1 54.19 137 HIS B N 1
ATOM 2717 C CA . HIS B 1 137 ? 13.336 19.766 10.156 1 54.19 137 HIS B CA 1
ATOM 2718 C C . HIS B 1 137 ? 13.195 18.281 10.508 1 54.19 137 HIS B C 1
ATOM 2720 O O . HIS B 1 137 ? 13.727 17.422 9.805 1 54.19 137 HIS B O 1
ATOM 2726 N N . HIS B 1 138 ? 12.625 18.031 11.625 1 59.88 138 HIS B N 1
ATOM 2727 C CA . HIS B 1 138 ? 12.453 16.672 12.133 1 59.88 138 HIS B CA 1
ATOM 2728 C C . HIS B 1 138 ? 11.883 15.758 11.055 1 59.88 138 HIS B C 1
ATOM 2730 O O . HIS B 1 138 ? 10.922 16.125 10.367 1 59.88 138 HIS B O 1
ATOM 2736 N N . GLY B 1 139 ? 12.609 14.906 10.469 1 68.75 139 GLY B N 1
ATOM 2737 C CA . GLY B 1 139 ? 12.148 13.891 9.531 1 68.75 139 GLY B CA 1
ATOM 2738 C C . GLY B 1 139 ? 10.906 13.164 10.008 1 68.75 139 GLY B C 1
ATOM 2739 O O . GLY B 1 139 ? 10.375 13.461 11.086 1 68.75 139 GLY B O 1
ATOM 2740 N N . PRO B 1 140 ? 10.422 12.383 9.164 1 77.88 140 PRO B N 1
ATOM 2741 C CA . PRO B 1 140 ? 9.234 11.633 9.594 1 77.88 140 PRO B CA 1
ATOM 2742 C C . PRO B 1 140 ? 9.484 10.812 10.859 1 77.88 140 PRO B C 1
ATOM 2744 O O . PRO B 1 140 ? 10.586 10.281 11.047 1 77.88 140 PRO B O 1
ATOM 2747 N N . ARG B 1 141 ? 8.57 10.75 11.633 1 80.81 141 ARG B N 1
ATOM 2748 C CA . ARG B 1 141 ? 8.633 9.945 12.852 1 80.81 141 ARG B CA 1
ATOM 2749 C C . ARG B 1 141 ? 8.539 8.453 12.523 1 80.81 141 ARG B C 1
ATOM 2751 O O . ARG B 1 141 ? 8.117 8.078 11.43 1 80.81 141 ARG B O 1
ATOM 2758 N N . MET B 1 142 ? 8.969 7.742 13.586 1 85.75 142 MET B N 1
ATOM 2759 C CA . MET B 1 142 ? 8.812 6.297 13.469 1 85.75 142 MET B CA 1
ATOM 2760 C C . MET B 1 142 ? 7.34 5.922 13.305 1 85.75 142 MET B C 1
ATOM 2762 O O . MET B 1 142 ? 6.488 6.41 14.055 1 85.75 142 MET B O 1
ATOM 2766 N N . LYS B 1 143 ? 7.098 5.113 12.289 1 89.25 143 LYS B N 1
ATOM 2767 C CA . LYS B 1 143 ? 5.707 4.738 12.062 1 89.25 143 LYS B CA 1
ATOM 2768 C C . LYS B 1 143 ? 5.605 3.533 11.133 1 89.25 143 LYS B C 1
ATOM 2770 O O . LYS B 1 143 ? 6.547 3.229 10.398 1 89.25 143 LYS B O 1
ATOM 2775 N N . ALA B 1 144 ? 4.465 2.902 11.25 1 90.69 144 ALA B N 1
ATOM 2776 C CA . ALA B 1 144 ? 4.082 1.816 10.352 1 90.69 144 ALA B CA 1
ATOM 2777 C C . ALA B 1 144 ? 2.74 2.104 9.68 1 90.69 144 ALA B C 1
ATOM 2779 O O . ALA B 1 144 ? 1.983 2.961 10.141 1 90.69 144 ALA B O 1
ATOM 2780 N N . TYR B 1 145 ? 2.535 1.457 8.5 1 93 145 TYR B N 1
ATOM 2781 C CA . TYR B 1 145 ? 1.252 1.475 7.805 1 93 145 TYR B CA 1
ATOM 2782 C C . TYR B 1 145 ? 0.931 2.871 7.285 1 93 145 TYR B C 1
ATOM 2784 O O . TYR B 1 145 ? -0.221 3.309 7.332 1 93 145 TYR B O 1
ATOM 2792 N N . SER B 1 146 ? 1.993 3.551 6.891 1 92.06 146 SER B N 1
ATOM 2793 C CA . SER B 1 146 ? 1.875 4.762 6.09 1 92.06 146 SER B CA 1
ATOM 2794 C C . SER B 1 146 ? 1.827 4.438 4.598 1 92.06 146 SER B C 1
ATOM 2796 O O . SER B 1 146 ? 2.096 3.303 4.199 1 92.06 146 SER B O 1
ATOM 2798 N N . ASP B 1 147 ? 1.424 5.414 3.838 1 92.25 147 ASP B N 1
ATOM 2799 C CA . ASP B 1 147 ? 1.535 5.301 2.387 1 92.25 147 ASP B CA 1
ATOM 2800 C C . ASP B 1 147 ? 2.691 6.148 1.857 1 92.25 147 ASP B C 1
ATOM 2802 O O . ASP B 1 147 ? 2.918 7.262 2.332 1 92.25 147 ASP B O 1
ATOM 2806 N N . MET B 1 148 ? 3.379 5.59 1.006 1 91.38 148 MET B N 1
ATOM 2807 C CA . MET B 1 148 ? 4.371 6.348 0.246 1 91.38 148 MET B CA 1
ATOM 2808 C C . MET B 1 148 ? 4.035 6.344 -1.241 1 91.38 148 MET B C 1
ATOM 2810 O O . MET B 1 148 ? 3.744 5.293 -1.814 1 91.38 148 MET B O 1
ATOM 2814 N N . ILE B 1 149 ? 4.047 7.535 -1.827 1 90.25 149 ILE B N 1
ATOM 2815 C CA . ILE B 1 149 ? 3.691 7.688 -3.234 1 90.25 149 ILE B CA 1
ATOM 2816 C C . ILE B 1 149 ? 4.762 8.508 -3.949 1 90.25 149 ILE B C 1
ATOM 2818 O O . ILE B 1 149 ? 5.223 9.523 -3.428 1 90.25 149 ILE B O 1
ATOM 2822 N N . ALA B 1 150 ? 5.156 7.949 -5.105 1 89.31 150 ALA B N 1
ATOM 2823 C CA . ALA B 1 150 ? 5.98 8.773 -5.98 1 89.31 150 ALA B CA 1
ATOM 2824 C C . ALA B 1 150 ? 5.137 9.828 -6.695 1 89.31 150 ALA B C 1
ATOM 2826 O O . ALA B 1 150 ? 4.184 9.492 -7.402 1 89.31 150 ALA B O 1
ATOM 2827 N N . ILE B 1 151 ? 5.48 11.039 -6.469 1 83.06 151 ILE B N 1
ATOM 2828 C CA . ILE B 1 151 ? 4.707 12.109 -7.082 1 83.06 151 ILE B CA 1
ATOM 2829 C C . ILE B 1 151 ? 5.637 13.039 -7.863 1 83.06 151 ILE B C 1
ATOM 2831 O O . ILE B 1 151 ? 6.852 13.031 -7.652 1 83.06 151 ILE B O 1
ATOM 2835 N N . LYS B 1 152 ? 4.945 13.695 -8.805 1 77.56 152 LYS B N 1
ATOM 2836 C CA . LYS B 1 152 ? 5.648 14.727 -9.562 1 77.56 152 LYS B CA 1
ATOM 2837 C C . LYS B 1 152 ? 5.035 16.109 -9.312 1 77.56 152 LYS B C 1
ATOM 2839 O O . LYS B 1 152 ? 3.826 16.297 -9.461 1 77.56 152 LYS B O 1
ATOM 2844 N N . VAL B 1 153 ? 5.875 16.984 -8.781 1 70.62 153 VAL B N 1
ATOM 2845 C CA . VAL B 1 153 ? 5.465 18.375 -8.57 1 70.62 153 VAL B CA 1
ATOM 2846 C C . VAL B 1 153 ? 6.363 19.312 -9.383 1 70.62 153 VAL B C 1
ATOM 2848 O O . VAL B 1 153 ? 7.578 19.328 -9.18 1 70.62 153 VAL B O 1
ATOM 2851 N N . ASN B 1 154 ? 5.699 20.094 -10.328 1 71.19 154 ASN B N 1
ATOM 2852 C CA . ASN B 1 154 ? 6.43 21.016 -11.195 1 71.19 154 ASN B CA 1
ATOM 2853 C C . ASN B 1 154 ? 7.57 20.312 -11.922 1 71.19 154 ASN B C 1
ATOM 2855 O O . ASN B 1 154 ? 8.68 20.844 -12 1 71.19 154 ASN B O 1
ATOM 2859 N N . GLY B 1 155 ? 7.438 19.094 -12.289 1 72.12 155 GLY B N 1
ATOM 2860 C CA . GLY B 1 155 ? 8.398 18.344 -13.086 1 72.12 155 GLY B CA 1
ATOM 2861 C C . GLY B 1 155 ? 9.43 17.625 -12.242 1 72.12 155 GLY B C 1
ATOM 2862 O O . GLY B 1 155 ? 10.281 16.906 -12.773 1 72.12 155 GLY B O 1
ATOM 2863 N N . GLU B 1 156 ? 9.359 17.812 -10.93 1 73.69 156 GLU B N 1
ATOM 2864 C CA . GLU B 1 156 ? 10.328 17.172 -10.039 1 73.69 156 GLU B CA 1
ATOM 2865 C C . GLU B 1 156 ? 9.703 15.984 -9.312 1 73.69 156 GLU B C 1
ATOM 2867 O O . GLU B 1 156 ? 8.531 16.016 -8.945 1 73.69 156 GLU B O 1
ATOM 2872 N N . ASP B 1 157 ? 10.602 14.969 -9.094 1 79 157 ASP B N 1
ATOM 2873 C CA . ASP B 1 157 ? 10.133 13.75 -8.43 1 79 157 ASP B CA 1
ATOM 2874 C C . ASP B 1 157 ? 10.234 13.875 -6.914 1 79 157 ASP B C 1
ATOM 2876 O O . ASP B 1 157 ? 11.273 14.289 -6.391 1 79 157 ASP B O 1
ATOM 2880 N N . TYR B 1 158 ? 9.094 13.555 -6.293 1 80.44 158 TYR B N 1
ATOM 2881 C CA . TYR B 1 158 ? 9.047 13.523 -4.832 1 80.44 158 TYR B CA 1
ATOM 2882 C C . TYR B 1 158 ? 8.43 12.227 -4.336 1 80.44 158 TYR B C 1
ATOM 2884 O O . TYR B 1 158 ? 7.688 11.562 -5.059 1 80.44 158 TYR B O 1
ATOM 2892 N N . LEU B 1 159 ? 8.891 11.883 -3.109 1 86.12 159 LEU B N 1
ATOM 2893 C CA . LEU B 1 159 ? 8.156 10.867 -2.361 1 86.12 159 LEU B CA 1
ATOM 2894 C C . LEU B 1 159 ? 7.262 11.508 -1.305 1 86.12 159 LEU B C 1
ATOM 2896 O O . LEU B 1 159 ? 7.734 12.289 -0.475 1 86.12 159 LEU B O 1
ATOM 2900 N N . ALA B 1 160 ? 6.035 11.266 -1.481 1 84.19 160 ALA B N 1
ATOM 2901 C CA . ALA B 1 160 ? 5.098 11.727 -0.462 1 84.19 160 ALA B CA 1
ATOM 2902 C C . ALA B 1 160 ? 4.789 10.617 0.541 1 84.19 160 ALA B C 1
ATOM 2904 O O . ALA B 1 160 ? 4.445 9.5 0.153 1 84.19 160 ALA B O 1
ATOM 2905 N N . LEU B 1 161 ? 5 10.922 1.78 1 87.75 161 LEU B N 1
ATOM 2906 C CA . LEU B 1 161 ? 4.668 10.023 2.877 1 87.75 161 LEU B CA 1
ATOM 2907 C C . LEU B 1 161 ? 3.438 10.516 3.633 1 87.75 161 LEU B C 1
ATOM 2909 O O . LEU B 1 161 ? 3.406 11.656 4.098 1 87.75 161 LEU B O 1
ATOM 2913 N N . VAL B 1 162 ? 2.422 9.594 3.756 1 87.06 162 VAL B N 1
ATOM 2914 C CA . VAL B 1 162 ? 1.153 10.047 4.32 1 87.06 162 VAL B CA 1
ATOM 2915 C C . VAL B 1 162 ? 0.715 9.086 5.426 1 87.06 162 VAL B C 1
ATOM 2917 O O . VAL B 1 162 ? 0.766 7.867 5.258 1 87.06 162 VAL B O 1
ATOM 2920 N N . GLY B 1 163 ? 0.339 9.68 6.539 1 88.06 163 GLY B N 1
ATOM 2921 C CA . GLY B 1 163 ? -0.281 8.938 7.625 1 88.06 163 GLY B CA 1
ATOM 2922 C C . GLY B 1 163 ? 0.659 7.949 8.281 1 88.06 163 GLY B C 1
ATOM 2923 O O . GLY B 1 163 ? 1.876 8.148 8.289 1 88.06 163 GLY B O 1
ATOM 2924 N N . GLY B 1 164 ? -0.057 6.914 8.93 1 89.88 164 GLY B N 1
ATOM 2925 C CA . GLY B 1 164 ? 0.673 5.875 9.633 1 89.88 164 GLY B CA 1
ATOM 2926 C C . GLY B 1 164 ? 0.365 5.828 11.117 1 89.88 164 GLY B C 1
ATOM 2927 O O . GLY B 1 164 ? -0.471 6.594 11.609 1 89.88 164 GLY B O 1
ATOM 2928 N N . TRP B 1 165 ? 1.007 4.902 11.695 1 89.44 165 TRP B N 1
ATOM 2929 C CA . TRP B 1 165 ? 0.829 4.652 13.125 1 89.44 165 TRP B CA 1
ATOM 2930 C C . TRP B 1 165 ? 2.176 4.535 13.828 1 89.44 165 TRP B C 1
ATOM 2932 O O . TRP B 1 165 ? 3.072 3.834 13.359 1 89.44 165 TRP B O 1
ATOM 2942 N N . GLY B 1 166 ? 2.295 5.273 14.836 1 86.75 166 GLY B N 1
ATOM 2943 C CA . GLY B 1 166 ? 3.539 5.211 15.586 1 86.75 166 GLY B CA 1
ATOM 2944 C C . GLY B 1 166 ? 3.539 6.098 16.812 1 86.75 166 GLY B C 1
ATOM 2945 O O . GLY B 1 166 ? 2.51 6.676 17.172 1 86.75 166 GLY B O 1
ATOM 2946 N N . PRO B 1 167 ? 4.719 6.094 17.484 1 83.88 167 PRO B N 1
ATOM 2947 C CA . PRO B 1 167 ? 4.816 6.91 18.688 1 83.88 167 PRO B CA 1
ATOM 2948 C C . PRO B 1 167 ? 4.598 8.398 18.422 1 83.88 167 PRO B C 1
ATOM 2950 O O . PRO B 1 167 ? 4.953 8.891 17.359 1 83.88 167 PRO B O 1
ATOM 2953 N N . SER B 1 168 ? 3.773 8.953 19.391 1 71.56 168 SER B N 1
ATOM 2954 C CA . SER B 1 168 ? 3.549 10.391 19.281 1 71.56 168 SER B CA 1
ATOM 2955 C C . SER B 1 168 ? 4.586 11.172 20.078 1 71.56 168 SER B C 1
ATOM 2957 O O . SER B 1 168 ? 5.215 10.625 21 1 71.56 168 SER B O 1
ATOM 2959 N N . ASN B 1 169 ? 4.883 12.398 19.578 1 63.19 169 ASN B N 1
ATOM 2960 C CA . ASN B 1 169 ? 5.816 13.242 20.312 1 63.19 169 ASN B CA 1
ATOM 2961 C C . ASN B 1 169 ? 5.352 13.484 21.75 1 63.19 169 ASN B C 1
ATOM 2963 O O . ASN B 1 169 ? 6.168 13.539 22.672 1 63.19 169 ASN B O 1
ATOM 2967 N N . ASN B 1 170 ? 4.059 13.617 21.844 1 59.84 170 ASN B N 1
ATOM 2968 C CA . ASN B 1 170 ? 3.533 14.039 23.141 1 59.84 170 ASN B CA 1
ATOM 2969 C C . ASN B 1 170 ? 3.379 12.867 24.094 1 59.84 170 ASN B C 1
ATOM 2971 O O . ASN B 1 170 ? 3.441 13.039 25.312 1 59.84 170 ASN B O 1
ATOM 2975 N N . THR B 1 171 ? 3.139 11.766 23.484 1 59.66 171 THR B N 1
ATOM 2976 C CA . THR B 1 171 ? 2.961 10.586 24.328 1 59.66 171 THR B CA 1
ATOM 2977 C C . THR B 1 171 ? 3.668 9.383 23.703 1 59.66 171 THR B C 1
ATOM 2979 O O . THR B 1 171 ? 3.02 8.469 23.188 1 59.66 171 THR B O 1
ATOM 2982 N N . PRO B 1 172 ? 5.012 9.328 23.844 1 61.84 172 PRO B N 1
ATOM 2983 C CA . PRO B 1 172 ? 5.77 8.273 23.156 1 61.84 172 PRO B CA 1
ATOM 2984 C C . PRO B 1 172 ? 5.336 6.871 23.594 1 61.84 172 PRO B C 1
ATOM 2986 O O . PRO B 1 172 ? 5.504 5.914 22.828 1 61.84 172 PRO B O 1
ATOM 2989 N N . GLU B 1 173 ? 4.691 6.957 24.719 1 64.75 173 GLU B N 1
ATOM 2990 C CA . GLU B 1 173 ? 4.309 5.656 25.25 1 64.75 173 GLU B CA 1
ATOM 2991 C C . GLU B 1 173 ? 3.004 5.164 24.625 1 64.75 173 GLU B C 1
ATOM 2993 O O . GLU B 1 173 ? 2.664 3.984 24.719 1 64.75 173 GLU B O 1
ATOM 2998 N N . GLN B 1 174 ? 2.398 6.094 23.969 1 71.38 174 GLN B N 1
ATOM 2999 C CA . GLN B 1 174 ? 1.133 5.688 23.359 1 71.38 174 GLN B CA 1
ATOM 3000 C C . GLN B 1 174 ? 1.145 5.914 21.844 1 71.38 174 GLN B C 1
ATOM 3002 O O . GLN B 1 174 ? 0.91 7.031 21.391 1 71.38 174 GLN B O 1
ATOM 3007 N N . PRO B 1 175 ? 1.4 4.867 21.188 1 78.31 175 PRO B N 1
ATOM 3008 C CA . PRO B 1 175 ? 1.358 5.027 19.734 1 78.31 175 PRO B CA 1
ATOM 3009 C C . PRO B 1 175 ? -0.03 5.406 19.219 1 78.31 175 PRO B C 1
ATOM 3011 O O . PRO B 1 175 ? -1.029 5.172 19.906 1 78.31 175 PRO B O 1
ATOM 3014 N N . GLY B 1 176 ? -0.107 6.234 18.188 1 82.44 176 GLY B N 1
ATOM 3015 C CA . GLY B 1 176 ? -1.35 6.641 17.547 1 82.44 176 GLY B CA 1
ATOM 3016 C C . GLY B 1 176 ? -1.192 6.945 16.078 1 82.44 176 GLY B C 1
ATOM 3017 O O . GLY B 1 176 ? -0.116 6.746 15.508 1 82.44 176 GLY B O 1
ATOM 3018 N N . ALA B 1 177 ? -2.387 7.27 15.508 1 84.69 177 ALA B N 1
ATOM 3019 C CA . ALA B 1 177 ? -2.416 7.609 14.094 1 84.69 177 ALA B CA 1
ATOM 3020 C C . ALA B 1 177 ? -1.748 8.961 13.836 1 84.69 177 ALA B C 1
ATOM 3022 O O . ALA B 1 177 ? -1.881 9.883 14.641 1 84.69 177 ALA B O 1
ATOM 3023 N N . HIS B 1 178 ? -0.97 9.055 12.75 1 79.12 178 HIS B N 1
ATOM 3024 C CA . HIS B 1 178 ? -0.307 10.281 12.328 1 79.12 178 HIS B CA 1
ATOM 3025 C C . HIS B 1 178 ? -1.051 10.938 11.172 1 79.12 178 HIS B C 1
ATOM 3027 O O . HIS B 1 178 ? -1.672 10.25 10.359 1 79.12 178 HIS B O 1
ATOM 3033 N N . ALA B 1 179 ? -1.096 12.289 11.211 1 66.25 179 ALA B N 1
ATOM 3034 C CA . ALA B 1 179 ? -1.602 13.031 10.055 1 66.25 179 ALA B CA 1
ATOM 3035 C C . ALA B 1 179 ? -0.461 13.477 9.148 1 66.25 179 ALA B C 1
ATOM 3037 O O . ALA B 1 179 ? -0.697 14 8.055 1 66.25 179 ALA B O 1
ATOM 3038 N N . SER B 1 180 ? 0.693 13.273 9.555 1 59.16 180 SER B N 1
ATOM 3039 C CA . SER B 1 180 ? 1.857 13.922 8.953 1 59.16 180 SER B CA 1
ATOM 3040 C C . SER B 1 180 ? 2.088 13.445 7.527 1 59.16 180 SER B C 1
ATOM 3042 O O . SER B 1 180 ? 1.879 12.266 7.219 1 59.16 180 SER B O 1
ATOM 3044 N N . TRP B 1 181 ? 2.283 14.547 6.766 1 63.84 181 TRP B N 1
ATOM 3045 C CA . TRP B 1 181 ? 2.648 14.383 5.359 1 63.84 181 TRP B CA 1
ATOM 3046 C C . TRP B 1 181 ? 4.082 14.844 5.117 1 63.84 181 TRP B C 1
ATOM 3048 O O . TRP B 1 181 ? 4.48 15.922 5.574 1 63.84 181 TRP B O 1
ATOM 3058 N N . TYR B 1 182 ? 4.848 13.984 4.785 1 62.34 182 TYR B N 1
ATOM 3059 C CA . TYR B 1 182 ? 6.219 14.344 4.445 1 62.34 182 TYR B CA 1
ATOM 3060 C C . TYR B 1 182 ? 6.504 14.086 2.971 1 62.34 182 TYR B C 1
ATOM 3062 O O . TYR B 1 182 ? 5.906 13.195 2.367 1 62.34 182 TYR B O 1
ATOM 3070 N N . SER B 1 183 ? 7.074 15.125 2.453 1 57.5 183 SER B N 1
ATOM 3071 C CA . SER B 1 183 ? 7.613 14.891 1.116 1 57.5 183 SER B CA 1
ATOM 3072 C C . SER B 1 183 ? 9.133 14.727 1.153 1 57.5 183 SER B C 1
ATOM 3074 O O . SER B 1 183 ? 9.812 15.383 1.947 1 57.5 183 SER B O 1
ATOM 3076 N N . TYR B 1 184 ? 9.57 13.672 0.682 1 55.84 184 TYR B N 1
ATOM 3077 C CA . TYR B 1 184 ? 11 13.438 0.48 1 55.84 184 TYR B CA 1
ATOM 3078 C C . TYR B 1 184 ? 11.414 13.797 -0.941 1 55.84 184 TYR B C 1
ATOM 3080 O O . TYR B 1 184 ? 10.93 13.203 -1.906 1 55.84 184 TYR B O 1
ATOM 3088 N N . LEU B 1 185 ? 12.219 14.891 -0.845 1 50.84 185 LEU B N 1
ATOM 3089 C CA . LEU B 1 185 ? 12.836 15.273 -2.109 1 50.84 185 LEU B CA 1
ATOM 3090 C C . LEU B 1 185 ? 14.031 14.383 -2.42 1 50.84 185 LEU B C 1
ATOM 3092 O O . LEU B 1 185 ? 15.07 14.484 -1.762 1 50.84 185 LEU B O 1
ATOM 3096 N N . ILE B 1 186 ? 13.859 13.477 -3.32 1 53.34 186 ILE B N 1
ATOM 3097 C CA . ILE B 1 186 ? 14.852 12.453 -3.631 1 53.34 186 ILE B CA 1
ATOM 3098 C C . ILE B 1 186 ? 16.188 13.117 -3.996 1 53.34 186 ILE B C 1
ATOM 3100 O O . ILE B 1 186 ? 17.234 12.75 -3.469 1 53.34 186 ILE B O 1
ATOM 3104 N N . PHE B 1 187 ? 16.031 14.008 -4.941 1 47.16 187 PHE B N 1
ATOM 3105 C CA . PHE B 1 187 ? 17.266 14.594 -5.441 1 47.16 187 PHE B CA 1
ATOM 3106 C C . PHE B 1 187 ? 18.062 15.227 -4.309 1 47.16 187 PHE B C 1
ATOM 3108 O O . PHE B 1 187 ? 19.297 15.148 -4.289 1 47.16 187 PHE B O 1
ATOM 3115 N N . ALA B 1 188 ? 17.266 15.727 -3.445 1 47.34 188 ALA B N 1
ATOM 3116 C CA . ALA B 1 188 ? 17.969 16.469 -2.406 1 47.34 188 ALA B CA 1
ATOM 3117 C C . ALA B 1 188 ? 18.156 15.625 -1.152 1 47.34 188 ALA B C 1
ATOM 3119 O O . ALA B 1 188 ? 18.812 16.047 -0.199 1 47.34 188 ALA B O 1
ATOM 3120 N N . GLN B 1 189 ? 17.844 14.391 -1.32 1 54.19 189 GLN B N 1
ATOM 3121 C CA . GLN B 1 189 ? 17.859 13.523 -0.146 1 54.19 189 GLN B CA 1
ATOM 3122 C C . GLN B 1 189 ? 17.375 14.273 1.093 1 54.19 189 GLN B C 1
ATOM 3124 O O . GLN B 1 189 ? 18.047 14.258 2.129 1 54.19 189 GLN B O 1
ATOM 3129 N N . LEU B 1 190 ? 16.406 15.195 0.867 1 51.69 190 LEU B N 1
ATOM 3130 C CA . LEU B 1 190 ? 15.859 16.094 1.888 1 51.69 190 LEU B CA 1
ATOM 3131 C C . LEU B 1 190 ? 14.391 15.781 2.16 1 51.69 190 LEU B C 1
ATOM 3133 O O . LEU B 1 190 ? 13.625 15.531 1.229 1 51.69 190 LEU B O 1
ATOM 3137 N N . TYR B 1 191 ? 14.234 15.508 3.467 1 53.88 191 TYR B N 1
ATOM 3138 C CA . TYR B 1 191 ? 12.836 15.469 3.887 1 53.88 191 TYR B CA 1
ATOM 3139 C C . TYR B 1 191 ? 12.266 16.875 4.02 1 53.88 191 TYR B C 1
ATOM 3141 O O . TYR B 1 191 ? 12.93 17.766 4.551 1 53.88 191 TYR B O 1
ATOM 3149 N N . ARG B 1 192 ? 11.312 17.156 3.322 1 58.12 192 ARG B N 1
ATOM 3150 C CA . ARG B 1 192 ? 10.594 18.391 3.6 1 58.12 192 ARG B CA 1
ATOM 3151 C C . ARG B 1 192 ? 9.156 18.109 4.016 1 58.12 192 ARG B C 1
ATOM 3153 O O . ARG B 1 192 ? 8.523 17.188 3.502 1 58.12 192 ARG B O 1
ATOM 3160 N N . PRO B 1 193 ? 8.797 18.688 5.297 1 52.28 193 PRO B N 1
ATOM 3161 C CA . PRO B 1 193 ? 7.355 18.594 5.543 1 52.28 193 PRO B CA 1
ATOM 3162 C C . PRO B 1 193 ? 6.52 18.984 4.324 1 52.28 193 PRO B C 1
ATOM 3164 O O . PRO B 1 193 ? 6.941 19.812 3.521 1 52.28 193 PRO B O 1
ATOM 3167 N N . PHE B 1 194 ? 5.785 18.062 3.93 1 49.19 194 PHE B N 1
ATOM 3168 C CA . PHE B 1 194 ? 4.922 18.453 2.818 1 49.19 194 PHE B CA 1
ATOM 3169 C C . PHE B 1 194 ? 4.473 19.906 2.961 1 49.19 194 PHE B C 1
ATOM 3171 O O . PHE B 1 194 ? 3.717 20.234 3.877 1 49.19 194 PHE B O 1
ATOM 3178 N N . LEU B 1 195 ? 5.379 20.859 2.92 1 41.41 195 LEU B N 1
ATOM 3179 C CA . LEU B 1 195 ? 5.082 22.281 2.912 1 41.41 195 LEU B CA 1
ATOM 3180 C C . LEU B 1 195 ? 3.777 22.562 2.174 1 41.41 195 LEU B C 1
ATOM 3182 O O . LEU B 1 195 ? 3.379 21.797 1.295 1 41.41 195 LEU B O 1
ATOM 3186 N N . SER B 1 196 ? 2.852 23.453 2.67 1 37.31 196 SER B N 1
ATOM 3187 C CA . SER B 1 196 ? 2.312 24.5 1.812 1 37.31 196 SER B CA 1
ATOM 3188 C C . SER B 1 196 ? 3.205 24.734 0.597 1 37.31 196 SER B C 1
ATOM 3190 O O . SER B 1 196 ? 4.312 25.266 0.727 1 37.31 196 SER B O 1
ATOM 3192 N N . PHE B 1 197 ? 3.43 23.781 -0.235 1 34.34 197 PHE B N 1
ATOM 3193 C CA . PHE B 1 197 ? 4.152 24.141 -1.447 1 34.34 197 PHE B CA 1
ATOM 3194 C C . PHE B 1 197 ? 4.137 25.656 -1.646 1 34.34 197 PHE B C 1
ATOM 3196 O O . PHE B 1 197 ? 4.555 26.156 -2.691 1 34.34 197 PHE B O 1
ATOM 3203 N N . TYR B 1 198 ? 3.191 26.391 -1.112 1 30.52 198 TYR B N 1
ATOM 3204 C CA . TYR B 1 198 ? 3.27 27.812 -1.4 1 30.52 198 TYR B CA 1
ATOM 3205 C C . TYR B 1 198 ? 4.625 28.375 -0.995 1 30.52 198 TYR B C 1
ATOM 3207 O O . TYR B 1 198 ? 5.34 27.781 -0.186 1 30.52 198 TYR B O 1
ATOM 3215 N N . GLY B 1 199 ? 4.926 29.672 -1.365 1 30.27 199 GLY B N 1
ATOM 3216 C CA . GLY B 1 199 ? 5.855 30.781 -1.367 1 30.27 199 GLY B CA 1
ATOM 3217 C C . GLY B 1 199 ? 6.469 31.062 -0.006 1 30.27 199 GLY B C 1
ATOM 3218 O O . GLY B 1 199 ? 7.18 32.062 0.177 1 30.27 199 GLY B O 1
ATOM 3219 N N . GLY B 1 200 ? 5.914 30.828 1.176 1 28.23 200 GLY B N 1
ATOM 3220 C CA . GLY B 1 200 ? 6.523 31.75 2.113 1 28.23 200 GLY B CA 1
ATOM 3221 C C . GLY B 1 200 ? 7.984 31.438 2.393 1 28.23 200 GLY B C 1
ATOM 3222 O O . GLY B 1 200 ? 8.383 30.281 2.414 1 28.23 200 GLY B O 1
ATOM 3223 N N . SER B 1 201 ? 8.938 32.344 2.012 1 27.94 201 SER B N 1
ATOM 3224 C CA . SER B 1 201 ? 10.258 32.75 2.484 1 27.94 201 SER B CA 1
ATOM 3225 C C . SER B 1 201 ? 10.398 32.531 3.986 1 27.94 201 SER B C 1
ATOM 3227 O O . SER B 1 201 ? 9.672 33.156 4.781 1 27.94 201 SER B O 1
ATOM 3229 N N . CYS B 1 202 ? 10.367 31.516 4.613 1 28.81 202 CYS B N 1
ATOM 3230 C CA . CYS B 1 202 ? 10.891 31.719 5.961 1 28.81 202 CYS B CA 1
ATOM 3231 C C . CYS B 1 202 ? 12.195 32.5 5.926 1 28.81 202 CYS B C 1
ATOM 3233 O O . CYS B 1 202 ? 13.227 31.984 5.5 1 28.81 202 CYS B O 1
ATOM 3235 N N . LYS B 1 203 ? 12.172 33.844 5.633 1 27.19 203 LYS B N 1
ATOM 3236 C CA . LYS B 1 203 ? 13.234 34.781 5.973 1 27.19 203 LYS B CA 1
ATOM 3237 C C . LYS B 1 203 ? 13.719 34.562 7.402 1 27.19 203 LYS B C 1
ATOM 3239 O O . LYS B 1 203 ? 12.953 34.719 8.352 1 27.19 203 LYS B O 1
ATOM 3244 N N . GLN B 1 204 ? 14.422 33.594 7.746 1 27.59 204 GLN B N 1
ATOM 3245 C CA . GLN B 1 204 ? 15.281 33.875 8.883 1 27.59 204 GLN B CA 1
ATOM 3246 C C . GLN B 1 204 ? 15.875 35.281 8.773 1 27.59 204 GLN B C 1
ATOM 3248 O O . GLN B 1 204 ? 16.516 35.625 7.773 1 27.59 204 GLN B O 1
ATOM 3253 N N . LYS B 1 205 ? 15.266 36.344 9.43 1 26.97 205 LYS B N 1
ATOM 3254 C CA . LYS B 1 205 ? 15.961 37.594 9.812 1 26.97 205 LYS B CA 1
ATOM 3255 C C . LYS B 1 205 ? 17.375 37.281 10.305 1 26.97 205 LYS B C 1
ATOM 3257 O O . LYS B 1 205 ? 17.547 36.5 11.25 1 26.97 205 LYS B O 1
ATOM 3262 N N . ARG B 1 206 ? 18.344 37.375 9.391 1 25.36 206 ARG B N 1
ATOM 3263 C CA . ARG B 1 206 ? 19.734 37.594 9.734 1 25.36 206 ARG B CA 1
ATOM 3264 C C . ARG B 1 206 ? 19.891 38.688 10.797 1 25.36 206 ARG B C 1
ATOM 3266 O O . ARG B 1 206 ? 19.625 39.875 10.523 1 25.36 206 ARG B O 1
ATOM 3273 N N . THR B 1 207 ? 19.531 38.375 11.992 1 22.84 207 THR B N 1
ATOM 3274 C CA . THR B 1 207 ? 20.188 39.344 12.859 1 22.84 207 THR B CA 1
ATOM 3275 C C . THR B 1 207 ? 21.656 39.531 12.484 1 22.84 207 THR B C 1
ATOM 3277 O O . THR B 1 207 ? 22.406 38.562 12.484 1 22.84 207 THR B O 1
ATOM 3280 N N . VAL B 1 208 ? 21.828 40.656 11.758 1 22.28 208 VAL B N 1
ATOM 3281 C CA . VAL B 1 208 ? 23.062 41.406 11.867 1 22.28 208 VAL B CA 1
ATOM 3282 C C . VAL B 1 208 ? 23.219 41.938 13.289 1 22.28 208 VAL B C 1
ATOM 3284 O O . VAL B 1 208 ? 22.266 42.406 13.898 1 22.28 208 VAL B O 1
#

Radius of gyration: 22.22 Å; Cα contacts (8 Å, |Δi|>4): 992; chains: 2; bounding box: 71×74×60 Å

Nearest PDB structures (foldseek):
  9d1i-assembly1_A  TM=8.296E-01  e=1.340E-12  Homo sapiens
  8ebl-assembly2_B  TM=8.215E-01  e=4.556E-12  Homo sapiens
  9d1z-assembly1_A  TM=8.175E-01  e=3.884E-12  Homo sapiens
  8sgf-assembly1_A  TM=8.019E-01  e=8.182E-12  Homo sapiens
  5gq0-assembly1_B  TM=8.156E-01  e=1.700E-10  Arabidopsis thaliana